Protein AF-A0A7S4E334-F1 (afdb_monomer_lite)

Sequence (384 aa):
NEVLPLKTGSKIAVVGDACAAVHDAETLMKRWDLGDYYVVGGSGRVVAARIPSVLDALWDADIVGVAGDDLDAALAAAAGADVVVACGGAATTEAADRATLRLDNHDFLTALVAGVDAPVVLVALAPGAIVLPQADAAAAALVCFLCGEATGLALADVLLGRKEPGGRLPVTLPRSEAATVQPCEDDACPYTEGVRGGYRGIDRADVHFPFGHGLGYAAFELEVLEVTAGAVTAVLRHVSGPGGSAVVQVYGSEPSRLLAFEKRFLDEGDEDVVSLRFRGAASEVAVGFSSGEATTYAVQGGAGDGFRRDANWWILVVGPPILVFSIIGWLLFRDRKRRRAEERTRSSERRRSLELTATFRPGDSAADGAFFSIPLDEEKPQFV

Radius of gyration: 27.85 Å; chains: 1; bounding box: 69×89×63 Å

Foldseek 3Di:
DPPPLPDAAFEEEEDAQQQVPFLPLVVCVVAQFWDDLQWARHDPTDRDPAAQGLVNQLVVGNYDYDHHLDLVSSQVRLVPGQEYEYEFEAYHYPPDDDPALATPSRVSLQCNLVRHPHAYEYEYRYAAEHACVSLQSHQEYDYHYNPHRHVSNVSSCRSNVVAKPADFHQFFHWNGPVQADDDDPDPDDDPPCVPCHTLLPRDPVGTPAHGQADAIQWDKDWAFDAAAQWKTKIKIWTDDGAWHKKKKWKWAVDRTDTFWIDMDTDGHGDMDIDMTTGDDGGQKMWIDMHHPDTDIDGHPPGPDPDDDDDDDDDDDDDDDDDDDDPDDDDDDPPDPPPPPPPPPDDDDDDDDDDDDDDDDDDDDDDDDDDDDDDDDPPRGHDYD

pLDDT: mean 76.36, std 27.08, range [19.98, 98.5]

Organism: NCBI:txid35677

InterPro domains:
  IPR002772 Glycoside hydrolase family 3 C-terminal domain [PF01915] (1-217)
  IPR036881 Glycoside hydrolase family 3 C-terminal domain superfamily [G3DSA:3.40.50.1700] (1-218)
  IPR036881 Glycoside hydrolase family 3 C-terminal domain superfamily [SSF52279] (2-220)
  IPR050288 Cellulose-degrading glycosyl hydrolase 3 [PTHR42715] (1-279)

Secondary structure (DSSP, 8-state):
--SSSPPTT-EEEEESGGGS----HHHHHH-TT---SSS-BSTT----S----HHHHTTTSEEEEE-SS-HHHHHHHHTT-SEEEEEEE---BTTB--S-SS-TTHHHHHHHHHH-SSPEEEEEE-SS----GGGGTSSEEEEE---GGGHHHHHHHHHTTSS------SS-EESSGGGSPPPPSSS----TTGGG-GGGTS-GGGEEE-TT----SSEEEEEEEEEETTEEEEEEEEEESSSEEEEEEEEETTTTEEEEEEEEEE-TT-EEEEEEE--S--SEEEEEESSS-EEEEEPBT-S-SS----SS-----------------------SSSTTSSTTS--------------------------PPPPP--------

Structure (mmCIF, N/CA/C/O backbone):
data_AF-A0A7S4E334-F1
#
_entry.id   AF-A0A7S4E334-F1
#
loop_
_atom_site.group_PDB
_atom_site.id
_atom_site.type_symbol
_atom_site.label_atom_id
_atom_site.label_alt_id
_atom_site.label_comp_id
_atom_site.label_asym_id
_atom_site.label_entity_id
_atom_site.label_seq_id
_atom_site.pdbx_PDB_ins_code
_atom_site.Cartn_x
_atom_site.Cartn_y
_atom_site.Cartn_z
_atom_site.occupancy
_atom_site.B_iso_or_equiv
_atom_site.auth_seq_id
_atom_site.auth_comp_id
_atom_site.auth_asym_id
_atom_site.auth_atom_id
_atom_site.pdbx_PDB_model_num
ATOM 1 N N . ASN A 1 1 ? -3.561 -16.116 5.879 1.00 51.50 1 ASN A N 1
ATOM 2 C CA . ASN A 1 1 ? -3.869 -14.980 6.766 1.00 51.50 1 ASN A CA 1
ATOM 3 C C . ASN A 1 1 ? -5.376 -14.919 6.975 1.00 51.50 1 ASN A C 1
ATOM 5 O O . ASN A 1 1 ? -6.082 -15.154 6.004 1.00 51.50 1 ASN A O 1
ATOM 9 N N . GLU A 1 2 ? -5.868 -14.640 8.185 1.00 67.81 2 GLU A N 1
ATOM 10 C CA . GLU A 1 2 ? -7.317 -14.563 8.488 1.00 67.81 2 GLU A CA 1
ATOM 11 C C . GLU A 1 2 ? -7.776 -13.209 9.068 1.00 67.81 2 GLU A C 1
ATOM 13 O O . GLU A 1 2 ? -8.969 -13.033 9.323 1.00 67.81 2 GLU A O 1
ATOM 18 N N . VAL A 1 3 ? -6.854 -12.261 9.293 1.00 90.38 3 VAL A N 1
ATOM 19 C CA . VAL A 1 3 ? -7.177 -10.958 9.907 1.00 90.38 3 VAL A CA 1
ATOM 20 C C . VAL A 1 3 ? -7.807 -9.967 8.921 1.00 90.38 3 VAL A C 1
ATOM 22 O O . VAL A 1 3 ? -8.655 -9.173 9.316 1.00 90.38 3 VAL A O 1
ATOM 25 N N . LEU A 1 4 ? -7.421 -10.026 7.640 1.00 92.38 4 LEU A N 1
ATOM 26 C CA . LEU A 1 4 ? -8.004 -9.223 6.565 1.00 92.38 4 LEU A CA 1
ATOM 27 C C . LEU A 1 4 ? -8.736 -10.114 5.543 1.00 92.38 4 LEU A C 1
ATOM 29 O O . LEU A 1 4 ? -8.215 -11.181 5.207 1.00 92.38 4 LEU A O 1
ATOM 33 N N . PRO A 1 5 ? -9.883 -9.665 4.995 1.00 94.94 5 PRO A N 1
ATOM 34 C CA . PRO A 1 5 ? -10.608 -8.446 5.373 1.00 94.94 5 PRO A CA 1
ATOM 35 C C . PRO A 1 5 ? -11.209 -8.532 6.788 1.00 94.94 5 PRO A C 1
ATOM 37 O O . PRO A 1 5 ? -11.528 -9.618 7.276 1.00 94.94 5 PRO A O 1
ATOM 40 N N . LEU A 1 6 ? -11.357 -7.377 7.441 1.00 94.94 6 LEU A N 1
ATOM 41 C CA . LEU A 1 6 ? -11.905 -7.258 8.792 1.00 94.94 6 LEU A CA 1
ATOM 42 C C . LEU A 1 6 ? -13.337 -7.816 8.827 1.00 94.94 6 LEU A C 1
ATOM 44 O O . LEU A 1 6 ? -14.190 -7.450 8.014 1.00 94.94 6 LEU A O 1
ATOM 48 N N . LYS A 1 7 ? -13.604 -8.716 9.777 1.00 91.69 7 LYS A N 1
ATOM 49 C CA . LYS A 1 7 ? -14.878 -9.4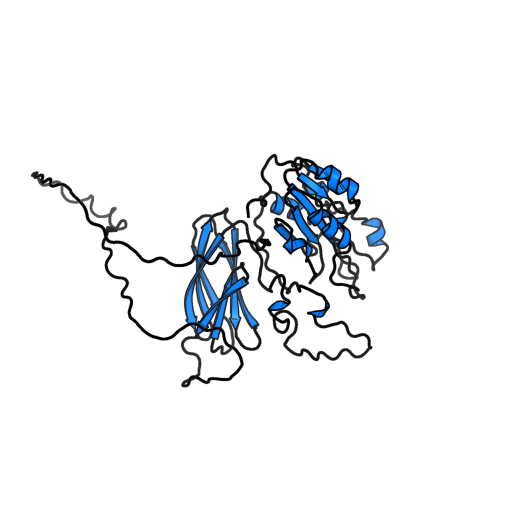42 9.870 1.00 91.69 7 LYS A CA 1
ATOM 50 C C . LYS A 1 7 ? -15.984 -8.507 10.387 1.00 91.69 7 LYS A C 1
ATOM 52 O O . LYS A 1 7 ? -15.779 -7.707 11.299 1.00 91.69 7 LYS A O 1
ATOM 57 N N . THR A 1 8 ? -17.183 -8.595 9.807 1.00 89.50 8 THR A N 1
ATOM 58 C CA . THR A 1 8 ? -18.330 -7.772 10.229 1.00 89.50 8 THR A CA 1
ATOM 59 C C . THR A 1 8 ? -18.679 -8.038 11.693 1.00 89.50 8 THR A C 1
ATOM 61 O O . THR A 1 8 ? -18.935 -9.180 12.067 1.00 89.50 8 THR A O 1
ATOM 64 N N . GLY A 1 9 ? -18.732 -6.979 12.503 1.00 90.12 9 GLY A N 1
ATOM 65 C CA . GLY A 1 9 ? -19.005 -7.073 13.939 1.00 90.12 9 GLY A CA 1
ATOM 66 C C . GLY A 1 9 ? -17.777 -7.343 14.814 1.00 90.12 9 GLY A C 1
ATOM 67 O O . GLY A 1 9 ? -17.953 -7.499 16.018 1.00 90.12 9 GLY A O 1
ATOM 68 N N . SER A 1 10 ? -16.564 -7.381 14.249 1.00 94.62 10 SER A N 1
ATOM 69 C CA . SER A 1 10 ? -15.337 -7.297 15.046 1.00 94.62 10 SER A CA 1
ATOM 70 C C . SER A 1 10 ? -15.199 -5.920 15.693 1.00 94.62 10 SER A C 1
ATOM 72 O O . SER A 1 10 ? -15.419 -4.903 15.030 1.00 94.62 10 SER A O 1
ATOM 74 N N . LYS A 1 11 ? -14.767 -5.894 16.956 1.00 96.56 11 LYS A N 1
ATOM 75 C CA . LYS A 1 11 ? -14.371 -4.672 17.658 1.00 96.56 11 LYS A CA 1
ATOM 76 C C . LYS A 1 11 ? -12.941 -4.309 17.263 1.00 96.56 11 LYS A C 1
ATOM 78 O O . LYS A 1 11 ? -12.009 -5.073 17.517 1.00 96.56 11 LYS A O 1
ATOM 83 N N . ILE A 1 12 ? -12.762 -3.136 16.669 1.00 97.75 12 ILE A N 1
ATOM 84 C CA . ILE A 1 12 ? -11.498 -2.684 16.080 1.00 97.75 12 ILE A CA 1
ATOM 85 C C . ILE A 1 12 ? -10.930 -1.537 16.922 1.00 97.75 12 ILE A C 1
ATOM 87 O O . ILE A 1 12 ? -11.592 -0.520 17.123 1.00 97.75 12 ILE A O 1
ATOM 91 N N . ALA A 1 13 ? -9.685 -1.653 17.379 1.00 98.06 13 ALA A N 1
ATOM 92 C CA . ALA A 1 13 ? -8.949 -0.490 17.875 1.00 98.06 13 ALA A CA 1
ATOM 93 C C . ALA A 1 13 ? -8.286 0.223 16.689 1.00 98.06 13 ALA A C 1
ATOM 95 O O . ALA A 1 13 ? -7.606 -0.425 15.899 1.00 98.06 13 ALA A O 1
ATOM 96 N N . VAL A 1 14 ? -8.480 1.534 16.549 1.00 98.06 14 VAL A N 1
ATOM 97 C CA . VAL A 1 14 ? -7.892 2.342 15.466 1.00 98.06 14 VAL A CA 1
ATOM 98 C C . VAL A 1 14 ? -6.976 3.387 16.097 1.00 98.06 14 VAL A C 1
ATOM 100 O O . VAL A 1 14 ? -7.455 4.258 16.824 1.00 98.06 14 VAL A O 1
ATOM 103 N N . VAL A 1 15 ? -5.664 3.271 15.878 1.00 97.94 15 VAL A N 1
ATOM 104 C CA . VAL A 1 15 ? -4.645 3.965 16.688 1.00 97.94 15 VAL A CA 1
ATOM 105 C C . VAL A 1 15 ? -3.489 4.540 15.858 1.00 97.94 15 VAL A C 1
ATOM 107 O O . VAL A 1 15 ? -3.202 4.073 14.753 1.00 97.94 15 VAL A O 1
ATOM 110 N N . GLY A 1 16 ? -2.797 5.528 16.430 1.00 96.00 16 GLY A N 1
ATOM 111 C CA . GLY A 1 16 ? -1.685 6.246 15.804 1.00 96.00 16 GLY A CA 1
ATOM 112 C C . GLY A 1 16 ? -2.149 7.504 15.075 1.00 96.00 16 GLY A C 1
ATOM 113 O O . GLY A 1 16 ? -3.222 7.535 14.463 1.00 96.00 16 GLY A O 1
ATOM 114 N N . ASP A 1 17 ? -1.331 8.554 15.119 1.00 93.75 17 ASP A N 1
ATOM 115 C CA . ASP A 1 17 ? -1.687 9.884 14.611 1.00 93.75 17 ASP A CA 1
ATOM 116 C C . ASP A 1 17 ? -2.105 9.857 13.131 1.00 93.75 17 ASP A C 1
ATOM 118 O O . ASP A 1 17 ? -3.095 10.472 12.739 1.00 93.75 17 ASP A O 1
ATOM 122 N N . ALA A 1 18 ? -1.441 9.033 12.314 1.00 94.69 18 ALA A N 1
ATOM 123 C CA . ALA A 1 18 ? -1.749 8.897 10.892 1.00 94.69 18 ALA A CA 1
ATOM 124 C C . ALA A 1 18 ? -3.142 8.291 10.589 1.00 94.69 18 ALA A C 1
ATOM 126 O O . ALA A 1 18 ? -3.685 8.510 9.501 1.00 94.69 18 ALA A O 1
ATOM 127 N N . CYS A 1 19 ? -3.759 7.568 11.535 1.00 95.00 19 CYS A N 1
ATOM 128 C CA . CYS A 1 19 ? -5.120 7.038 11.379 1.00 95.00 19 CYS A CA 1
ATOM 129 C C . CYS A 1 19 ? -6.172 8.132 11.594 1.00 95.00 19 CYS A C 1
ATOM 131 O O . CYS A 1 19 ? -7.241 8.071 10.987 1.00 95.00 19 CYS A O 1
ATOM 133 N N . ALA A 1 20 ? -5.867 9.122 12.437 1.00 93.38 20 ALA A N 1
ATOM 134 C CA . ALA A 1 20 ? -6.750 10.221 12.828 1.00 93.38 20 ALA A CA 1
ATOM 135 C C . ALA A 1 20 ? -6.294 11.583 12.264 1.00 93.38 20 ALA A C 1
ATOM 137 O O . ALA A 1 20 ? -6.724 12.630 12.751 1.00 93.38 20 ALA A O 1
ATOM 138 N N . ALA A 1 21 ? -5.409 11.575 11.261 1.00 90.12 21 ALA A N 1
ATOM 139 C CA . ALA A 1 21 ? -4.683 12.758 10.822 1.00 90.12 21 ALA A CA 1
ATOM 140 C C . ALA A 1 21 ? -5.621 13.878 10.349 1.00 90.12 21 ALA A C 1
ATOM 142 O O . ALA A 1 21 ? -6.494 13.687 9.498 1.00 90.12 21 ALA A O 1
ATOM 143 N N . VAL A 1 22 ? -5.415 15.072 10.904 1.00 87.19 22 VAL A N 1
ATOM 144 C CA . VAL A 1 22 ? -6.261 16.240 10.646 1.00 87.19 22 VAL A CA 1
ATOM 145 C C . VAL A 1 22 ? -5.762 16.981 9.409 1.00 87.19 22 VAL A C 1
ATOM 147 O O . VAL A 1 22 ? -4.712 17.620 9.438 1.00 87.19 22 VAL A O 1
ATOM 150 N N . HIS A 1 23 ? -6.551 16.956 8.335 1.00 90.31 23 HIS A N 1
ATOM 151 C CA . HIS A 1 23 ? -6.259 17.723 7.124 1.00 90.31 23 HIS A CA 1
ATOM 152 C C . HIS A 1 23 ? -6.578 19.220 7.312 1.00 90.31 23 HIS A C 1
ATOM 154 O O . HIS A 1 23 ? -7.676 19.683 6.987 1.00 90.31 23 HIS A O 1
ATOM 160 N N . ASP A 1 24 ? -5.622 19.989 7.844 1.00 91.50 24 ASP A N 1
ATOM 161 C CA . ASP A 1 24 ? -5.725 21.451 7.973 1.00 91.50 24 ASP A CA 1
ATOM 162 C C . ASP A 1 24 ? -5.493 22.152 6.622 1.00 91.50 24 ASP A C 1
ATOM 164 O O . ASP A 1 24 ? -4.431 22.712 6.325 1.00 91.50 24 ASP A O 1
ATOM 168 N N . ALA A 1 25 ? -6.538 22.137 5.795 1.00 92.00 25 ALA A N 1
ATOM 169 C CA . ALA A 1 25 ? -6.551 22.794 4.495 1.00 92.00 25 ALA A CA 1
ATOM 170 C C . ALA A 1 25 ? -6.258 24.308 4.576 1.00 92.00 25 ALA A C 1
ATOM 172 O O . ALA A 1 25 ? -5.669 24.860 3.645 1.00 92.00 25 ALA A O 1
ATOM 173 N N . GLU A 1 26 ? -6.623 24.998 5.666 1.00 92.75 26 GLU A N 1
ATOM 174 C CA . GLU A 1 26 ? -6.390 26.442 5.800 1.00 92.75 26 GLU A CA 1
ATOM 175 C C . GLU A 1 26 ? -4.899 26.752 6.002 1.00 92.75 26 GLU A C 1
ATOM 177 O O . GLU A 1 26 ? -4.359 27.656 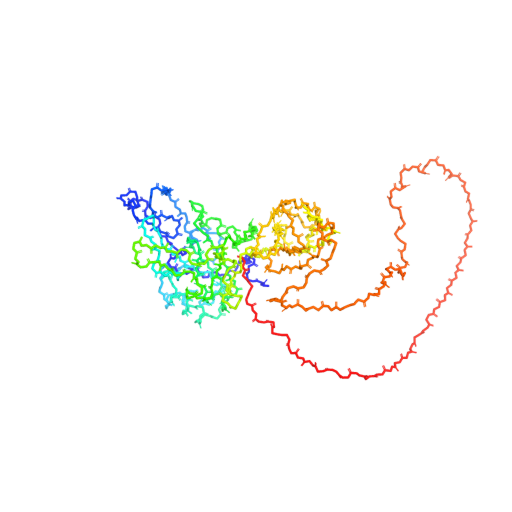5.352 1.00 92.75 26 GLU A O 1
ATOM 182 N N . THR A 1 27 ? -4.214 25.998 6.864 1.00 92.62 27 THR A N 1
ATOM 183 C CA . THR A 1 27 ? -2.761 26.120 7.049 1.00 92.62 27 THR A CA 1
ATOM 184 C C . THR A 1 27 ? -2.008 25.670 5.802 1.00 92.62 27 THR A C 1
ATOM 186 O O . THR A 1 27 ? -1.119 26.394 5.342 1.00 92.62 27 THR A O 1
ATOM 189 N N . LEU A 1 28 ? -2.399 24.542 5.195 1.00 91.88 28 LEU A N 1
ATOM 190 C CA . LEU A 1 28 ? -1.788 24.050 3.959 1.00 91.88 28 LEU A CA 1
ATOM 191 C C . LEU A 1 28 ? -1.890 25.092 2.837 1.00 91.88 28 LEU A C 1
ATOM 193 O O . LEU A 1 28 ? -0.872 25.420 2.230 1.00 91.88 28 LEU A O 1
ATOM 197 N N . MET A 1 29 ? -3.053 25.711 2.601 1.00 90.62 29 MET A N 1
ATOM 198 C CA . MET A 1 29 ? -3.198 26.762 1.576 1.00 90.62 29 MET A CA 1
ATOM 199 C C . MET A 1 29 ? -2.278 27.979 1.794 1.00 90.62 29 MET A C 1
ATOM 201 O O . MET A 1 29 ? -1.893 28.625 0.820 1.00 90.62 29 MET A O 1
ATOM 205 N N . LYS A 1 30 ? -1.888 28.285 3.039 1.00 93.69 30 LYS A N 1
ATOM 206 C CA . LYS A 1 30 ? -0.995 29.413 3.377 1.00 93.69 30 LYS A CA 1
ATOM 207 C C . LYS A 1 30 ? 0.497 29.068 3.318 1.00 93.69 30 LYS A C 1
ATOM 209 O O . LYS A 1 30 ? 1.324 29.979 3.302 1.00 93.69 30 LYS A O 1
ATOM 214 N N . ARG A 1 31 ? 0.856 27.782 3.316 1.00 92.06 31 ARG A N 1
ATOM 215 C CA . ARG A 1 31 ? 2.240 27.290 3.411 1.00 92.06 31 ARG A CA 1
ATOM 216 C C . ARG A 1 31 ? 2.519 26.264 2.327 1.00 92.06 31 ARG A C 1
ATOM 218 O O . ARG A 1 31 ? 2.120 25.110 2.450 1.00 92.06 31 ARG A O 1
ATOM 225 N N . TRP A 1 32 ? 3.175 26.699 1.251 1.00 89.94 32 TRP A N 1
ATOM 226 C CA . TRP A 1 32 ? 3.435 25.872 0.065 1.00 89.94 32 TRP A CA 1
ATOM 227 C C . TRP A 1 32 ? 4.337 24.662 0.349 1.00 89.94 32 TRP A C 1
ATOM 229 O O . TRP A 1 32 ? 4.194 23.636 -0.300 1.00 89.94 32 TRP A O 1
ATOM 239 N N . ASP A 1 33 ? 5.196 24.786 1.355 1.00 90.75 33 ASP A N 1
ATOM 240 C CA . ASP A 1 33 ? 6.217 23.843 1.813 1.00 90.75 33 ASP A CA 1
ATOM 241 C C . ASP A 1 33 ? 5.717 22.803 2.833 1.00 90.75 33 ASP A C 1
ATOM 243 O O . ASP A 1 33 ? 6.477 21.941 3.261 1.00 90.75 33 ASP A O 1
ATOM 247 N N . LEU A 1 34 ? 4.449 22.880 3.254 1.00 90.75 34 LEU A N 1
ATOM 248 C CA . LEU A 1 34 ? 3.856 21.904 4.170 1.00 90.75 34 LEU A CA 1
ATOM 249 C C . LEU A 1 34 ? 3.073 20.824 3.418 1.00 90.75 34 LEU A C 1
ATOM 251 O O . LEU A 1 34 ? 2.321 21.118 2.484 1.00 90.75 34 LEU A O 1
ATOM 255 N N . GLY A 1 35 ? 3.230 19.590 3.889 1.00 89.31 35 GLY A N 1
ATOM 256 C CA . GLY A 1 35 ? 2.380 18.443 3.591 1.00 89.31 35 GLY A CA 1
ATOM 257 C C . GLY A 1 35 ? 1.923 17.764 4.884 1.00 89.31 35 GLY A C 1
ATOM 258 O O . GLY A 1 35 ? 2.356 18.139 5.974 1.00 89.31 35 GLY A O 1
ATOM 259 N N . ASP A 1 36 ? 1.062 16.765 4.745 1.00 90.56 36 ASP A N 1
ATOM 260 C CA . ASP A 1 36 ? 0.616 15.851 5.798 1.00 90.56 36 ASP A CA 1
ATOM 261 C C . ASP A 1 36 ? 0.757 14.390 5.311 1.00 90.56 36 ASP A C 1
ATOM 263 O O . ASP A 1 36 ? 1.378 14.127 4.277 1.00 90.56 36 ASP A O 1
ATOM 267 N N . TYR A 1 37 ? 0.209 13.415 6.041 1.00 91.50 37 TYR A N 1
ATOM 268 C CA . TYR A 1 37 ? 0.282 11.997 5.655 1.00 91.50 37 TYR A CA 1
ATOM 269 C C . TYR A 1 37 ? -0.603 11.618 4.445 1.00 91.50 37 TYR A C 1
ATOM 271 O O . TYR A 1 37 ? -0.524 10.492 3.955 1.00 91.50 37 TYR A O 1
ATOM 279 N N . TYR A 1 38 ? -1.446 12.530 3.948 1.00 89.25 38 TYR A N 1
ATOM 280 C CA . TYR A 1 38 ? -2.343 12.321 2.805 1.00 89.25 38 TYR A CA 1
ATOM 281 C C . TYR A 1 38 ? -1.951 13.162 1.575 1.00 89.25 38 TYR A C 1
ATOM 283 O O . TYR A 1 38 ? -2.252 12.769 0.443 1.00 89.25 38 TYR A O 1
ATOM 291 N N . VAL A 1 39 ? -1.272 14.299 1.773 1.00 89.62 39 VAL A N 1
ATOM 292 C CA . VAL A 1 39 ? -0.928 15.293 0.745 1.00 89.62 39 VAL A CA 1
ATOM 293 C C . VAL A 1 39 ? 0.520 15.772 0.893 1.00 89.62 39 VAL A C 1
ATOM 295 O O . VAL A 1 39 ? 0.935 16.263 1.936 1.00 89.62 39 VAL A O 1
ATOM 298 N N . VAL A 1 40 ? 1.279 15.707 -0.201 1.00 91.25 40 VAL A N 1
ATOM 299 C CA . VAL A 1 40 ? 2.662 16.204 -0.298 1.00 91.25 40 VAL A CA 1
ATOM 300 C C . VAL A 1 40 ? 2.735 17.738 -0.246 1.00 91.25 40 VAL A C 1
ATOM 302 O O . VAL A 1 40 ? 1.879 18.422 -0.806 1.00 91.25 40 VAL A O 1
ATOM 305 N N . GLY A 1 41 ? 3.773 18.299 0.379 1.00 92.31 41 GLY A N 1
ATOM 306 C CA . GLY A 1 41 ? 4.134 19.712 0.220 1.00 92.31 41 GLY A CA 1
ATOM 307 C C . GLY A 1 41 ? 4.734 20.001 -1.161 1.00 92.31 41 GLY A C 1
ATOM 308 O O . GLY A 1 41 ? 5.281 19.113 -1.809 1.00 92.31 41 GLY A O 1
ATOM 309 N N . GLY A 1 42 ? 4.646 21.240 -1.638 1.00 92.44 42 GLY A N 1
ATOM 310 C CA . GLY A 1 42 ? 5.197 21.656 -2.929 1.00 92.44 42 GLY A CA 1
ATOM 311 C C . GLY A 1 42 ? 4.197 22.274 -3.906 1.00 92.44 42 GLY A C 1
ATOM 312 O O . GLY A 1 42 ? 3.027 22.513 -3.604 1.00 92.44 42 GLY A O 1
ATOM 313 N N . SER A 1 43 ? 4.681 22.536 -5.118 1.00 87.62 43 SER A N 1
ATOM 314 C CA . SER A 1 43 ? 3.943 23.166 -6.216 1.00 87.62 43 SER A CA 1
ATOM 315 C C . SER A 1 43 ? 2.928 22.235 -6.892 1.00 87.62 43 SER A C 1
ATOM 317 O O . SER A 1 43 ? 1.909 22.706 -7.392 1.00 87.62 43 SER A O 1
ATOM 319 N N . GLY A 1 44 ? 3.175 20.920 -6.883 1.00 82.44 44 GLY A N 1
ATOM 320 C CA . GLY A 1 44 ? 2.332 19.913 -7.544 1.00 82.44 44 GLY A CA 1
ATOM 321 C C . GLY A 1 44 ? 1.142 19.392 -6.727 1.00 82.44 44 GLY A C 1
ATOM 322 O O . GLY A 1 44 ? 0.443 18.488 -7.183 1.00 82.44 44 GLY A O 1
ATOM 323 N N . ARG A 1 45 ? 0.924 19.901 -5.510 1.00 86.94 45 ARG A N 1
ATOM 324 C CA . ARG A 1 45 ? -0.051 19.345 -4.559 1.00 86.94 45 ARG A CA 1
ATOM 325 C C . ARG A 1 45 ? -1.490 19.804 -4.807 1.00 86.94 45 ARG A C 1
ATOM 327 O O . ARG A 1 45 ? -1.738 20.920 -5.261 1.00 86.94 45 ARG A O 1
ATOM 334 N N . VAL A 1 46 ? -2.443 18.971 -4.395 1.00 86.81 46 VAL A N 1
ATOM 335 C CA . VAL A 1 46 ? -3.878 19.290 -4.377 1.00 86.81 46 VAL A CA 1
ATOM 336 C C . VAL A 1 46 ? -4.346 19.319 -2.925 1.00 86.81 46 VAL A C 1
ATOM 338 O O . VAL A 1 46 ? -4.364 18.286 -2.263 1.00 86.81 46 VAL A O 1
ATOM 341 N N . VAL A 1 47 ? -4.714 20.502 -2.427 1.00 90.00 47 VAL A N 1
ATOM 342 C CA . VAL A 1 47 ? -5.285 20.671 -1.080 1.00 90.00 47 VAL A CA 1
ATOM 343 C C . VAL A 1 47 ? -6.804 20.571 -1.193 1.00 90.00 47 VAL A C 1
ATOM 345 O O . VAL A 1 47 ? -7.455 21.487 -1.701 1.00 90.00 47 VAL A O 1
ATOM 348 N N . ALA A 1 48 ? -7.362 19.440 -0.765 1.00 90.88 48 ALA A N 1
ATOM 349 C CA . ALA A 1 48 ? -8.803 19.223 -0.747 1.00 90.88 48 ALA A CA 1
ATOM 350 C C . ALA A 1 48 ? -9.460 20.026 0.389 1.00 90.88 48 ALA A C 1
ATOM 352 O O . ALA A 1 48 ? -8.831 20.358 1.387 1.00 90.88 48 ALA A O 1
ATOM 353 N N . ALA A 1 49 ? -10.756 20.326 0.276 1.00 90.56 49 ALA A N 1
ATOM 354 C CA . ALA A 1 49 ? -11.470 21.022 1.355 1.00 90.56 49 ALA A CA 1
ATOM 355 C C . ALA A 1 49 ? -11.662 20.143 2.609 1.00 90.56 49 ALA A C 1
ATOM 357 O O . ALA A 1 49 ? -11.852 20.660 3.708 1.00 90.56 49 ALA A O 1
ATOM 358 N N . ARG A 1 50 ? -11.651 18.815 2.435 1.00 89.94 50 ARG A N 1
ATOM 359 C CA . ARG A 1 50 ? -11.712 17.805 3.494 1.00 89.94 50 ARG A CA 1
ATOM 360 C C . ARG A 1 50 ? -11.168 16.487 2.950 1.00 89.94 50 ARG A C 1
ATOM 362 O O . ARG A 1 50 ? -11.566 16.081 1.864 1.00 89.94 50 ARG A O 1
ATOM 369 N N . ILE A 1 51 ? -10.349 15.803 3.741 1.00 92.19 51 ILE A N 1
ATOM 370 C CA . ILE A 1 51 ? -9.958 14.407 3.522 1.00 92.19 51 ILE A CA 1
ATOM 371 C C . ILE A 1 51 ? -10.472 13.623 4.733 1.00 92.19 51 ILE A C 1
ATOM 373 O O . ILE A 1 51 ? -10.139 14.002 5.856 1.00 92.19 51 ILE A O 1
ATOM 377 N N . PRO A 1 52 ? -11.334 12.603 4.568 1.00 93.50 52 PRO A N 1
ATOM 378 C CA . PRO A 1 52 ? -11.703 11.720 5.669 1.00 93.50 52 PRO A CA 1
ATOM 379 C C . PRO A 1 52 ? -10.471 10.951 6.148 1.00 93.50 52 PRO A C 1
ATOM 381 O O . PRO A 1 52 ? -9.783 10.333 5.329 1.00 93.50 52 PRO A O 1
ATOM 384 N N . SER A 1 53 ? -10.212 10.978 7.456 1.00 94.31 53 SER A N 1
ATOM 385 C CA . SER A 1 53 ? -9.176 10.143 8.065 1.00 94.31 53 SER A CA 1
ATOM 386 C C . SER A 1 53 ? -9.561 8.656 7.992 1.00 94.31 53 SER A C 1
ATOM 388 O O . SER A 1 53 ? -10.711 8.314 7.700 1.00 94.31 53 SER A O 1
ATOM 390 N N . VAL A 1 54 ? -8.615 7.748 8.250 1.00 94.25 54 VAL A N 1
ATOM 391 C CA . VAL A 1 54 ? -8.910 6.301 8.316 1.00 94.25 54 VAL A CA 1
ATOM 392 C C . VAL A 1 54 ? -9.920 6.020 9.433 1.00 94.25 54 VAL A C 1
ATOM 394 O O . VAL A 1 54 ? -10.861 5.253 9.240 1.00 94.25 54 VAL A O 1
ATOM 397 N N . LEU A 1 55 ? -9.770 6.712 10.566 1.00 95.38 55 LEU A N 1
ATOM 398 C CA . LEU A 1 55 ? -10.681 6.656 11.703 1.00 95.38 55 LEU A CA 1
ATOM 399 C C . LEU A 1 55 ? -12.099 7.129 11.334 1.00 95.38 55 LEU A C 1
ATOM 401 O O . LEU A 1 55 ? -13.064 6.420 11.608 1.00 95.38 55 LEU A O 1
ATOM 405 N N . ASP A 1 56 ? -12.234 8.282 10.666 1.00 95.00 56 ASP A N 1
ATOM 406 C CA . ASP A 1 56 ? -13.538 8.802 10.217 1.00 95.00 56 ASP A CA 1
ATOM 407 C C . ASP A 1 56 ? -14.212 7.897 9.175 1.00 95.00 56 ASP A C 1
ATOM 409 O O . ASP A 1 56 ? -15.437 7.871 9.057 1.00 95.00 56 ASP A O 1
ATOM 413 N N . ALA A 1 57 ? -13.421 7.200 8.357 1.00 95.75 57 ALA A N 1
ATOM 414 C CA . ALA A 1 57 ? -13.923 6.391 7.254 1.00 95.75 57 ALA A CA 1
ATOM 415 C C . ALA A 1 57 ? -14.489 5.030 7.693 1.00 95.75 57 ALA A C 1
ATOM 417 O O . ALA A 1 57 ? -15.310 4.465 6.972 1.00 95.75 57 ALA A O 1
ATOM 418 N N . LEU A 1 58 ? -14.119 4.544 8.883 1.00 95.12 58 LEU A N 1
ATOM 419 C CA . LEU A 1 58 ? -14.634 3.315 9.504 1.00 95.12 58 LEU A CA 1
ATOM 420 C C . LEU A 1 58 ? -15.916 3.553 10.340 1.00 95.12 58 LEU A C 1
ATOM 422 O O . LEU A 1 58 ? -16.220 2.795 11.258 1.00 95.12 58 LEU A O 1
ATOM 426 N N . TRP A 1 59 ? -16.684 4.601 10.018 1.00 91.12 59 TRP A N 1
ATOM 427 C CA . TRP A 1 59 ? -17.875 5.072 10.749 1.00 91.12 59 TRP A CA 1
ATOM 428 C C . TRP A 1 59 ? -19.029 4.062 10.885 1.00 91.12 59 TRP A C 1
ATOM 430 O O . TRP A 1 59 ? -19.938 4.298 11.682 1.00 91.12 59 TRP A O 1
ATOM 440 N N . ASP A 1 60 ? -19.032 2.975 10.109 1.00 90.25 60 ASP A N 1
ATOM 441 C CA . ASP A 1 60 ? -20.023 1.893 10.174 1.00 90.25 60 ASP A CA 1
ATOM 442 C C . ASP A 1 60 ? -19.478 0.569 10.747 1.00 90.25 60 ASP A C 1
ATOM 444 O O . ASP A 1 60 ? -20.151 -0.462 10.674 1.00 90.25 60 ASP A O 1
ATOM 448 N N . ALA A 1 61 ? -18.296 0.606 11.371 1.00 93.25 61 ALA A N 1
ATOM 449 C CA . ALA A 1 61 ? -17.716 -0.492 12.142 1.00 93.25 61 ALA A CA 1
ATOM 450 C C . ALA A 1 61 ? -17.705 -0.196 13.660 1.00 93.25 61 ALA A C 1
ATOM 452 O O . ALA A 1 61 ? -17.841 0.951 14.086 1.00 93.25 61 ALA A O 1
ATOM 453 N N . ASP A 1 62 ? -17.546 -1.233 14.491 1.00 95.25 62 ASP A N 1
ATOM 454 C CA . ASP A 1 62 ? -17.422 -1.083 15.950 1.00 95.25 62 ASP A CA 1
ATOM 455 C C . ASP A 1 62 ? -15.982 -0.686 16.309 1.00 95.25 62 ASP A C 1
ATOM 457 O O . ASP A 1 62 ? -15.101 -1.539 16.436 1.00 95.25 62 ASP A O 1
ATOM 461 N N . ILE A 1 63 ? -15.725 0.624 16.384 1.00 95.81 63 ILE A N 1
ATOM 462 C CA . ILE A 1 63 ? -14.378 1.186 16.550 1.00 95.81 63 ILE A CA 1
ATOM 463 C C . ILE A 1 63 ? -14.150 1.831 17.923 1.00 95.81 63 ILE A C 1
ATOM 465 O O . ILE A 1 63 ? -14.986 2.571 18.443 1.00 95.81 63 ILE A O 1
ATOM 469 N N . VAL A 1 64 ? -12.945 1.639 18.463 1.00 96.00 64 VAL A N 1
ATOM 470 C CA . VAL A 1 64 ? -12.374 2.465 19.537 1.00 96.00 64 VAL A CA 1
ATOM 471 C C . VAL A 1 64 ? -11.184 3.228 18.959 1.00 96.00 64 VAL A C 1
ATOM 473 O O . VAL A 1 64 ? -10.141 2.643 18.674 1.00 96.00 64 VAL A O 1
ATOM 476 N N . GLY A 1 65 ? -11.360 4.533 18.749 1.00 93.62 65 GLY A N 1
ATOM 477 C CA . GLY A 1 65 ? -10.343 5.407 18.164 1.00 93.62 65 GLY A CA 1
ATOM 478 C C . GLY A 1 65 ? -9.452 6.088 19.200 1.00 93.62 65 GLY A C 1
ATOM 479 O O . GLY A 1 65 ? -9.964 6.675 20.153 1.00 93.62 65 GLY A O 1
ATOM 480 N N . VAL A 1 66 ? -8.139 6.086 18.966 1.00 93.38 66 VAL A N 1
ATOM 481 C CA . VAL A 1 66 ? -7.158 6.910 19.691 1.00 93.38 66 VAL A CA 1
ATOM 482 C C . VAL A 1 66 ? -6.392 7.751 18.677 1.00 93.38 66 VAL A C 1
ATOM 484 O O . VAL A 1 66 ? -5.701 7.215 17.815 1.00 93.38 66 VAL A O 1
ATOM 487 N N . ALA A 1 67 ? -6.536 9.072 18.778 1.00 90.12 67 ALA A N 1
ATOM 488 C CA . ALA A 1 67 ? -5.750 10.021 17.998 1.00 90.12 67 ALA A CA 1
ATOM 489 C C . ALA A 1 67 ? -4.402 10.293 18.683 1.00 90.12 67 ALA A C 1
ATOM 491 O O . ALA A 1 67 ? -4.332 10.348 19.913 1.00 90.12 67 ALA A O 1
ATOM 492 N N . GLY A 1 68 ? -3.360 10.518 17.883 1.00 91.88 68 GLY A N 1
ATOM 493 C CA . GLY A 1 68 ? -1.990 10.682 18.362 1.00 91.88 68 GLY A CA 1
ATOM 494 C C . GLY A 1 68 ? -1.280 9.363 18.692 1.00 91.88 68 GLY A C 1
ATOM 495 O O . GLY A 1 68 ? -1.858 8.277 18.637 1.00 91.88 68 GLY A O 1
ATOM 496 N N . ASP A 1 69 ? -0.008 9.491 19.069 1.00 95.50 69 ASP A N 1
ATOM 497 C CA . ASP A 1 69 ? 0.922 8.383 19.329 1.00 95.50 69 ASP A CA 1
ATOM 498 C C . ASP A 1 69 ? 1.101 8.103 20.840 1.00 95.50 69 ASP A C 1
ATOM 500 O O . ASP A 1 69 ? 2.200 7.819 21.324 1.00 95.50 69 ASP A O 1
ATOM 504 N N . ASP A 1 70 ? 0.022 8.217 21.621 1.00 96.69 70 ASP A N 1
ATOM 505 C CA . ASP A 1 70 ? 0.019 7.844 23.041 1.00 96.69 70 ASP A CA 1
ATOM 506 C C . ASP A 1 70 ? -0.078 6.315 23.172 1.00 96.69 70 ASP A C 1
ATOM 508 O O . ASP A 1 70 ? -1.123 5.710 22.914 1.00 96.69 70 ASP A O 1
ATOM 512 N N . LEU A 1 71 ? 1.038 5.683 23.550 1.00 97.94 71 LEU A N 1
ATOM 513 C CA . LEU A 1 71 ? 1.141 4.230 23.680 1.00 97.94 71 LEU A CA 1
ATOM 514 C C . LEU A 1 71 ? 0.217 3.667 24.770 1.00 97.94 71 LEU A C 1
ATOM 516 O O . LEU A 1 71 ? -0.419 2.642 24.537 1.00 97.94 71 LEU A O 1
ATOM 520 N N . ASP A 1 72 ? 0.105 4.323 25.927 1.00 97.88 72 ASP A N 1
ATOM 521 C CA . ASP A 1 72 ? -0.729 3.832 27.030 1.00 97.88 72 ASP A CA 1
ATOM 522 C C . ASP A 1 72 ? -2.215 3.893 26.641 1.00 97.88 72 ASP A C 1
ATOM 524 O O . ASP A 1 72 ? -2.971 2.947 26.885 1.00 97.88 72 ASP A O 1
ATOM 528 N N . ALA A 1 73 ? -2.632 4.969 25.966 1.00 97.31 73 ALA A N 1
ATOM 529 C CA . ALA A 1 73 ? -3.981 5.094 25.422 1.00 97.31 73 ALA A CA 1
ATOM 530 C C . ALA A 1 73 ? -4.255 4.072 24.302 1.00 97.31 73 ALA A C 1
ATOM 532 O O . ALA A 1 73 ? -5.323 3.456 24.286 1.00 97.31 73 ALA A O 1
ATOM 533 N N . ALA A 1 74 ? -3.299 3.848 23.393 1.00 97.69 74 ALA A N 1
ATOM 534 C CA . ALA A 1 74 ? -3.430 2.876 22.308 1.00 97.69 74 ALA A CA 1
ATOM 535 C C . ALA A 1 74 ? -3.535 1.430 22.827 1.00 97.69 74 ALA A C 1
ATOM 537 O O . ALA A 1 74 ? -4.413 0.684 22.388 1.00 97.69 74 ALA A O 1
ATOM 538 N N . LEU A 1 75 ? -2.712 1.050 23.811 1.00 97.88 75 LEU A N 1
ATOM 539 C CA . LEU A 1 75 ? -2.791 -0.253 24.482 1.00 97.88 75 LEU A CA 1
ATOM 540 C C . LEU A 1 75 ? -4.115 -0.415 25.248 1.00 97.88 75 LEU A C 1
ATOM 542 O O . LEU A 1 75 ? -4.738 -1.476 25.188 1.00 97.88 75 LEU A O 1
ATOM 546 N N . ALA A 1 76 ? -4.602 0.640 25.910 1.00 97.06 76 ALA A N 1
ATOM 547 C CA . ALA A 1 76 ? -5.901 0.624 26.582 1.00 97.06 76 ALA A CA 1
ATOM 548 C C . ALA A 1 76 ? -7.088 0.488 25.606 1.00 97.06 76 ALA A C 1
ATOM 550 O O . ALA A 1 76 ? -8.070 -0.177 25.933 1.00 97.06 76 ALA A O 1
ATOM 551 N N . ALA A 1 77 ? -7.009 1.072 24.405 1.00 95.94 77 ALA A N 1
ATOM 552 C CA . ALA A 1 77 ? -8.024 0.910 23.362 1.00 95.94 77 ALA A CA 1
ATOM 553 C C . ALA A 1 77 ? -7.998 -0.486 22.720 1.00 95.94 77 ALA A C 1
ATOM 555 O O . ALA A 1 77 ? -9.054 -1.063 22.446 1.00 95.94 77 ALA A O 1
ATOM 556 N N . ALA A 1 78 ? -6.802 -1.047 22.530 1.00 97.12 78 ALA A N 1
ATOM 557 C CA . ALA A 1 78 ? -6.611 -2.408 22.044 1.00 97.12 78 ALA A CA 1
ATOM 558 C C . ALA A 1 78 ? -7.021 -3.490 23.060 1.00 97.12 78 ALA A C 1
ATOM 560 O O . ALA A 1 78 ? -7.258 -4.636 22.672 1.00 97.12 78 ALA A O 1
ATOM 561 N N . ALA A 1 79 ? -7.161 -3.147 24.346 1.00 95.38 79 ALA A N 1
ATOM 562 C CA . ALA A 1 79 ? -7.614 -4.072 25.379 1.00 95.38 79 ALA A CA 1
ATOM 563 C C . ALA A 1 79 ? -9.011 -4.642 25.051 1.00 95.38 79 ALA A C 1
ATOM 565 O O . ALA A 1 79 ? -10.047 -3.965 25.106 1.00 95.38 79 ALA A O 1
ATOM 566 N N . GLY A 1 80 ? -9.033 -5.928 24.690 1.00 90.25 80 GLY A N 1
ATOM 567 C CA . GLY A 1 80 ? -10.238 -6.622 24.242 1.00 90.25 80 GLY A CA 1
ATOM 568 C C . GLY A 1 80 ? -10.810 -6.077 22.931 1.00 90.25 80 GLY A C 1
ATOM 569 O O . GLY A 1 80 ? -12.032 -6.026 22.798 1.00 90.25 80 GLY A O 1
ATOM 570 N N . ALA A 1 81 ? -9.975 -5.580 22.018 1.00 97.19 81 ALA A N 1
ATOM 571 C CA . ALA A 1 81 ? -10.303 -5.501 20.596 1.00 97.19 81 ALA A CA 1
ATOM 572 C C . ALA A 1 81 ? -9.986 -6.851 19.924 1.00 97.19 81 ALA A C 1
ATOM 574 O O . ALA A 1 81 ? -9.073 -7.554 20.353 1.00 97.19 81 ALA A O 1
ATOM 575 N N . ASP A 1 82 ? -10.715 -7.205 18.866 1.00 97.31 82 ASP A N 1
ATOM 576 C CA . ASP A 1 82 ? -10.431 -8.405 18.064 1.00 97.31 82 ASP A CA 1
ATOM 577 C C . ASP A 1 82 ? -9.227 -8.197 17.129 1.00 97.31 82 ASP A C 1
ATOM 579 O O . ASP A 1 82 ? -8.621 -9.156 16.653 1.00 97.31 82 ASP A O 1
ATOM 583 N N . VAL A 1 83 ? -8.916 -6.933 16.825 1.00 98.06 83 VAL A N 1
ATOM 584 C CA . VAL A 1 83 ? -7.908 -6.499 15.853 1.00 98.06 83 VAL A CA 1
ATOM 585 C C . VAL A 1 83 ? -7.536 -5.036 16.104 1.00 98.06 83 VAL A C 1
ATOM 587 O O . VAL A 1 83 ? -8.383 -4.222 16.484 1.00 98.06 83 VAL A O 1
ATOM 590 N N . VAL A 1 84 ? -6.270 -4.691 15.870 1.00 98.44 84 VAL A N 1
ATOM 591 C CA . VAL A 1 84 ? -5.764 -3.313 15.947 1.00 98.44 84 VAL A CA 1
ATOM 592 C C . VAL A 1 84 ? -5.389 -2.840 14.548 1.00 98.44 84 VAL A C 1
ATOM 594 O O . VAL A 1 84 ? -4.544 -3.452 13.905 1.00 98.44 84 VAL A O 1
ATOM 597 N N . VAL A 1 85 ? -5.976 -1.744 14.075 1.00 98.50 85 VAL A N 1
ATOM 598 C CA . VAL A 1 85 ? -5.520 -1.015 12.885 1.00 98.50 85 VAL A CA 1
ATOM 599 C C . VAL A 1 85 ? -4.623 0.122 13.361 1.00 98.50 85 VAL A C 1
ATOM 601 O O . VAL A 1 85 ? -5.090 1.053 14.016 1.00 98.50 85 VAL A O 1
ATOM 604 N N . ALA A 1 86 ? -3.331 0.032 13.055 1.00 98.31 86 ALA A N 1
ATOM 605 C CA . ALA A 1 86 ? -2.324 0.988 13.500 1.00 98.31 86 ALA A CA 1
ATOM 606 C C . ALA A 1 86 ? -1.689 1.686 12.296 1.00 98.31 86 ALA A C 1
ATOM 608 O O . ALA A 1 86 ? -1.027 1.042 11.477 1.00 98.31 86 ALA A O 1
ATOM 609 N N . CYS A 1 87 ? -1.889 2.997 12.176 1.00 97.62 87 CYS A N 1
ATOM 610 C CA . CYS A 1 87 ? -1.352 3.762 11.057 1.00 97.62 87 CYS A CA 1
ATOM 611 C C . CYS A 1 87 ? -0.056 4.483 11.430 1.00 97.62 87 CYS A C 1
ATOM 613 O O . CYS A 1 87 ? 0.048 5.063 12.509 1.00 97.62 87 CYS A O 1
ATOM 615 N N . GLY A 1 88 ? 0.878 4.563 10.484 1.00 96.81 88 GLY A N 1
ATOM 616 C CA . GLY A 1 88 ? 1.960 5.543 10.518 1.00 96.81 88 GLY A CA 1
ATOM 617 C C . GLY A 1 88 ? 2.196 6.150 9.144 1.00 96.81 88 GLY A C 1
ATOM 618 O O . GLY A 1 88 ? 1.977 5.492 8.127 1.00 96.81 88 GLY A O 1
ATOM 619 N N . GLY A 1 89 ? 2.637 7.401 9.099 1.00 95.38 89 GLY A N 1
ATOM 620 C CA . GLY A 1 89 ? 2.910 8.105 7.850 1.00 95.38 89 GLY A CA 1
ATOM 621 C C . GLY A 1 89 ? 4.340 8.619 7.751 1.00 95.38 89 GLY A C 1
ATOM 622 O O . GLY A 1 89 ? 5.138 8.445 8.667 1.00 95.38 89 GLY A O 1
ATOM 623 N N . ALA A 1 90 ? 4.675 9.226 6.617 1.00 95.06 90 ALA A N 1
ATOM 624 C CA . ALA A 1 90 ? 5.908 9.993 6.455 1.00 95.06 90 ALA A CA 1
ATOM 625 C C . ALA A 1 90 ? 5.609 11.274 5.670 1.00 95.06 90 ALA A C 1
ATOM 627 O O . ALA A 1 90 ? 5.305 11.212 4.474 1.00 95.06 90 ALA A O 1
ATOM 628 N N . ALA A 1 91 ? 5.684 12.431 6.324 1.00 91.38 91 ALA A N 1
ATOM 629 C CA . ALA A 1 91 ? 5.490 13.716 5.663 1.00 91.38 91 ALA A CA 1
ATOM 630 C C . ALA A 1 91 ? 6.625 14.003 4.658 1.00 91.38 91 ALA A C 1
ATOM 632 O O . ALA A 1 91 ? 7.777 13.595 4.829 1.00 91.38 91 ALA A O 1
ATOM 633 N N . THR A 1 92 ? 6.319 14.719 3.573 1.00 91.31 92 THR A N 1
ATOM 634 C CA . THR A 1 92 ? 7.333 15.157 2.602 1.00 91.31 92 THR A CA 1
ATOM 635 C C . THR A 1 92 ? 6.920 16.444 1.896 1.00 91.31 92 THR A C 1
ATOM 637 O O . THR A 1 92 ? 5.738 16.795 1.867 1.00 91.31 92 THR A O 1
ATOM 640 N N . THR A 1 93 ? 7.887 17.131 1.291 1.00 93.19 93 THR A N 1
ATOM 641 C CA . THR A 1 93 ? 7.665 18.323 0.470 1.00 93.19 93 THR A CA 1
ATOM 642 C C . THR A 1 93 ? 8.603 18.336 -0.731 1.00 93.19 93 THR A C 1
ATOM 644 O O . THR A 1 93 ? 9.708 17.808 -0.684 1.00 93.19 93 THR A O 1
ATOM 647 N N . GLU A 1 94 ? 8.186 18.993 -1.809 1.00 93.12 94 GLU A N 1
ATOM 648 C CA . GLU A 1 94 ? 9.097 19.450 -2.856 1.00 93.12 94 GLU A CA 1
ATOM 649 C C . GLU A 1 94 ? 10.267 20.261 -2.267 1.00 93.12 94 GLU A C 1
ATOM 651 O O . GLU A 1 94 ? 10.104 20.982 -1.279 1.00 93.12 94 GLU A O 1
ATOM 656 N N . ALA A 1 95 ? 11.427 20.163 -2.925 1.00 89.56 95 ALA A N 1
ATOM 657 C CA . ALA A 1 95 ? 12.686 20.839 -2.600 1.00 89.56 95 ALA A CA 1
ATOM 658 C C . ALA A 1 95 ? 13.391 20.404 -1.296 1.00 89.56 95 ALA A C 1
ATOM 660 O O . ALA A 1 95 ? 14.407 21.005 -0.947 1.00 89.56 95 ALA A O 1
ATOM 661 N N . ALA A 1 96 ? 12.926 19.346 -0.621 1.00 90.56 96 ALA A N 1
ATOM 662 C CA . ALA A 1 96 ? 13.662 18.698 0.464 1.00 90.56 96 ALA A CA 1
ATOM 663 C C . ALA A 1 96 ? 13.480 17.172 0.441 1.00 90.56 96 ALA A C 1
ATOM 665 O O . ALA A 1 96 ? 12.355 16.673 0.417 1.00 90.56 96 ALA A O 1
ATOM 666 N N . ASP A 1 97 ? 14.584 16.430 0.501 1.00 91.56 97 ASP A N 1
ATOM 667 C CA . ASP A 1 97 ? 14.546 14.984 0.719 1.00 91.56 97 ASP A CA 1
ATOM 668 C C . ASP A 1 97 ? 14.156 14.656 2.171 1.00 91.56 97 ASP A C 1
ATOM 670 O O . ASP A 1 97 ? 14.384 15.442 3.097 1.00 91.56 97 ASP A O 1
ATOM 674 N N . ARG A 1 98 ? 13.577 13.469 2.397 1.00 93.12 98 ARG A N 1
ATOM 675 C CA . ARG A 1 98 ? 13.341 12.974 3.761 1.00 93.12 98 ARG A CA 1
ATOM 676 C C . ARG A 1 98 ? 14.675 12.612 4.415 1.00 93.12 98 ARG A C 1
ATOM 678 O O . ARG A 1 98 ? 15.479 11.901 3.824 1.00 93.12 98 ARG A O 1
ATOM 685 N N . ALA A 1 99 ? 14.863 13.025 5.668 1.00 92.56 99 ALA A N 1
ATOM 686 C CA . ALA A 1 99 ? 16.071 12.730 6.448 1.00 92.56 99 ALA A CA 1
ATOM 687 C C . ALA A 1 99 ? 16.221 11.245 6.853 1.00 92.56 99 ALA A C 1
ATOM 689 O O . ALA A 1 99 ? 17.239 10.867 7.423 1.00 92.56 99 ALA A O 1
ATOM 690 N N . THR A 1 100 ? 15.193 10.424 6.621 1.00 95.56 100 THR A N 1
ATOM 691 C CA . THR A 1 100 ? 15.112 9.002 6.984 1.00 95.56 100 THR A CA 1
ATOM 692 C C . THR A 1 100 ? 14.023 8.321 6.140 1.00 95.56 100 THR A C 1
ATOM 694 O O . THR A 1 100 ? 13.069 8.964 5.686 1.00 95.56 100 THR A O 1
ATOM 697 N N . LEU A 1 101 ? 14.146 7.008 5.925 1.00 96.81 101 LEU A N 1
ATOM 698 C CA . LEU A 1 101 ? 13.103 6.166 5.330 1.00 96.81 101 LEU A CA 1
ATOM 699 C C . LEU A 1 101 ? 12.130 5.603 6.377 1.00 96.81 101 LEU A C 1
ATOM 701 O O . LEU A 1 101 ? 11.197 4.888 6.008 1.00 96.81 101 LEU A O 1
ATOM 705 N N . ARG A 1 102 ? 12.326 5.888 7.668 1.00 97.44 102 ARG A N 1
ATOM 706 C CA . ARG A 1 102 ? 11.363 5.552 8.724 1.00 97.44 102 ARG A CA 1
ATOM 707 C C . ARG A 1 102 ? 10.047 6.314 8.510 1.00 97.44 102 ARG A C 1
ATOM 709 O O . ARG A 1 102 ? 10.014 7.365 7.872 1.00 97.44 102 ARG A O 1
ATOM 716 N N . LEU A 1 103 ? 8.967 5.761 9.057 1.00 97.44 103 LEU A N 1
ATOM 717 C CA . LEU A 1 103 ? 7.732 6.505 9.307 1.00 97.44 103 LEU A CA 1
ATOM 718 C C . LEU A 1 103 ? 7.956 7.478 10.475 1.00 97.44 103 LEU A C 1
ATOM 720 O O . LEU A 1 103 ? 8.742 7.187 11.379 1.00 97.44 103 LEU A O 1
ATOM 724 N N . ASP A 1 104 ? 7.230 8.587 10.499 1.00 96.62 104 ASP A N 1
ATOM 725 C CA . ASP A 1 104 ? 7.318 9.585 11.569 1.00 96.62 104 ASP A CA 1
ATOM 726 C C . ASP A 1 104 ? 6.866 8.973 12.916 1.00 96.62 104 ASP A C 1
ATOM 728 O O . ASP A 1 104 ? 7.477 9.211 13.957 1.00 96.62 104 ASP A O 1
ATOM 732 N N . ASN A 1 105 ? 5.898 8.048 12.876 1.00 97.19 105 ASN A N 1
ATOM 733 C CA . ASN A 1 105 ? 5.361 7.300 14.026 1.00 97.19 105 ASN A CA 1
ATOM 734 C C . ASN A 1 105 ? 6.160 6.012 14.372 1.00 97.19 105 ASN A C 1
ATOM 736 O O . ASN A 1 105 ? 5.656 5.136 15.079 1.00 97.19 105 ASN A O 1
ATOM 740 N N . HIS A 1 106 ? 7.375 5.818 13.835 1.00 97.38 106 HIS A N 1
ATOM 741 C CA . HIS A 1 106 ? 8.067 4.512 13.835 1.00 97.38 106 HIS A CA 1
ATOM 742 C C . HIS A 1 106 ? 8.275 3.891 15.228 1.00 97.38 106 HIS A C 1
ATOM 744 O O . HIS A 1 106 ? 8.026 2.697 15.394 1.00 97.38 106 HIS A O 1
ATOM 750 N N . ASP A 1 107 ? 8.715 4.657 16.232 1.00 98.00 107 ASP A N 1
ATOM 751 C CA . ASP A 1 107 ? 8.982 4.093 17.568 1.00 98.00 107 ASP A CA 1
ATOM 752 C C . ASP A 1 107 ? 7.684 3.739 18.315 1.00 98.00 107 ASP A C 1
ATOM 754 O O . ASP A 1 107 ? 7.634 2.715 18.998 1.00 98.00 107 ASP A O 1
ATOM 758 N N . PHE A 1 108 ? 6.613 4.521 18.115 1.00 98.38 108 PHE A N 1
ATOM 759 C CA . PHE A 1 108 ? 5.270 4.207 18.613 1.00 98.38 108 PHE A CA 1
ATOM 760 C C . PHE A 1 108 ? 4.760 2.888 18.023 1.00 98.38 108 PHE A C 1
ATOM 762 O O . PHE A 1 108 ? 4.381 1.994 18.775 1.00 98.38 108 PHE A O 1
ATOM 769 N N . LEU A 1 109 ? 4.830 2.718 16.696 1.00 98.50 109 LEU A N 1
ATOM 770 C CA . LEU A 1 109 ? 4.405 1.478 16.038 1.00 98.50 109 LEU A CA 1
ATOM 771 C C . LEU A 1 109 ? 5.227 0.265 16.495 1.00 98.50 109 LEU A C 1
ATOM 773 O O . LEU A 1 109 ? 4.665 -0.810 16.693 1.00 98.50 109 LEU A O 1
ATOM 777 N N . THR A 1 110 ? 6.538 0.426 16.701 1.00 98.31 110 THR A N 1
ATOM 778 C CA . THR A 1 110 ? 7.403 -0.643 17.229 1.00 98.31 110 THR A CA 1
ATOM 779 C C . THR A 1 110 ? 6.976 -1.070 18.633 1.00 98.31 110 THR A C 1
ATOM 781 O O . THR A 1 110 ? 6.847 -2.264 18.897 1.00 98.31 110 THR A O 1
ATOM 784 N N . ALA A 1 111 ? 6.736 -0.111 19.532 1.00 98.38 111 ALA A N 1
ATOM 785 C CA . ALA A 1 111 ? 6.321 -0.402 20.901 1.00 98.38 111 ALA A CA 1
ATOM 786 C C . ALA A 1 111 ? 4.895 -0.979 20.972 1.00 98.38 111 ALA A C 1
ATOM 788 O O . ALA A 1 111 ? 4.647 -1.896 21.750 1.00 98.38 111 ALA A O 1
ATOM 789 N N . LEU A 1 112 ? 3.982 -0.487 20.129 1.00 98.44 112 LEU A N 1
ATOM 790 C CA . LEU A 1 112 ? 2.605 -0.964 20.032 1.00 98.44 112 LEU A CA 1
ATOM 791 C C . LEU A 1 112 ? 2.540 -2.424 19.568 1.00 98.44 112 LEU A C 1
ATOM 793 O O . LEU A 1 112 ? 1.924 -3.244 20.242 1.00 98.44 112 LEU A O 1
ATOM 797 N N . VAL A 1 113 ? 3.194 -2.763 18.451 1.00 97.62 113 VAL A N 1
ATOM 798 C CA . VAL A 1 113 ? 3.185 -4.132 17.898 1.00 97.62 113 VAL A CA 1
ATOM 799 C C . VAL A 1 113 ? 3.822 -5.133 18.867 1.00 97.62 113 VAL A C 1
ATOM 801 O O . VAL A 1 113 ? 3.374 -6.270 18.951 1.00 97.62 113 VAL A O 1
ATOM 804 N N . ALA A 1 114 ? 4.826 -4.713 19.643 1.00 97.06 114 ALA A N 1
ATOM 805 C CA . ALA A 1 114 ? 5.448 -5.549 20.669 1.00 97.06 114 ALA A CA 1
ATOM 806 C C . ALA A 1 114 ? 4.641 -5.652 21.983 1.00 97.06 114 ALA A C 1
ATOM 808 O O . ALA A 1 114 ? 4.937 -6.520 22.804 1.00 97.06 114 ALA A O 1
ATOM 809 N N . GLY A 1 115 ? 3.681 -4.752 22.217 1.00 95.69 115 GLY A N 1
ATOM 810 C CA . GLY A 1 115 ? 2.968 -4.611 23.491 1.00 95.69 115 GLY A CA 1
ATOM 811 C C . GLY A 1 115 ? 1.517 -5.092 23.494 1.00 95.69 115 GLY A C 1
ATOM 812 O O . GLY A 1 115 ? 0.877 -5.024 24.543 1.00 95.69 115 GLY A O 1
ATOM 813 N N . VAL A 1 116 ? 0.981 -5.541 22.355 1.00 96.19 116 VAL A N 1
ATOM 814 C CA . VAL A 1 116 ? -0.446 -5.846 22.186 1.00 96.19 116 VAL A CA 1
ATOM 815 C C . VAL A 1 116 ? -0.680 -7.324 21.855 1.00 96.19 116 VAL A C 1
ATOM 817 O O . VAL A 1 116 ? -0.012 -7.891 20.998 1.00 96.19 116 VAL A O 1
ATOM 820 N N . ASP A 1 117 ? -1.655 -7.945 22.529 1.00 93.19 117 ASP A N 1
ATOM 821 C CA . ASP A 1 117 ? -2.006 -9.364 22.326 1.00 93.19 117 ASP A CA 1
ATOM 822 C C . ASP A 1 117 ? -2.884 -9.599 21.078 1.00 93.19 117 ASP A C 1
ATOM 824 O O . ASP A 1 117 ? -2.974 -10.714 20.563 1.00 93.19 117 ASP A O 1
ATOM 828 N N . ALA A 1 118 ? -3.587 -8.560 20.616 1.00 96.25 118 ALA A N 1
ATOM 829 C CA . ALA A 1 118 ? -4.489 -8.624 19.468 1.00 96.25 118 ALA A CA 1
ATOM 830 C C . ALA A 1 118 ? -3.716 -8.524 18.133 1.00 96.25 118 ALA A C 1
ATOM 832 O O . ALA A 1 118 ? -2.710 -7.819 18.055 1.00 96.25 118 ALA A O 1
ATOM 833 N N . PRO A 1 119 ? -4.180 -9.168 17.046 1.00 97.69 119 PRO A N 1
ATOM 834 C CA . PRO A 1 119 ? -3.505 -9.090 15.756 1.00 97.69 119 PRO A CA 1
ATOM 835 C C . PRO A 1 119 ? -3.478 -7.647 15.229 1.00 97.69 119 PRO A C 1
ATOM 837 O O . PRO A 1 119 ? -4.517 -6.992 15.119 1.00 97.69 119 PRO A O 1
ATOM 840 N N . VAL A 1 120 ? -2.285 -7.162 14.871 1.00 98.38 120 VAL A N 1
ATOM 841 C CA . VAL A 1 120 ? -2.090 -5.809 14.328 1.00 98.38 120 VAL A CA 1
ATOM 842 C C . VAL A 1 120 ? -2.114 -5.816 12.802 1.00 98.38 120 VAL A C 1
ATOM 844 O O . VAL A 1 120 ? -1.372 -6.557 12.158 1.00 98.38 120 VAL A O 1
ATOM 847 N N . VAL A 1 121 ? -2.931 -4.940 12.226 1.00 98.50 121 VAL A N 1
ATOM 848 C CA . VAL A 1 121 ? -2.899 -4.527 10.824 1.00 98.50 121 VAL A CA 1
ATOM 849 C C . VAL A 1 121 ? -2.197 -3.172 10.753 1.00 98.50 121 VAL A C 1
ATOM 851 O O . VAL A 1 121 ? -2.748 -2.154 11.174 1.00 98.50 121 VAL A O 1
ATOM 854 N N . LEU A 1 122 ? -0.976 -3.151 10.223 1.00 98.31 122 LEU A N 1
ATOM 855 C CA . LEU A 1 122 ? -0.242 -1.911 9.978 1.00 98.31 122 LEU A CA 1
ATOM 856 C C . LEU A 1 122 ? -0.745 -1.223 8.708 1.00 98.31 122 LEU A C 1
ATOM 858 O O . LEU A 1 122 ? -0.933 -1.871 7.680 1.00 98.31 122 LEU A O 1
ATOM 862 N N . VAL A 1 123 ? -0.889 0.098 8.754 1.00 97.88 123 VAL A N 1
ATOM 863 C CA . VAL A 1 123 ? -1.183 0.936 7.585 1.00 97.88 123 VAL A CA 1
ATOM 864 C C . VAL A 1 123 ? -0.079 1.978 7.446 1.00 97.88 123 VAL A C 1
ATOM 866 O O . VAL A 1 123 ? 0.020 2.901 8.251 1.00 97.88 123 VAL A O 1
ATOM 869 N N . ALA A 1 124 ? 0.767 1.837 6.429 1.00 97.25 124 ALA A N 1
ATOM 870 C CA . ALA A 1 124 ? 1.801 2.821 6.128 1.00 97.25 124 ALA A CA 1
ATOM 871 C C . ALA A 1 124 ? 1.289 3.827 5.088 1.00 97.25 124 ALA A C 1
ATOM 873 O O . ALA A 1 124 ? 0.774 3.418 4.050 1.00 97.25 124 ALA A O 1
ATOM 874 N N . LEU A 1 125 ? 1.450 5.124 5.356 1.00 95.62 125 LEU A N 1
ATOM 875 C CA . LEU A 1 125 ? 1.026 6.248 4.511 1.00 95.62 125 LEU A CA 1
ATOM 876 C C . LEU A 1 125 ? 2.251 7.072 4.095 1.00 95.62 125 LEU A C 1
ATOM 878 O O . LEU A 1 125 ? 2.596 8.063 4.741 1.00 95.62 125 LEU A O 1
ATOM 882 N N . ALA A 1 126 ? 2.966 6.627 3.058 1.00 93.50 126 ALA A N 1
ATOM 883 C CA . ALA A 1 126 ? 4.304 7.145 2.773 1.00 93.50 126 ALA A CA 1
ATOM 884 C C . ALA A 1 126 ? 4.588 7.429 1.284 1.00 93.50 126 ALA A C 1
ATOM 886 O O . ALA A 1 126 ? 4.252 6.631 0.407 1.00 93.50 126 ALA A O 1
ATOM 887 N N . PRO A 1 127 ? 5.282 8.536 0.965 1.00 87.12 127 PRO A N 1
ATOM 888 C CA . PRO A 1 127 ? 5.754 8.833 -0.378 1.00 87.12 127 PRO A CA 1
ATOM 889 C C . PRO A 1 127 ? 7.037 8.042 -0.683 1.00 87.12 127 PRO A C 1
ATOM 891 O O . PRO A 1 127 ? 8.137 8.380 -0.234 1.00 87.12 127 PRO A O 1
ATOM 894 N N . GLY A 1 128 ? 6.895 6.986 -1.486 1.00 92.19 128 GLY A N 1
ATOM 895 C CA . GLY A 1 128 ? 8.009 6.166 -1.970 1.00 92.19 128 GLY A CA 1
ATOM 896 C C . GLY A 1 128 ? 8.411 5.043 -1.011 1.00 92.19 128 GLY A C 1
ATOM 897 O O . GLY A 1 128 ? 7.566 4.438 -0.359 1.00 92.19 128 GLY A O 1
ATOM 898 N N . ALA A 1 129 ? 9.704 4.710 -0.982 1.00 94.62 129 ALA A N 1
ATOM 899 C CA . ALA A 1 129 ? 10.220 3.613 -0.166 1.00 94.62 129 ALA A CA 1
ATOM 900 C C . ALA A 1 129 ? 10.278 3.975 1.329 1.00 94.62 129 ALA A C 1
ATOM 902 O O . ALA A 1 129 ? 10.531 5.125 1.695 1.00 94.62 129 ALA A O 1
ATOM 903 N N . ILE A 1 130 ? 10.081 2.971 2.182 1.00 97.00 130 ILE A N 1
ATOM 904 C CA . ILE A 1 130 ? 10.173 3.060 3.643 1.00 97.00 130 ILE A CA 1
ATOM 905 C C . ILE A 1 130 ? 10.856 1.819 4.216 1.00 97.00 130 ILE A C 1
ATOM 907 O O . ILE A 1 130 ? 10.816 0.756 3.593 1.00 97.00 130 ILE A O 1
ATOM 911 N N . VAL A 1 131 ? 11.428 1.946 5.414 1.00 97.75 131 VAL A N 1
ATOM 912 C CA . VAL A 1 131 ? 11.781 0.796 6.263 1.00 97.75 131 VAL A CA 1
ATOM 913 C C . VAL A 1 131 ? 10.607 0.485 7.195 1.00 97.75 131 VAL A C 1
ATOM 915 O O . VAL A 1 131 ? 10.111 1.378 7.884 1.00 97.75 131 VAL A O 1
ATOM 918 N N . LEU A 1 132 ? 10.153 -0.771 7.213 1.00 96.88 132 LEU A N 1
ATOM 919 C CA . LEU A 1 132 ? 8.963 -1.197 7.965 1.00 96.88 132 LEU A CA 1
ATOM 920 C C . LEU A 1 132 ? 9.216 -2.486 8.782 1.00 96.88 132 LEU A C 1
ATOM 922 O O . LEU A 1 132 ? 8.484 -3.462 8.618 1.00 96.88 132 LEU A O 1
ATOM 926 N N . PRO A 1 133 ? 10.239 -2.533 9.665 1.00 97.00 133 PRO A N 1
ATOM 927 C CA . PRO A 1 133 ? 10.549 -3.718 10.477 1.00 97.00 133 PRO A CA 1
ATOM 928 C C . PRO A 1 133 ? 9.373 -4.180 11.352 1.00 97.00 133 PRO A C 1
ATOM 930 O O . PRO A 1 133 ? 9.264 -5.362 11.654 1.00 97.00 133 PRO A O 1
ATOM 933 N N . GLN A 1 134 ? 8.448 -3.283 11.706 1.00 97.38 134 GLN A N 1
ATOM 934 C CA . GLN A 1 134 ? 7.225 -3.609 12.443 1.00 97.38 134 GLN A CA 1
ATOM 935 C C . GLN A 1 134 ? 6.346 -4.635 11.705 1.00 97.38 134 GLN A C 1
ATOM 937 O O . GLN A 1 134 ? 5.626 -5.397 12.347 1.00 97.38 134 GLN A O 1
ATOM 942 N N . ALA A 1 135 ? 6.427 -4.701 10.370 1.00 95.31 135 ALA A N 1
ATOM 943 C CA . ALA A 1 135 ? 5.708 -5.696 9.580 1.00 95.31 135 ALA A CA 1
ATOM 944 C C . ALA A 1 135 ? 6.189 -7.135 9.833 1.00 95.31 135 ALA A C 1
ATOM 946 O O . ALA A 1 135 ? 5.423 -8.054 9.565 1.00 95.31 135 ALA A O 1
ATOM 947 N N . ASP A 1 136 ? 7.394 -7.343 10.386 1.00 93.94 136 ASP A N 1
ATOM 948 C CA . ASP A 1 136 ? 7.891 -8.681 10.747 1.00 93.94 136 ASP A CA 1
ATOM 949 C C . ASP A 1 136 ? 7.160 -9.279 11.975 1.00 93.94 136 ASP A C 1
ATOM 951 O O . ASP A 1 136 ? 7.219 -10.489 12.184 1.00 93.94 136 ASP A O 1
ATOM 955 N N . ALA A 1 137 ? 6.436 -8.460 12.754 1.00 95.00 137 ALA A N 1
ATOM 956 C CA . ALA A 1 137 ? 5.633 -8.885 13.911 1.00 95.00 137 ALA A CA 1
ATOM 957 C C . ALA A 1 137 ? 4.128 -8.552 13.788 1.00 95.00 137 ALA A C 1
ATOM 959 O O . ALA A 1 137 ? 3.338 -8.912 14.659 1.00 95.00 137 ALA A O 1
ATOM 960 N N . ALA A 1 138 ? 3.710 -7.875 12.715 1.00 96.00 138 ALA A N 1
ATOM 961 C CA . ALA A 1 138 ? 2.306 -7.567 12.459 1.00 96.00 138 ALA A CA 1
ATOM 962 C C . ALA A 1 138 ? 1.571 -8.750 11.807 1.00 96.00 138 ALA A C 1
ATOM 964 O O . ALA A 1 138 ? 2.142 -9.513 11.028 1.00 96.00 138 ALA A O 1
ATOM 965 N N . ALA A 1 139 ? 0.266 -8.863 12.064 1.00 96.06 139 ALA A N 1
ATOM 966 C CA . ALA A 1 139 ? -0.576 -9.868 11.423 1.00 96.06 139 ALA A CA 1
ATOM 967 C C . ALA A 1 139 ? -0.805 -9.551 9.935 1.00 96.06 139 ALA A C 1
ATOM 969 O O . ALA A 1 139 ? -0.881 -10.466 9.120 1.00 96.06 139 ALA A O 1
ATOM 970 N N . ALA A 1 140 ? -0.887 -8.270 9.565 1.00 95.12 140 ALA A N 1
ATOM 971 C CA . ALA A 1 140 ? -0.859 -7.810 8.179 1.00 95.12 140 ALA A CA 1
ATOM 972 C C . ALA A 1 140 ? -0.238 -6.408 8.084 1.00 95.12 140 ALA A C 1
ATOM 974 O O . ALA A 1 140 ? -0.191 -5.668 9.066 1.00 95.12 140 ALA A O 1
ATOM 975 N N . ALA A 1 141 ? 0.184 -6.020 6.883 1.00 95.62 141 ALA A N 1
ATOM 976 C CA . ALA A 1 141 ? 0.578 -4.652 6.570 1.00 95.62 141 ALA A CA 1
ATOM 977 C C . ALA A 1 141 ? -0.014 -4.243 5.217 1.00 95.62 141 ALA A C 1
ATOM 979 O O . ALA A 1 141 ? -0.001 -5.046 4.288 1.00 95.62 141 ALA A O 1
ATOM 980 N N . LEU A 1 142 ? -0.513 -3.009 5.139 1.00 96.06 142 LEU A N 1
ATOM 981 C CA . LEU A 1 142 ? -0.982 -2.328 3.935 1.00 96.06 142 LEU A CA 1
ATOM 982 C C . LEU A 1 142 ? -0.070 -1.122 3.694 1.00 96.06 142 LEU A C 1
ATOM 984 O O . LEU A 1 142 ? 0.000 -0.221 4.533 1.00 96.06 142 LEU A O 1
ATOM 988 N N . VAL A 1 143 ? 0.625 -1.080 2.555 1.00 94.62 143 VAL A N 1
ATOM 989 C CA . VAL A 1 143 ? 1.440 0.086 2.176 1.00 94.62 143 VAL A CA 1
ATOM 990 C C . VAL A 1 143 ? 0.677 0.940 1.175 1.00 94.62 143 VAL A C 1
ATOM 992 O O . VAL A 1 143 ? 0.578 0.628 -0.012 1.00 94.62 143 VAL A O 1
ATOM 995 N N . CYS A 1 144 ? 0.156 2.054 1.674 1.00 91.00 144 CYS A N 1
ATOM 996 C CA . CYS A 1 144 ? -0.460 3.093 0.880 1.00 91.00 144 CYS A CA 1
ATOM 997 C C . CYS A 1 144 ? 0.545 4.212 0.597 1.00 91.00 144 CYS A C 1
ATOM 999 O O . CYS A 1 144 ? 1.235 4.731 1.475 1.00 91.00 144 CYS A O 1
ATOM 1001 N N . PHE A 1 145 ? 0.589 4.620 -0.666 1.00 91.19 145 PHE A N 1
ATOM 1002 C CA . PHE A 1 145 ? 1.180 5.898 -1.042 1.00 91.19 145 PHE A CA 1
ATOM 1003 C C . PHE A 1 145 ? 0.190 7.027 -0.705 1.00 91.19 145 PHE A C 1
ATOM 1005 O O . PHE A 1 145 ? -0.824 6.815 -0.036 1.00 91.19 145 PHE A O 1
ATOM 1012 N N . LEU A 1 146 ? 0.440 8.234 -1.203 1.00 87.94 146 LEU A N 1
ATOM 1013 C CA . LEU A 1 146 ? -0.492 9.349 -1.051 1.00 87.94 146 LEU A CA 1
ATOM 1014 C C . LEU A 1 146 ? -1.724 9.118 -1.945 1.00 87.94 146 LEU A C 1
ATOM 1016 O O . LEU A 1 146 ? -1.667 9.306 -3.160 1.00 87.94 146 LEU A O 1
ATOM 1020 N N . CYS A 1 147 ? -2.829 8.667 -1.346 1.00 86.88 147 CYS A N 1
ATOM 1021 C CA . CYS A 1 147 ? -4.045 8.252 -2.062 1.00 86.88 147 CYS A CA 1
ATOM 1022 C C . CYS A 1 147 ? -5.029 9.409 -2.344 1.00 86.88 147 CYS A C 1
ATOM 1024 O O . CYS A 1 147 ? -6.111 9.187 -2.890 1.00 86.88 147 CYS A O 1
ATOM 1026 N N . GLY A 1 148 ? -4.653 10.651 -2.014 1.00 88.19 148 GLY A N 1
ATOM 1027 C CA . GLY A 1 148 ? -5.433 11.857 -2.297 1.00 88.19 148 GLY A CA 1
ATOM 1028 C C . GLY A 1 148 ? -6.677 12.016 -1.417 1.00 88.19 148 GLY A C 1
ATOM 1029 O O . GLY A 1 148 ? -6.763 11.476 -0.314 1.00 88.19 148 GLY A O 1
ATOM 1030 N N . GLU A 1 149 ? -7.664 12.773 -1.902 1.00 91.81 149 GLU A N 1
ATOM 1031 C CA . GLU A 1 149 ? -8.807 13.225 -1.089 1.00 91.81 149 GLU A CA 1
ATOM 1032 C C . GLU A 1 149 ? -9.724 12.109 -0.559 1.00 91.81 149 GLU A C 1
ATOM 1034 O O . GLU A 1 149 ? -10.462 12.313 0.403 1.00 91.81 149 GLU A O 1
ATOM 1039 N N . ALA A 1 150 ? -9.649 10.915 -1.150 1.00 93.00 150 ALA A N 1
ATOM 1040 C CA . ALA A 1 150 ? -10.429 9.746 -0.760 1.00 93.00 150 ALA A CA 1
ATOM 1041 C C . ALA A 1 150 ? -9.644 8.739 0.107 1.00 93.00 150 ALA A C 1
ATOM 1043 O O . ALA A 1 150 ? -10.128 7.625 0.292 1.00 93.00 150 ALA A O 1
ATOM 1044 N N . THR A 1 151 ? -8.459 9.096 0.631 1.00 91.88 151 THR A N 1
ATOM 1045 C CA . THR A 1 151 ? -7.537 8.154 1.306 1.00 91.88 151 THR A CA 1
ATOM 1046 C C . THR A 1 151 ? -8.216 7.296 2.379 1.00 91.88 151 THR A C 1
ATOM 1048 O O . THR A 1 151 ? -8.192 6.072 2.261 1.00 91.88 151 THR A O 1
ATOM 1051 N N . GLY A 1 152 ? -8.873 7.901 3.378 1.00 94.38 152 GLY A N 1
ATOM 1052 C CA . GLY A 1 152 ? -9.557 7.138 4.428 1.00 94.38 152 GLY A CA 1
ATOM 1053 C C . GLY A 1 152 ? -10.662 6.229 3.883 1.00 94.38 152 GLY A C 1
ATOM 1054 O O . GLY A 1 152 ? -10.746 5.069 4.273 1.00 94.38 152 GLY A O 1
ATOM 1055 N N . LEU A 1 153 ? -11.469 6.716 2.932 1.00 95.62 153 LEU A N 1
ATOM 1056 C CA . LEU A 1 153 ? -12.565 5.943 2.328 1.00 95.62 153 LEU A CA 1
ATOM 1057 C C . LEU A 1 153 ? -12.052 4.733 1.537 1.00 95.62 153 LEU A C 1
ATOM 1059 O O . LEU A 1 153 ? -12.605 3.646 1.664 1.00 95.62 153 LEU A O 1
ATOM 1063 N N . ALA A 1 154 ? -10.985 4.906 0.754 1.00 95.56 154 ALA A N 1
ATOM 1064 C CA . ALA A 1 154 ? -10.360 3.821 0.002 1.00 95.56 154 ALA A CA 1
ATOM 1065 C C . ALA A 1 154 ? -9.736 2.768 0.935 1.00 95.56 154 ALA A C 1
ATOM 1067 O O . ALA A 1 154 ? -9.871 1.570 0.686 1.00 95.56 154 ALA A O 1
ATOM 1068 N N . LEU A 1 155 ? -9.104 3.209 2.028 1.00 95.81 155 LEU A N 1
ATOM 1069 C CA . LEU A 1 155 ? -8.573 2.323 3.063 1.00 95.81 155 LEU A CA 1
ATOM 1070 C C . LEU A 1 155 ? -9.679 1.554 3.788 1.00 95.81 155 LEU A C 1
ATOM 1072 O O . LEU A 1 155 ? -9.554 0.343 3.936 1.00 95.81 155 LEU A O 1
ATOM 1076 N N . ALA A 1 156 ? -10.774 2.209 4.180 1.00 96.19 156 ALA A N 1
ATOM 1077 C CA . ALA A 1 156 ? -11.926 1.546 4.788 1.00 96.19 156 ALA A CA 1
ATOM 1078 C C . ALA A 1 156 ? -12.556 0.505 3.845 1.00 96.19 156 ALA A C 1
ATOM 1080 O O . ALA A 1 156 ? -12.868 -0.605 4.274 1.00 96.19 156 ALA A O 1
ATOM 1081 N N . ASP A 1 157 ? -12.684 0.818 2.551 1.00 96.25 157 ASP A N 1
ATOM 1082 C CA . ASP A 1 157 ? -13.192 -0.116 1.541 1.00 96.25 157 ASP A CA 1
ATOM 1083 C C . ASP A 1 157 ? -12.303 -1.364 1.378 1.00 96.25 157 ASP A C 1
ATOM 1085 O O . ASP A 1 157 ? -12.830 -2.465 1.211 1.00 96.25 157 ASP A O 1
ATOM 1089 N N . VAL A 1 158 ? -10.974 -1.223 1.455 1.00 96.25 158 VAL A N 1
ATOM 1090 C CA . VAL A 1 158 ? -10.043 -2.366 1.447 1.00 96.25 158 VAL A CA 1
ATOM 1091 C C . VAL A 1 158 ? -10.111 -3.130 2.769 1.00 96.25 158 VAL A C 1
ATOM 1093 O O . VAL A 1 158 ? -10.414 -4.319 2.759 1.00 96.25 158 VAL A O 1
ATOM 1096 N N . LEU A 1 159 ? -9.910 -2.453 3.906 1.00 96.62 159 LEU A N 1
ATOM 1097 C CA . LEU A 1 159 ? -9.921 -3.050 5.247 1.00 96.62 159 LEU A CA 1
ATOM 1098 C C . LEU A 1 159 ? -11.188 -3.883 5.494 1.00 96.62 159 LEU A C 1
ATOM 1100 O O . LEU A 1 159 ? -11.094 -4.997 5.997 1.00 96.62 159 LEU A O 1
ATOM 1104 N N . LEU A 1 160 ? -12.359 -3.382 5.092 1.00 95.69 160 LEU A N 1
ATOM 1105 C CA . LEU A 1 160 ? -13.658 -4.048 5.263 1.00 95.69 160 LEU A CA 1
ATOM 1106 C C . LEU A 1 160 ? -14.018 -5.020 4.117 1.00 95.69 160 LEU A C 1
ATOM 1108 O O . LEU A 1 160 ? -15.152 -5.492 4.049 1.00 95.69 160 LEU A O 1
ATOM 1112 N N . GLY A 1 161 ? -13.099 -5.306 3.188 1.00 94.19 161 GLY A N 1
ATOM 1113 C CA . GLY A 1 161 ? -13.297 -6.278 2.102 1.00 94.19 161 GLY A CA 1
ATOM 1114 C C . GLY A 1 161 ? -14.272 -5.857 0.997 1.00 94.19 161 GLY A C 1
ATOM 1115 O O . GLY A 1 161 ? -14.652 -6.679 0.167 1.00 94.19 161 GLY A O 1
ATOM 1116 N N . ARG A 1 162 ? -14.680 -4.583 0.955 1.00 94.69 162 ARG A N 1
ATOM 1117 C CA . ARG A 1 162 ? -15.564 -4.011 -0.083 1.00 94.69 162 ARG A CA 1
ATOM 1118 C C . ARG A 1 162 ? -14.839 -3.828 -1.417 1.00 94.69 162 ARG A C 1
ATOM 1120 O O . ARG A 1 162 ? -15.482 -3.758 -2.472 1.00 94.69 162 ARG A O 1
ATOM 1127 N N . LYS A 1 163 ? -13.506 -3.731 -1.369 1.00 93.75 163 LYS A N 1
ATOM 1128 C CA . LYS A 1 163 ? -12.592 -3.696 -2.514 1.00 93.75 163 LYS A CA 1
ATOM 1129 C C . LYS A 1 163 ? -11.414 -4.633 -2.291 1.00 93.75 163 LYS A C 1
ATOM 1131 O O . LYS A 1 163 ? -10.910 -4.773 -1.183 1.00 93.75 163 LYS A O 1
ATOM 1136 N N . GLU A 1 164 ? -10.966 -5.249 -3.378 1.00 90.81 164 GLU A N 1
ATOM 1137 C CA . GLU A 1 164 ? -9.762 -6.073 -3.390 1.00 90.81 164 GLU A CA 1
ATOM 1138 C C . GLU A 1 164 ? -8.500 -5.188 -3.448 1.00 90.81 164 GLU A C 1
ATOM 1140 O O . GLU A 1 164 ? -8.430 -4.279 -4.286 1.00 90.81 164 GLU A O 1
ATOM 1145 N N . PRO A 1 165 ? -7.487 -5.434 -2.596 1.00 91.69 165 PRO A N 1
ATOM 1146 C CA . PRO A 1 165 ? -6.181 -4.806 -2.728 1.00 91.69 165 PRO A CA 1
ATOM 1147 C C . PRO A 1 165 ? -5.439 -5.397 -3.933 1.00 91.69 165 PRO A C 1
ATOM 1149 O O . PRO A 1 165 ? -4.777 -6.422 -3.854 1.00 91.69 165 PRO A O 1
ATOM 1152 N N . GLY A 1 166 ? -5.561 -4.728 -5.078 1.00 88.81 166 GLY A N 1
ATOM 1153 C CA . GLY A 1 166 ? -4.930 -5.131 -6.340 1.00 88.81 166 GLY A CA 1
ATOM 1154 C C . GLY A 1 166 ? -3.647 -4.364 -6.692 1.00 88.81 166 GLY A C 1
ATOM 1155 O O . GLY A 1 166 ? -3.306 -4.257 -7.877 1.00 88.81 166 GLY A O 1
ATOM 1156 N N . GLY A 1 167 ? -3.004 -3.720 -5.716 1.00 90.94 167 GLY A N 1
ATOM 1157 C CA . GLY A 1 167 ? -1.788 -2.919 -5.903 1.00 90.94 167 GLY A CA 1
ATOM 1158 C C . GLY A 1 167 ? -0.523 -3.778 -5.905 1.00 90.94 167 GLY A C 1
ATOM 1159 O O . GLY A 1 167 ? -0.482 -4.818 -5.261 1.00 90.94 167 GLY A O 1
ATOM 1160 N N . ARG A 1 168 ? 0.524 -3.363 -6.624 1.00 92.19 168 ARG A N 1
ATOM 1161 C CA . ARG A 1 168 ? 1.848 -4.008 -6.576 1.00 92.19 168 ARG A CA 1
ATOM 1162 C C . ARG A 1 168 ? 2.920 -2.937 -6.421 1.00 92.19 168 ARG A C 1
ATOM 1164 O O . ARG A 1 168 ? 2.818 -1.885 -7.052 1.00 92.19 168 ARG A O 1
ATOM 1171 N N . LEU A 1 169 ? 3.925 -3.198 -5.592 1.00 93.44 169 LEU A N 1
ATOM 1172 C CA . LEU A 1 169 ? 4.943 -2.230 -5.196 1.00 93.44 169 LEU A CA 1
ATOM 1173 C C . LEU A 1 169 ? 5.755 -1.724 -6.411 1.00 93.44 169 LEU A C 1
ATOM 1175 O O . LEU A 1 169 ? 6.481 -2.508 -7.029 1.00 93.44 169 LEU A O 1
ATOM 1179 N N . PRO A 1 170 ? 5.701 -0.417 -6.748 1.00 93.38 170 PRO A N 1
ATOM 1180 C CA . PRO A 1 170 ? 6.507 0.182 -7.817 1.00 93.38 170 PRO A CA 1
ATOM 1181 C C . PRO A 1 170 ? 7.959 0.463 -7.387 1.00 93.38 170 PRO A C 1
ATOM 1183 O O . PRO A 1 170 ? 8.778 0.892 -8.198 1.00 93.38 170 PRO A O 1
ATOM 1186 N N . VAL A 1 171 ? 8.280 0.229 -6.113 1.00 94.06 171 VAL A N 1
ATOM 1187 C CA . VAL A 1 171 ? 9.591 0.414 -5.479 1.00 94.06 171 VAL A CA 1
ATOM 1188 C C . VAL A 1 171 ? 9.919 -0.815 -4.632 1.00 94.06 171 VAL A C 1
ATOM 1190 O O . VAL A 1 171 ? 9.030 -1.581 -4.283 1.00 94.06 171 VAL A O 1
ATOM 1193 N N . THR A 1 172 ? 11.186 -1.027 -4.292 1.00 93.56 172 THR A N 1
ATOM 1194 C CA . THR A 1 172 ? 11.564 -2.031 -3.286 1.00 93.56 172 THR A CA 1
ATOM 1195 C C . THR A 1 172 ? 11.545 -1.390 -1.907 1.00 93.56 172 THR A C 1
ATOM 1197 O O . THR A 1 172 ? 12.064 -0.285 -1.754 1.00 93.56 172 THR A O 1
ATOM 1200 N N . LEU A 1 173 ? 10.970 -2.075 -0.918 1.00 96.12 173 LEU A N 1
ATOM 1201 C CA . LEU A 1 173 ? 11.079 -1.680 0.485 1.00 96.12 173 LEU A CA 1
ATOM 1202 C C . LEU A 1 173 ? 12.304 -2.392 1.087 1.00 96.12 173 LEU A C 1
ATOM 1204 O O . LEU A 1 173 ? 12.332 -3.630 1.098 1.00 96.12 173 LEU A O 1
ATOM 1208 N N . PRO A 1 174 ? 13.345 -1.655 1.509 1.00 96.75 174 PRO A N 1
ATOM 1209 C CA . PRO A 1 174 ? 14.555 -2.236 2.078 1.00 96.75 174 PRO A CA 1
ATOM 1210 C C . PRO A 1 174 ? 14.357 -2.603 3.556 1.00 96.75 174 PRO A C 1
ATOM 1212 O O . PRO A 1 174 ? 13.526 -2.021 4.250 1.00 96.75 174 PRO A O 1
ATOM 1215 N N . ARG A 1 175 ? 15.177 -3.526 4.070 1.00 96.00 175 ARG A N 1
ATOM 1216 C CA . ARG A 1 175 ? 15.251 -3.837 5.511 1.00 96.00 175 ARG A CA 1
ATOM 1217 C C . ARG A 1 175 ? 15.902 -2.725 6.326 1.00 96.00 175 ARG A C 1
ATOM 1219 O O . ARG A 1 175 ? 15.616 -2.587 7.510 1.00 96.00 175 ARG A O 1
ATOM 1226 N N . SER A 1 176 ? 16.795 -1.953 5.712 1.00 96.06 176 SER A N 1
ATOM 1227 C CA . SER A 1 176 ? 17.487 -0.835 6.352 1.00 96.06 176 SER A CA 1
ATOM 1228 C C . SER A 1 176 ? 17.830 0.259 5.342 1.00 96.06 176 SER A C 1
ATOM 1230 O O . SER A 1 176 ? 17.952 0.001 4.147 1.00 96.06 176 SER A O 1
ATOM 1232 N N . GLU A 1 177 ? 18.029 1.482 5.826 1.00 95.12 177 GLU A N 1
ATOM 1233 C CA . GLU A 1 177 ? 18.439 2.621 4.993 1.00 95.12 177 GLU A CA 1
ATOM 1234 C C . GLU A 1 177 ? 19.832 2.422 4.390 1.00 95.12 177 GLU A C 1
ATOM 1236 O O . GLU A 1 177 ? 20.071 2.787 3.247 1.00 95.12 177 GLU A O 1
ATOM 1241 N N . ALA A 1 178 ? 20.734 1.754 5.11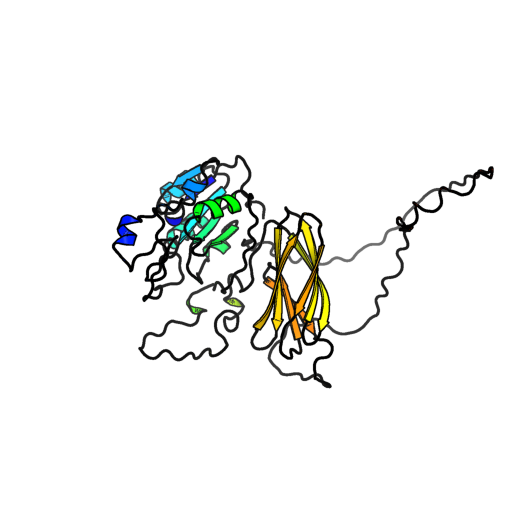2 1.00 94.69 178 ALA A N 1
ATOM 1242 C CA . ALA A 1 178 ? 22.085 1.453 4.640 1.00 94.69 178 ALA A CA 1
ATOM 1243 C C . ALA A 1 178 ? 22.116 0.539 3.396 1.00 94.69 178 ALA A C 1
ATOM 1245 O O . ALA A 1 178 ? 23.129 0.489 2.703 1.00 94.69 178 ALA A O 1
ATOM 1246 N N . ALA A 1 179 ? 21.018 -0.165 3.096 1.00 93.38 179 ALA A N 1
ATOM 1247 C CA . ALA A 1 179 ? 20.881 -1.004 1.906 1.00 93.38 179 ALA A CA 1
ATOM 1248 C C . ALA A 1 179 ? 20.454 -0.239 0.637 1.00 93.38 179 ALA A C 1
ATOM 1250 O O . ALA A 1 179 ? 20.347 -0.836 -0.438 1.00 93.38 179 ALA A O 1
ATOM 1251 N N . THR A 1 180 ? 20.172 1.064 0.734 1.00 92.56 180 THR A N 1
ATOM 1252 C CA . THR A 1 180 ? 19.826 1.903 -0.421 1.00 92.56 180 THR A CA 1
ATOM 1253 C C . THR A 1 180 ? 21.026 2.699 -0.927 1.00 92.56 180 THR A C 1
ATOM 1255 O O . THR A 1 180 ? 22.052 2.824 -0.259 1.00 92.56 180 THR A O 1
ATOM 1258 N N . VAL A 1 181 ? 20.888 3.292 -2.116 1.00 91.75 181 VAL A N 1
ATOM 1259 C CA . VAL A 1 181 ? 21.799 4.360 -2.551 1.00 91.75 181 VAL A CA 1
ATOM 1260 C C . VAL A 1 181 ? 21.658 5.509 -1.553 1.00 91.75 181 VAL A C 1
ATOM 1262 O O . VAL A 1 181 ? 20.540 5.952 -1.291 1.00 91.75 181 VAL A O 1
ATOM 1265 N N . GLN A 1 182 ? 22.768 5.924 -0.945 1.00 90.56 182 GLN A N 1
ATOM 1266 C CA . GLN A 1 182 ? 22.772 6.998 0.048 1.00 90.56 182 GLN A CA 1
ATOM 1267 C C . GLN A 1 182 ? 22.646 8.364 -0.646 1.00 90.56 182 GLN A C 1
ATOM 1269 O O . GLN A 1 182 ? 23.141 8.509 -1.769 1.00 90.56 182 GLN A O 1
ATOM 1274 N N . PRO A 1 183 ? 22.001 9.362 -0.013 1.00 89.50 183 PRO A N 1
ATOM 1275 C CA . PRO A 1 183 ? 21.958 10.718 -0.546 1.00 89.50 183 PRO A CA 1
ATOM 1276 C C . PRO A 1 183 ? 23.369 11.312 -0.641 1.00 89.50 183 PRO A C 1
ATOM 1278 O O . PRO A 1 183 ? 24.268 10.968 0.126 1.00 89.50 183 PRO A O 1
ATOM 1281 N N . CYS A 1 184 ? 23.557 12.218 -1.594 1.00 90.31 184 CYS A N 1
ATOM 1282 C CA . CYS A 1 184 ? 24.814 12.931 -1.779 1.00 90.31 184 CYS A CA 1
ATOM 1283 C C . CYS A 1 184 ? 24.881 14.142 -0.838 1.00 90.31 184 CYS A C 1
ATOM 1285 O O . CYS A 1 184 ? 23.954 14.947 -0.814 1.00 90.31 184 CYS A O 1
ATOM 1287 N N . GLU A 1 185 ? 25.976 14.279 -0.086 1.00 86.88 185 GLU A N 1
ATOM 1288 C CA . GLU A 1 185 ? 26.185 15.401 0.850 1.00 86.88 185 GLU A CA 1
ATOM 1289 C C . GLU A 1 185 ? 26.772 16.658 0.170 1.00 86.88 185 GLU A C 1
ATOM 1291 O O . GLU A 1 185 ? 26.643 17.762 0.695 1.00 86.88 185 GLU A O 1
ATOM 1296 N N . ASP A 1 186 ? 27.389 16.495 -1.007 1.00 88.44 186 ASP A N 1
ATOM 1297 C CA . ASP A 1 186 ? 28.002 17.558 -1.815 1.00 88.44 186 ASP A CA 1
ATOM 1298 C C . ASP A 1 186 ? 27.109 17.984 -3.001 1.00 88.44 186 ASP A C 1
ATOM 1300 O O . ASP A 1 186 ? 26.321 17.192 -3.523 1.00 88.44 186 ASP A O 1
ATOM 1304 N N . ASP A 1 187 ? 27.341 19.193 -3.539 1.00 88.00 187 ASP A N 1
ATOM 1305 C CA . ASP A 1 187 ? 26.719 19.712 -4.781 1.00 88.00 187 ASP A CA 1
ATOM 1306 C C . ASP A 1 187 ? 26.865 18.766 -5.997 1.00 88.00 187 ASP A C 1
ATOM 1308 O O . ASP A 1 187 ? 26.118 18.855 -6.976 1.00 88.00 187 ASP A O 1
ATOM 1312 N N . ALA A 1 188 ? 27.865 17.880 -5.974 1.00 93.00 188 ALA A N 1
ATOM 1313 C CA . ALA A 1 188 ? 28.114 16.887 -7.008 1.00 93.00 188 ALA A CA 1
ATOM 1314 C C . ALA A 1 188 ? 27.615 15.508 -6.559 1.00 93.00 188 ALA A C 1
ATOM 1316 O O . ALA A 1 188 ? 28.215 14.879 -5.692 1.00 93.00 188 ALA A O 1
ATOM 1317 N N . CYS A 1 189 ? 26.578 14.997 -7.227 1.00 92.38 189 CYS A N 1
ATOM 1318 C CA . CYS A 1 189 ? 26.020 13.674 -6.951 1.00 92.38 189 CYS A CA 1
ATOM 1319 C C . CYS A 1 189 ? 26.337 12.672 -8.082 1.00 92.38 189 CYS A C 1
ATOM 1321 O O . CYS A 1 189 ? 25.619 12.630 -9.086 1.00 92.38 189 CYS A O 1
ATOM 1323 N N . PRO A 1 190 ? 27.438 11.895 -7.993 1.00 92.31 190 PRO A N 1
ATOM 1324 C CA . PRO A 1 190 ? 27.799 10.900 -8.999 1.00 92.31 190 PRO A CA 1
ATOM 1325 C C . PRO A 1 190 ? 27.003 9.598 -8.816 1.00 92.31 190 PRO A C 1
ATOM 1327 O O . PRO A 1 190 ? 27.107 8.933 -7.790 1.00 92.31 190 PRO A O 1
ATOM 1330 N N . TYR A 1 191 ? 26.268 9.187 -9.852 1.00 93.00 191 TYR A N 1
ATOM 1331 C CA . TYR A 1 191 ? 25.428 7.979 -9.844 1.00 93.00 191 TYR A CA 1
ATOM 1332 C C . TYR A 1 191 ? 26.300 6.726 -10.053 1.00 93.00 191 TYR A C 1
ATOM 1334 O O . TYR A 1 191 ? 26.373 6.152 -11.146 1.00 93.00 191 TYR A O 1
ATOM 1342 N N . THR A 1 192 ? 27.056 6.352 -9.017 1.00 91.50 192 THR A N 1
ATOM 1343 C CA . THR A 1 192 ? 28.042 5.253 -9.047 1.00 91.50 192 THR A CA 1
ATOM 1344 C C . THR A 1 192 ? 27.412 3.864 -9.205 1.00 91.50 192 THR A C 1
ATOM 1346 O O . THR A 1 192 ? 28.056 2.949 -9.717 1.00 91.50 192 THR A O 1
ATOM 1349 N N . GLU A 1 193 ? 26.137 3.713 -8.850 1.00 90.50 193 GLU A N 1
ATOM 1350 C CA . GLU A 1 193 ? 25.313 2.526 -9.080 1.00 90.50 193 GLU A CA 1
ATOM 1351 C C . GLU A 1 193 ? 24.946 2.323 -10.563 1.00 90.50 193 GLU A C 1
ATOM 1353 O O . GLU A 1 193 ? 24.604 1.212 -10.986 1.00 90.50 193 GLU A O 1
ATOM 1358 N N . GLY A 1 194 ? 25.016 3.386 -11.372 1.00 92.06 194 GLY A N 1
ATOM 1359 C CA . GLY A 1 194 ? 24.690 3.372 -12.795 1.00 92.06 194 GLY A CA 1
ATOM 1360 C C . GLY A 1 194 ? 23.287 2.823 -13.074 1.00 92.06 194 GLY A C 1
ATOM 1361 O O . GLY A 1 194 ? 22.277 3.371 -12.648 1.00 92.06 194 GLY A O 1
ATOM 1362 N N . VAL A 1 195 ? 23.199 1.707 -13.805 1.00 88.44 195 VAL A N 1
ATOM 1363 C CA . VAL A 1 195 ? 21.908 1.068 -14.144 1.00 88.44 195 VAL A CA 1
ATOM 1364 C C . VAL A 1 195 ? 21.325 0.197 -13.020 1.00 88.44 195 VAL A C 1
ATOM 1366 O O . VAL A 1 195 ? 20.281 -0.430 -13.214 1.00 88.44 195 VAL A O 1
ATOM 1369 N N . ARG A 1 196 ? 21.991 0.115 -11.860 1.00 88.75 196 ARG A N 1
ATOM 1370 C CA . ARG A 1 196 ? 21.629 -0.782 -10.750 1.00 88.75 196 ARG A CA 1
ATOM 1371 C C . ARG A 1 196 ? 20.759 -0.118 -9.669 1.00 88.75 196 ARG A C 1
ATOM 1373 O O . ARG A 1 196 ? 20.621 -0.668 -8.588 1.00 88.75 196 ARG A O 1
ATOM 1380 N N . GLY A 1 197 ? 20.112 1.012 -9.954 1.00 87.94 197 GLY A N 1
ATOM 1381 C CA . GLY A 1 197 ? 19.154 1.626 -9.025 1.00 87.94 197 GLY A CA 1
ATOM 1382 C C . GLY A 1 197 ? 17.962 0.716 -8.662 1.00 87.94 197 GLY A C 1
ATOM 1383 O O . GLY A 1 197 ? 17.427 -0.013 -9.509 1.00 87.94 197 GLY A O 1
ATOM 1384 N N . GLY A 1 198 ? 17.524 0.780 -7.399 1.00 88.69 198 GLY A N 1
ATOM 1385 C CA . GLY A 1 198 ? 16.375 0.033 -6.867 1.00 88.69 198 GLY A CA 1
ATOM 1386 C C . GLY A 1 198 ? 16.562 -1.490 -6.907 1.00 88.69 198 GLY A C 1
ATOM 1387 O O . GLY A 1 198 ? 17.644 -2.002 -6.619 1.00 88.69 198 GLY A O 1
ATOM 1388 N N . TYR A 1 199 ? 15.522 -2.224 -7.329 1.00 89.50 199 TYR A N 1
ATOM 1389 C CA . TYR A 1 199 ? 15.507 -3.700 -7.401 1.00 89.50 199 TYR A CA 1
ATOM 1390 C C . TYR A 1 199 ? 16.615 -4.333 -8.268 1.00 89.50 199 TYR A C 1
ATOM 1392 O O . TYR A 1 199 ? 16.759 -5.554 -8.300 1.00 89.50 199 TYR A O 1
ATOM 1400 N N . ARG A 1 200 ? 17.378 -3.524 -9.015 1.00 88.06 200 ARG A N 1
ATOM 1401 C CA . ARG A 1 200 ? 18.470 -3.968 -9.895 1.00 88.06 200 ARG A CA 1
ATOM 1402 C C . ARG A 1 200 ? 19.830 -4.060 -9.199 1.00 88.06 200 ARG A C 1
ATOM 1404 O O . ARG A 1 200 ? 20.766 -4.612 -9.787 1.00 88.06 200 ARG A O 1
ATOM 1411 N N . GLY A 1 201 ? 19.960 -3.501 -7.998 1.00 87.00 201 GLY A N 1
ATOM 1412 C CA . GLY A 1 201 ? 21.235 -3.405 -7.285 1.00 87.00 201 GLY A CA 1
ATOM 1413 C C . GLY A 1 201 ? 21.170 -3.575 -5.779 1.00 87.00 201 GLY A C 1
ATOM 1414 O O . GLY A 1 201 ? 22.216 -3.873 -5.218 1.00 87.00 201 GLY A O 1
ATOM 1415 N N . ILE A 1 202 ? 19.997 -3.454 -5.147 1.00 88.94 202 ILE A N 1
ATOM 1416 C CA . ILE A 1 202 ? 19.835 -3.884 -3.753 1.00 88.94 202 ILE A CA 1
ATOM 1417 C C . ILE A 1 202 ? 20.120 -5.388 -3.633 1.00 88.94 202 ILE A C 1
ATOM 1419 O O . ILE A 1 202 ? 19.654 -6.189 -4.453 1.00 88.94 202 ILE A O 1
ATOM 1423 N N . ASP A 1 203 ? 20.896 -5.772 -2.622 1.00 89.25 203 ASP A N 1
ATOM 1424 C CA . ASP A 1 203 ? 21.200 -7.174 -2.364 1.00 89.25 203 ASP A CA 1
ATOM 1425 C C . ASP A 1 203 ? 19.968 -7.907 -1.821 1.00 89.25 203 ASP A C 1
ATOM 1427 O O . ASP A 1 203 ? 19.182 -7.381 -1.034 1.00 89.25 203 ASP A O 1
ATOM 1431 N N . ARG A 1 204 ? 19.777 -9.162 -2.254 1.00 85.06 204 ARG A N 1
ATOM 1432 C CA . ARG A 1 204 ? 18.558 -9.939 -1.949 1.00 85.06 204 ARG A CA 1
ATOM 1433 C C . ARG A 1 204 ? 18.313 -10.138 -0.451 1.00 85.06 204 ARG A C 1
ATOM 1435 O O . ARG A 1 204 ? 17.164 -10.307 -0.062 1.00 85.06 204 ARG A O 1
ATOM 1442 N N . ALA A 1 205 ? 19.370 -10.151 0.361 1.00 89.00 205 ALA A N 1
ATOM 1443 C CA . ALA A 1 205 ? 19.265 -10.285 1.813 1.00 89.00 205 ALA A CA 1
ATOM 1444 C C . ALA A 1 205 ? 18.624 -9.046 2.463 1.00 89.00 205 ALA A C 1
ATOM 1446 O O . ALA A 1 205 ? 17.890 -9.179 3.440 1.00 89.00 205 ALA A O 1
ATOM 1447 N N . ASP A 1 206 ? 18.841 -7.867 1.877 1.00 94.69 206 ASP A N 1
ATOM 1448 C CA . ASP A 1 206 ? 18.384 -6.578 2.395 1.00 94.69 206 ASP A CA 1
ATOM 1449 C C . ASP A 1 206 ? 17.033 -6.130 1.823 1.00 94.69 206 ASP A C 1
ATOM 1451 O O . ASP A 1 206 ? 16.524 -5.062 2.168 1.00 94.69 206 ASP A O 1
ATOM 1455 N N . VAL A 1 207 ? 16.409 -6.947 0.974 1.00 92.88 207 VAL A N 1
ATOM 1456 C CA . VAL A 1 207 ? 15.025 -6.743 0.543 1.00 92.88 207 VAL A CA 1
ATOM 1457 C C . VAL A 1 207 ? 14.079 -7.147 1.675 1.00 92.88 207 VAL A C 1
ATOM 1459 O O . VAL A 1 207 ? 14.120 -8.280 2.165 1.00 92.88 207 VAL A O 1
ATOM 1462 N N . HIS A 1 208 ? 13.197 -6.226 2.071 1.00 93.44 208 HIS A N 1
ATOM 1463 C CA . HIS A 1 208 ? 12.060 -6.545 2.935 1.00 93.44 208 HIS A CA 1
ATOM 1464 C C . HIS A 1 208 ? 10.869 -6.968 2.078 1.00 93.44 208 HIS A C 1
ATOM 1466 O O . HIS A 1 208 ? 10.448 -8.119 2.154 1.00 93.44 208 HIS A O 1
ATOM 1472 N N . PHE A 1 209 ? 10.424 -6.084 1.177 1.00 91.31 209 PHE A N 1
ATOM 1473 C CA . PHE A 1 209 ? 9.351 -6.358 0.215 1.00 91.31 209 PHE A CA 1
ATOM 1474 C C . PHE A 1 209 ? 9.819 -6.015 -1.211 1.00 91.31 209 PHE A C 1
ATOM 1476 O O . PHE A 1 209 ? 10.203 -4.866 -1.469 1.00 91.31 209 PHE A O 1
ATOM 1483 N N . PRO A 1 210 ? 9.857 -6.990 -2.144 1.00 91.62 210 PRO A N 1
ATOM 1484 C CA . PRO A 1 210 ? 10.448 -6.780 -3.460 1.00 91.62 210 PRO A CA 1
ATOM 1485 C C . PRO A 1 210 ? 9.590 -5.889 -4.367 1.00 91.62 210 PRO A C 1
ATOM 1487 O O . PRO A 1 210 ? 8.381 -5.747 -4.197 1.00 91.62 210 PRO A O 1
ATOM 1490 N N . PHE A 1 211 ? 10.226 -5.320 -5.393 1.00 91.12 211 PHE A N 1
ATOM 1491 C CA . PHE A 1 211 ? 9.503 -4.671 -6.489 1.00 91.12 211 PHE A CA 1
ATOM 1492 C C . PHE A 1 211 ? 8.523 -5.662 -7.142 1.00 91.12 211 PHE A C 1
ATOM 1494 O O . PHE A 1 211 ? 8.874 -6.820 -7.367 1.00 91.12 211 PHE A O 1
ATOM 1501 N N . GLY A 1 212 ? 7.308 -5.208 -7.453 1.00 88.56 212 GLY A N 1
ATOM 1502 C CA . GLY A 1 212 ? 6.258 -6.028 -8.062 1.00 88.56 212 GLY A CA 1
ATOM 1503 C C . GLY A 1 212 ? 5.474 -6.925 -7.093 1.00 88.56 212 GLY A C 1
ATOM 1504 O O . GLY A 1 212 ? 4.517 -7.569 -7.532 1.00 88.56 212 GLY A O 1
ATOM 1505 N N . HIS A 1 213 ? 5.833 -6.946 -5.804 1.00 87.50 213 HIS A N 1
ATOM 1506 C CA . HIS A 1 213 ? 5.113 -7.663 -4.746 1.00 87.50 213 HIS A CA 1
ATOM 1507 C C . HIS A 1 213 ? 3.826 -6.943 -4.322 1.00 87.50 213 HIS A C 1
ATOM 1509 O O . HIS A 1 213 ? 3.728 -5.720 -4.413 1.00 87.50 213 HIS A O 1
ATOM 1515 N N . GLY A 1 214 ? 2.854 -7.710 -3.848 1.00 88.06 214 GLY A N 1
ATOM 1516 C CA . GLY A 1 214 ? 1.617 -7.258 -3.215 1.00 88.06 214 GLY A CA 1
ATOM 1517 C C . GLY A 1 214 ? 0.605 -8.391 -3.292 1.00 88.06 214 GLY A C 1
ATOM 1518 O O . GLY A 1 214 ? 0.460 -9.007 -4.357 1.00 88.06 214 GLY A O 1
ATOM 1519 N N . LEU A 1 215 ? -0.054 -8.711 -2.182 1.00 88.69 215 LEU A N 1
ATOM 1520 C CA . LEU A 1 215 ? -1.034 -9.795 -2.163 1.00 88.69 215 LEU A CA 1
ATOM 1521 C C . LEU A 1 215 ? -2.415 -9.259 -2.572 1.00 88.69 215 LEU A C 1
ATOM 1523 O O . LEU A 1 215 ? -2.543 -8.227 -3.230 1.00 88.69 215 LEU A O 1
ATOM 1527 N N . GLY A 1 216 ? -3.446 -10.041 -2.291 1.00 89.75 216 GLY A N 1
ATOM 1528 C CA . GLY A 1 216 ? -4.840 -9.766 -2.602 1.00 89.75 216 GLY A CA 1
ATOM 1529 C C . GLY A 1 216 ? -5.717 -10.672 -1.744 1.00 89.75 216 GLY A C 1
ATOM 1530 O O . GLY A 1 216 ? -5.217 -11.601 -1.108 1.00 89.75 216 GLY A O 1
ATOM 1531 N N . TYR A 1 217 ? -7.027 -10.430 -1.729 1.00 90.88 217 TYR A N 1
ATOM 1532 C CA . TYR A 1 217 ? -7.970 -11.365 -1.097 1.00 90.88 217 TYR A CA 1
ATOM 1533 C C . TYR A 1 217 ? -8.286 -12.570 -1.996 1.00 90.88 217 TYR A C 1
ATOM 1535 O O . TYR A 1 217 ? -8.720 -13.605 -1.500 1.00 90.88 217 TYR A O 1
ATOM 1543 N N . ALA A 1 218 ? -8.029 -12.444 -3.300 1.00 89.31 218 ALA A N 1
ATOM 1544 C CA . ALA A 1 218 ? -8.128 -13.515 -4.281 1.00 89.31 218 ALA A CA 1
ATOM 1545 C C . ALA A 1 218 ? -6.790 -14.261 -4.430 1.00 89.31 218 ALA A C 1
ATOM 1547 O O . ALA A 1 218 ? -5.730 -13.637 -4.541 1.00 89.31 218 ALA A O 1
ATOM 1548 N N . ALA A 1 219 ? -6.845 -15.590 -4.488 1.00 88.81 219 ALA A N 1
ATOM 1549 C CA . ALA A 1 219 ? -5.716 -16.446 -4.831 1.00 88.81 219 ALA A CA 1
ATOM 1550 C C . ALA A 1 219 ? -5.736 -16.796 -6.325 1.00 88.81 219 ALA A C 1
ATOM 1552 O O . ALA A 1 219 ? -6.799 -17.035 -6.905 1.00 88.81 219 ALA A O 1
ATOM 1553 N N . PHE A 1 220 ? -4.551 -16.870 -6.932 1.00 86.50 220 PHE A N 1
ATOM 1554 C CA . PHE A 1 220 ? -4.381 -17.147 -8.356 1.00 86.50 220 PHE A CA 1
ATOM 1555 C C . PHE A 1 220 ? -3.310 -18.205 -8.606 1.00 86.50 220 PHE A C 1
ATOM 1557 O O . PHE A 1 220 ? -2.360 -18.327 -7.836 1.00 86.50 220 PHE A O 1
ATOM 1564 N N . GLU A 1 221 ? -3.429 -18.897 -9.734 1.00 89.44 221 GLU A N 1
ATOM 1565 C CA . GLU A 1 221 ? -2.404 -19.767 -10.311 1.00 89.44 221 GLU A CA 1
ATOM 1566 C C . GLU A 1 221 ? -2.030 -19.270 -11.713 1.00 89.44 221 GLU A C 1
ATOM 1568 O O . GLU A 1 221 ? -2.876 -18.755 -12.447 1.00 89.44 221 GLU A O 1
ATOM 1573 N N . LEU A 1 222 ? -0.760 -19.434 -12.096 1.00 86.69 222 LEU A N 1
ATOM 1574 C CA . LEU A 1 222 ? -0.242 -19.040 -13.406 1.00 86.69 222 LEU A CA 1
ATOM 1575 C C . LEU A 1 222 ? 0.451 -20.227 -14.087 1.00 86.69 222 LEU A C 1
ATOM 1577 O O . LEU A 1 222 ? 1.505 -20.677 -13.645 1.00 86.69 222 LEU A O 1
ATOM 1581 N N . GLU A 1 223 ? -0.112 -20.696 -15.197 1.00 88.62 223 GLU A N 1
ATOM 1582 C CA . GLU A 1 223 ? 0.460 -21.750 -16.039 1.00 88.62 223 GLU A CA 1
ATOM 1583 C C . GLU A 1 223 ? 1.083 -21.128 -17.295 1.00 88.62 223 GLU A C 1
ATOM 1585 O O . GLU A 1 223 ? 0.373 -20.673 -18.193 1.00 88.62 223 GLU A O 1
ATOM 1590 N N . VAL A 1 224 ? 2.415 -21.094 -17.385 1.00 87.94 224 VAL A N 1
ATOM 1591 C CA . VAL A 1 224 ? 3.109 -20.599 -18.584 1.00 87.94 224 VAL A CA 1
ATOM 1592 C C . VAL A 1 224 ? 3.025 -21.644 -19.698 1.00 87.94 224 VAL A C 1
ATOM 1594 O O . VAL A 1 224 ? 3.557 -22.744 -19.566 1.00 87.94 224 VAL A O 1
ATOM 1597 N N . LEU A 1 225 ? 2.378 -21.281 -20.808 1.00 88.00 225 LEU A N 1
ATOM 1598 C CA . LEU A 1 225 ? 2.175 -22.154 -21.967 1.00 88.00 225 LEU A CA 1
ATOM 1599 C C . LEU A 1 225 ? 3.328 -22.068 -22.972 1.00 88.00 225 LEU A C 1
ATOM 1601 O O . LEU A 1 225 ? 3.731 -23.076 -23.549 1.00 88.00 225 LEU A O 1
ATOM 1605 N N . GLU A 1 226 ? 3.833 -20.858 -23.224 1.00 86.12 226 GLU A N 1
ATOM 1606 C CA . GLU A 1 226 ? 4.821 -20.602 -24.274 1.00 86.12 226 GLU A CA 1
ATOM 1607 C C . GLU A 1 226 ? 5.721 -19.410 -23.923 1.00 86.12 226 GLU A C 1
ATOM 1609 O O . GLU A 1 226 ? 5.254 -18.381 -23.428 1.00 86.12 226 GLU A O 1
ATOM 1614 N N . VAL A 1 227 ? 7.017 -19.532 -24.229 1.00 84.56 227 VAL A N 1
ATOM 1615 C CA . VAL A 1 227 ? 8.021 -18.473 -24.061 1.00 84.56 227 VAL A CA 1
ATOM 1616 C C . VAL A 1 227 ? 8.849 -18.348 -25.339 1.00 84.56 227 VAL A C 1
ATOM 1618 O O . VAL A 1 227 ? 9.635 -19.231 -25.681 1.00 84.56 227 VAL A O 1
ATOM 1621 N N . THR A 1 228 ? 8.689 -17.223 -26.032 1.00 84.56 228 THR A N 1
ATOM 1622 C CA . THR A 1 228 ? 9.344 -16.909 -27.312 1.00 84.56 228 THR A CA 1
ATOM 1623 C C . THR A 1 228 ? 10.236 -15.673 -27.191 1.00 84.56 228 THR A C 1
ATOM 1625 O O . THR A 1 228 ? 10.144 -14.918 -26.223 1.00 84.56 228 THR A O 1
ATOM 1628 N N . ALA A 1 229 ? 11.055 -15.406 -28.213 1.00 77.06 229 ALA A N 1
ATOM 1629 C CA . ALA A 1 229 ? 11.975 -14.261 -28.271 1.00 77.06 229 ALA A CA 1
ATOM 1630 C C . ALA A 1 229 ? 11.349 -12.853 -28.117 1.00 77.06 229 ALA A C 1
ATOM 1632 O O . ALA A 1 229 ? 12.092 -11.878 -28.030 1.00 77.06 229 ALA A O 1
ATOM 1633 N N . GLY A 1 230 ? 10.018 -12.718 -28.091 1.00 82.81 230 GLY A N 1
ATOM 1634 C CA . GLY A 1 230 ? 9.338 -11.435 -27.868 1.00 82.81 230 GLY A CA 1
ATOM 1635 C C . GLY A 1 230 ? 7.958 -11.529 -27.212 1.00 82.81 230 GLY A C 1
ATOM 1636 O O . GLY A 1 230 ? 7.228 -10.535 -27.213 1.00 82.81 230 GLY A O 1
ATOM 1637 N N . ALA A 1 231 ? 7.565 -12.700 -26.700 1.00 88.00 231 ALA A N 1
ATOM 1638 C CA . ALA A 1 231 ? 6.282 -12.888 -26.028 1.00 88.00 231 ALA A CA 1
ATOM 1639 C C . ALA A 1 231 ? 6.298 -14.062 -25.039 1.00 88.00 231 ALA A C 1
ATOM 1641 O O . ALA A 1 231 ? 6.883 -15.108 -25.326 1.00 88.00 231 ALA A O 1
ATOM 1642 N N . VAL A 1 232 ? 5.587 -13.892 -23.924 1.00 88.31 232 VAL A N 1
ATOM 1643 C CA . VAL A 1 232 ? 5.172 -14.961 -23.003 1.00 88.31 232 VAL A CA 1
ATOM 1644 C C . VAL A 1 232 ? 3.658 -15.122 -23.111 1.00 88.31 232 VAL A C 1
ATOM 1646 O O . VAL A 1 232 ? 2.937 -14.127 -23.032 1.00 88.31 232 VAL A O 1
ATOM 1649 N N . THR A 1 233 ? 3.184 -16.358 -23.247 1.00 91.19 233 THR A N 1
ATOM 1650 C CA . THR A 1 233 ? 1.759 -16.707 -23.183 1.00 91.19 233 THR A CA 1
ATOM 1651 C C . THR A 1 233 ? 1.521 -17.607 -21.975 1.00 91.19 233 THR A C 1
ATOM 1653 O O . THR A 1 233 ? 2.235 -18.595 -21.795 1.00 91.19 233 THR A O 1
ATOM 1656 N N . ALA A 1 234 ? 0.527 -17.283 -21.150 1.00 90.25 234 ALA A N 1
ATOM 1657 C CA . ALA A 1 234 ? 0.194 -18.033 -19.940 1.00 90.25 234 ALA A CA 1
ATOM 1658 C C . ALA A 1 234 ? -1.322 -18.056 -19.689 1.00 90.25 234 ALA A C 1
ATOM 1660 O O . ALA A 1 234 ? -2.034 -17.159 -20.137 1.00 90.25 234 ALA A O 1
ATOM 1661 N N . VAL A 1 235 ? -1.803 -19.058 -18.954 1.00 94.06 235 VAL A N 1
ATOM 1662 C CA . VAL A 1 235 ? -3.154 -19.073 -18.376 1.00 94.06 235 VAL A CA 1
ATOM 1663 C C . VAL A 1 235 ? -3.063 -18.572 -16.944 1.00 94.06 235 VAL A C 1
ATOM 1665 O O . VAL A 1 235 ? -2.317 -19.133 -16.143 1.00 94.06 235 VAL A O 1
ATOM 1668 N N . LEU A 1 236 ? -3.820 -17.531 -16.623 1.00 93.38 236 LEU A N 1
ATOM 1669 C CA . LEU A 1 236 ? -4.063 -17.089 -15.256 1.00 93.38 236 LEU A CA 1
ATOM 1670 C C . LEU A 1 236 ? -5.410 -17.660 -14.804 1.00 93.38 236 LEU A C 1
ATOM 1672 O O . LEU A 1 236 ? -6.408 -17.467 -15.496 1.00 93.38 236 LEU A O 1
ATOM 1676 N N . ARG A 1 237 ? -5.448 -18.326 -13.649 1.00 94.31 237 ARG A N 1
ATOM 1677 C CA . ARG A 1 237 ? -6.670 -18.897 -13.060 1.00 94.31 237 ARG A CA 1
ATOM 1678 C C . ARG A 1 237 ? -6.954 -18.287 -11.701 1.00 94.31 237 ARG A C 1
ATOM 1680 O O . ARG A 1 237 ? -6.028 -18.128 -10.908 1.00 94.31 237 ARG A O 1
ATOM 1687 N N . HIS A 1 238 ? -8.218 -17.991 -11.417 1.00 94.25 238 HIS A N 1
ATOM 1688 C CA . HIS A 1 238 ? -8.696 -17.787 -10.050 1.00 94.25 238 HIS A CA 1
ATOM 1689 C C . HIS A 1 238 ? -8.771 -19.141 -9.328 1.00 94.25 238 HIS A C 1
ATOM 1691 O O . HIS A 1 238 ? -9.181 -20.140 -9.919 1.00 94.25 238 HIS A O 1
ATOM 1697 N N . VAL A 1 239 ? -8.337 -19.182 -8.066 1.00 92.38 239 VAL A N 1
ATOM 1698 C CA . VAL A 1 239 ? -8.246 -20.417 -7.264 1.00 92.38 239 VAL A CA 1
ATOM 1699 C C . VAL A 1 239 ? -9.178 -20.377 -6.056 1.00 92.38 239 VAL A C 1
ATOM 1701 O O . VAL A 1 239 ? -9.859 -21.362 -5.766 1.00 92.38 239 VAL A O 1
ATOM 1704 N N . SER A 1 240 ? -9.191 -19.268 -5.313 1.00 90.75 240 SER A N 1
ATOM 1705 C CA . SER A 1 240 ? -10.002 -19.105 -4.102 1.00 90.75 240 SER A CA 1
ATOM 1706 C C . SER A 1 240 ? -10.091 -17.638 -3.664 1.00 90.75 240 SER A C 1
ATOM 1708 O O . SER A 1 240 ? -9.412 -16.771 -4.213 1.00 90.75 240 SER A O 1
ATOM 1710 N N . GLY A 1 241 ? -10.938 -17.360 -2.669 1.00 89.38 241 GLY A N 1
ATOM 1711 C CA . GLY A 1 241 ? -11.270 -15.996 -2.247 1.00 89.38 241 GLY A CA 1
ATOM 1712 C C . GLY A 1 241 ? -12.301 -15.331 -3.171 1.00 89.38 241 GLY A C 1
ATOM 1713 O O . GLY A 1 241 ? -12.787 -15.982 -4.096 1.00 89.38 241 GLY A O 1
ATOM 1714 N N . PRO A 1 242 ? -12.660 -14.058 -2.929 1.00 91.19 242 PRO A N 1
ATOM 1715 C CA . PRO A 1 242 ? -13.541 -13.296 -3.816 1.00 91.19 242 PRO A CA 1
ATOM 1716 C C . PRO A 1 242 ? -12.924 -13.101 -5.209 1.00 91.19 242 PRO A C 1
ATOM 1718 O O . PRO A 1 242 ? -11.732 -13.337 -5.412 1.00 91.19 242 PRO A O 1
ATOM 1721 N N . GLY A 1 243 ? -13.714 -12.602 -6.164 1.00 92.38 243 GLY A N 1
ATOM 1722 C CA . GLY A 1 243 ? -13.179 -12.037 -7.408 1.00 92.38 243 GLY A CA 1
ATOM 1723 C C . GLY A 1 243 ? -12.181 -10.903 -7.121 1.00 92.38 243 GLY A C 1
ATOM 1724 O O . GLY A 1 243 ? -12.347 -10.134 -6.170 1.00 92.38 243 GLY A O 1
ATOM 1725 N N . GLY A 1 244 ? -11.120 -10.804 -7.919 1.00 92.69 244 GLY A N 1
ATOM 1726 C CA . GLY A 1 244 ? -9.977 -9.939 -7.610 1.00 92.69 244 GLY A CA 1
ATOM 1727 C C . GLY A 1 244 ? -9.048 -9.727 -8.795 1.00 92.69 244 GLY A C 1
ATOM 1728 O O . GLY A 1 244 ? -9.454 -9.904 -9.946 1.00 92.69 244 GLY A O 1
ATOM 1729 N N . SER A 1 245 ? -7.795 -9.340 -8.541 1.00 92.25 245 SER A N 1
ATOM 1730 C CA . SER A 1 245 ? -6.868 -8.989 -9.609 1.00 92.25 245 SER A CA 1
ATOM 1731 C C . SER A 1 245 ? -5.423 -9.447 -9.410 1.00 92.25 245 SER A C 1
ATOM 1733 O O . SER A 1 245 ? -4.816 -9.323 -8.348 1.00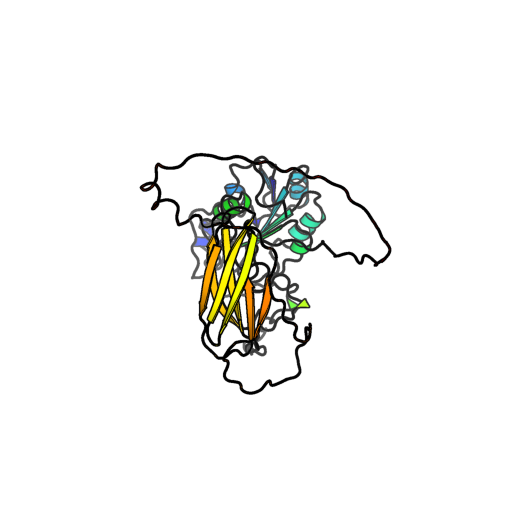 92.25 245 SER A O 1
ATOM 1735 N N . ALA A 1 246 ? -4.825 -9.923 -10.501 1.00 89.69 246 ALA A N 1
ATOM 1736 C CA . ALA A 1 246 ? -3.416 -10.288 -10.561 1.00 89.69 246 ALA A CA 1
ATOM 1737 C C . ALA A 1 246 ? -2.675 -9.421 -11.579 1.00 89.69 246 ALA A C 1
ATOM 1739 O O . ALA A 1 246 ? -3.231 -8.998 -12.596 1.00 89.69 246 ALA A O 1
ATOM 1740 N N . VAL A 1 247 ? -1.389 -9.188 -11.316 1.00 92.81 247 VAL A N 1
ATOM 1741 C CA . VAL A 1 247 ? -0.468 -8.571 -12.274 1.00 92.81 247 VAL A CA 1
ATOM 1742 C C . VAL A 1 247 ? 0.583 -9.605 -12.643 1.00 92.81 247 VAL A C 1
ATOM 1744 O O . VAL A 1 247 ? 1.447 -9.924 -11.823 1.00 92.81 247 VAL A O 1
ATOM 1747 N N . VAL A 1 248 ? 0.496 -10.118 -13.869 1.00 92.00 248 VAL A N 1
ATOM 1748 C CA . VAL A 1 248 ? 1.491 -11.024 -14.452 1.00 92.00 248 VAL A CA 1
ATOM 1749 C C . VAL A 1 248 ? 2.665 -10.187 -14.939 1.00 92.00 248 VAL A C 1
ATOM 1751 O O . VAL A 1 248 ? 2.468 -9.148 -15.571 1.00 92.00 248 VAL A O 1
ATOM 1754 N N . GLN A 1 249 ? 3.885 -10.602 -14.607 1.00 89.50 249 GLN A N 1
ATOM 1755 C CA . GLN A 1 249 ? 5.101 -9.812 -14.791 1.00 89.50 249 GLN A CA 1
ATOM 1756 C C . GLN A 1 249 ? 6.179 -10.664 -15.467 1.00 89.50 249 GLN A C 1
ATOM 1758 O O . GLN A 1 249 ? 6.428 -11.801 -15.064 1.00 89.50 249 GLN A O 1
ATOM 1763 N N . VAL A 1 250 ? 6.825 -10.108 -16.494 1.00 88.81 250 VAL A N 1
ATOM 1764 C CA . VAL A 1 250 ? 7.903 -10.758 -17.252 1.00 88.81 250 VAL A CA 1
ATOM 1765 C C . VAL A 1 250 ? 9.181 -9.951 -17.090 1.00 88.81 250 VAL A C 1
ATOM 1767 O O . VAL A 1 250 ? 9.225 -8.768 -17.434 1.00 88.81 250 VAL A O 1
ATOM 1770 N N . TYR A 1 251 ? 10.233 -10.602 -16.607 1.00 86.50 251 TYR A N 1
ATOM 1771 C CA . TYR A 1 251 ? 11.540 -10.018 -16.336 1.00 86.50 251 TYR A CA 1
ATOM 1772 C C . TYR A 1 251 ? 12.613 -10.638 -17.231 1.00 86.50 251 TYR A C 1
ATOM 1774 O O . TYR A 1 251 ? 12.690 -11.855 -17.358 1.00 86.50 251 TYR A O 1
ATOM 1782 N N . GLY A 1 252 ? 13.473 -9.812 -17.819 1.00 82.19 252 GLY A N 1
ATOM 1783 C CA . GLY A 1 252 ? 14.684 -10.244 -18.516 1.00 82.19 252 GLY A CA 1
ATOM 1784 C C . GLY A 1 252 ? 15.890 -10.244 -17.583 1.00 82.19 252 GLY A C 1
ATOM 1785 O O . GLY A 1 252 ? 15.952 -9.440 -16.647 1.00 82.19 252 GLY A O 1
ATOM 1786 N N . SER A 1 253 ? 16.857 -11.117 -17.856 1.00 74.06 253 SER A N 1
ATOM 1787 C CA . SER A 1 253 ? 18.111 -11.194 -17.108 1.00 74.06 253 SER A CA 1
ATOM 1788 C C . SER A 1 253 ? 19.092 -10.041 -17.412 1.00 74.06 253 SER A C 1
ATOM 1790 O O . SER A 1 253 ? 18.979 -9.313 -18.405 1.00 74.06 253 SER A O 1
ATOM 1792 N N . GLU A 1 254 ? 20.021 -9.870 -16.466 1.00 67.25 254 GLU A N 1
ATOM 1793 C CA . GLU A 1 254 ? 21.253 -9.058 -16.478 1.00 67.25 254 GLU A CA 1
ATOM 1794 C C . GLU A 1 254 ? 21.249 -7.694 -17.219 1.00 67.25 254 GLU A C 1
ATOM 1796 O O . GLU A 1 254 ? 21.421 -7.625 -18.438 1.00 67.25 254 GLU A O 1
ATOM 1801 N N . PRO A 1 255 ? 21.136 -6.567 -16.479 1.00 67.88 255 PRO A N 1
ATOM 1802 C CA . PRO A 1 255 ? 20.530 -6.472 -15.148 1.00 67.88 255 PRO A CA 1
ATOM 1803 C C . PRO A 1 255 ? 19.045 -6.856 -15.217 1.00 67.88 255 PRO A C 1
ATOM 1805 O O . PRO A 1 255 ? 18.425 -6.752 -16.281 1.00 67.88 255 PRO A O 1
ATOM 1808 N N . SER A 1 256 ? 18.465 -7.248 -14.075 1.00 78.44 256 SER A N 1
ATOM 1809 C CA . SER A 1 256 ? 17.031 -7.554 -13.993 1.00 78.44 256 SER A CA 1
ATOM 1810 C C . SER A 1 256 ? 16.199 -6.383 -14.522 1.00 78.44 256 SER A C 1
ATOM 1812 O O . SER A 1 256 ? 16.386 -5.227 -14.126 1.00 78.44 256 SER A O 1
ATOM 1814 N N . ARG A 1 257 ? 15.298 -6.659 -15.462 1.00 84.88 257 ARG A N 1
ATOM 1815 C CA . ARG A 1 257 ? 14.465 -5.642 -16.113 1.00 84.88 257 ARG A CA 1
ATOM 1816 C C . ARG A 1 257 ? 13.065 -6.180 -16.324 1.00 84.88 257 ARG A C 1
ATOM 1818 O O . ARG A 1 257 ? 12.904 -7.137 -17.068 1.00 84.88 257 ARG A O 1
ATOM 1825 N N . LEU A 1 258 ? 12.064 -5.519 -15.748 1.00 88.56 258 LEU A N 1
ATOM 1826 C CA . LEU A 1 258 ? 10.671 -5.693 -16.153 1.00 88.56 258 LEU A CA 1
ATOM 1827 C C . LEU A 1 258 ? 10.545 -5.368 -17.653 1.00 88.56 258 LEU A C 1
ATOM 1829 O O . LEU A 1 258 ? 10.798 -4.236 -18.067 1.00 88.56 258 LEU A O 1
ATOM 1833 N N . LEU A 1 259 ? 10.211 -6.377 -18.456 1.00 88.88 259 LEU A N 1
ATOM 1834 C CA . LEU A 1 259 ? 10.063 -6.299 -19.912 1.00 88.88 259 LEU A CA 1
ATOM 1835 C C . LEU A 1 259 ? 8.613 -6.036 -20.323 1.00 88.88 259 LEU A C 1
ATOM 1837 O O . LEU A 1 259 ? 8.367 -5.316 -21.290 1.00 88.88 259 LEU A O 1
ATOM 1841 N N . ALA A 1 260 ? 7.670 -6.635 -19.597 1.00 90.12 260 ALA A N 1
ATOM 1842 C CA . ALA A 1 260 ? 6.235 -6.472 -19.780 1.00 90.12 260 ALA A CA 1
ATOM 1843 C C . ALA A 1 260 ? 5.497 -6.805 -18.477 1.00 90.12 260 ALA A C 1
ATOM 1845 O O . ALA A 1 260 ? 5.968 -7.613 -17.674 1.00 90.12 260 ALA A O 1
ATOM 1846 N N . PHE A 1 261 ? 4.322 -6.213 -18.293 1.00 93.19 261 PHE A N 1
ATOM 1847 C CA . PHE A 1 261 ? 3.364 -6.618 -17.272 1.00 93.19 261 PHE A CA 1
ATOM 1848 C C . PHE A 1 261 ? 1.942 -6.461 -17.809 1.00 93.19 261 PHE A C 1
ATOM 1850 O O . PHE A 1 261 ? 1.687 -5.619 -18.670 1.00 93.19 261 PHE A O 1
ATOM 1857 N N . GLU A 1 262 ? 1.022 -7.270 -17.301 1.00 93.12 262 GLU A N 1
ATOM 1858 C CA . GLU A 1 262 ? -0.389 -7.217 -17.662 1.00 93.12 262 GLU A CA 1
ATOM 1859 C C . GLU A 1 262 ? -1.238 -7.441 -16.410 1.00 93.12 262 GLU A C 1
ATOM 1861 O O . GLU A 1 262 ? -1.014 -8.394 -15.662 1.00 93.12 262 GLU A O 1
ATOM 1866 N N . LYS A 1 263 ? -2.200 -6.544 -16.166 1.00 94.25 263 LYS A N 1
ATOM 1867 C CA . LYS A 1 263 ? -3.180 -6.700 -15.091 1.00 94.25 263 LYS A CA 1
ATOM 1868 C C . LYS A 1 263 ? -4.438 -7.371 -15.638 1.00 94.25 263 LYS A C 1
ATOM 1870 O O . LYS A 1 263 ? -4.954 -6.970 -16.686 1.00 94.25 263 LYS A O 1
ATOM 1875 N N . ARG A 1 264 ? -4.941 -8.364 -14.907 1.00 93.94 264 ARG A N 1
ATOM 1876 C CA . ARG A 1 264 ? -6.230 -9.014 -15.157 1.00 93.94 264 ARG A CA 1
ATOM 1877 C C . ARG A 1 264 ? -7.082 -9.016 -13.903 1.00 93.94 264 ARG A C 1
ATOM 1879 O O . ARG A 1 264 ? -6.562 -9.098 -12.793 1.00 93.94 264 ARG A O 1
ATOM 1886 N N . PHE A 1 265 ? -8.382 -8.892 -14.126 1.00 95.31 265 PHE A N 1
ATOM 1887 C CA . PHE A 1 265 ? -9.428 -9.078 -13.134 1.00 95.31 265 PHE A CA 1
ATOM 1888 C C . PHE A 1 265 ? -10.156 -10.363 -13.514 1.00 95.31 265 PHE A C 1
ATOM 1890 O O . PHE A 1 265 ? -10.481 -10.520 -14.691 1.00 95.31 265 PHE A O 1
ATOM 1897 N N . LEU A 1 266 ? -10.366 -11.258 -12.554 1.00 94.31 266 LEU A N 1
ATOM 1898 C CA . LEU A 1 266 ? -11.114 -12.501 -12.740 1.00 94.31 266 LEU A CA 1
ATOM 1899 C C . LEU A 1 266 ? -12.180 -12.590 -11.648 1.00 94.31 266 LEU A C 1
ATOM 1901 O O . LEU A 1 266 ? -11.896 -12.285 -10.483 1.00 94.31 266 LEU A O 1
ATOM 1905 N N . ASP A 1 267 ? -13.380 -13.013 -12.036 1.00 96.81 267 ASP A N 1
ATOM 1906 C CA . ASP A 1 267 ? -14.421 -13.422 -11.097 1.00 96.81 267 ASP A CA 1
ATOM 1907 C C . ASP A 1 267 ? -14.097 -14.823 -10.526 1.00 96.81 267 ASP A C 1
ATOM 1909 O O . ASP A 1 267 ? -13.115 -15.470 -10.904 1.00 96.81 267 ASP A O 1
ATOM 1913 N N . GLU A 1 268 ? -14.891 -15.289 -9.560 1.00 95.25 268 GLU A N 1
ATOM 1914 C CA . GLU A 1 268 ? -14.624 -16.546 -8.850 1.00 95.25 268 GLU A CA 1
ATOM 1915 C C . GLU A 1 268 ? -14.649 -17.768 -9.787 1.00 95.25 268 GLU A C 1
ATOM 1917 O O . GLU A 1 268 ? -15.678 -18.101 -10.379 1.00 95.25 268 GLU A O 1
ATOM 1922 N N . GLY A 1 269 ? -13.517 -18.473 -9.875 1.00 93.31 269 GLY A N 1
ATOM 1923 C CA . GLY A 1 269 ? -13.342 -19.664 -10.712 1.00 93.31 269 GLY A CA 1
ATOM 1924 C C . GLY A 1 269 ? -13.107 -19.407 -12.208 1.00 93.31 269 GLY A C 1
ATOM 1925 O O . GLY A 1 269 ? -13.060 -20.376 -12.968 1.00 93.31 269 GLY A O 1
ATOM 1926 N N . ASP A 1 270 ? -12.951 -18.150 -12.638 1.00 97.19 270 ASP A N 1
ATOM 1927 C CA . ASP A 1 270 ? -12.611 -17.814 -14.026 1.00 97.19 270 ASP A CA 1
ATOM 1928 C C . ASP A 1 270 ? -11.124 -18.065 -14.358 1.00 97.19 270 ASP A C 1
ATOM 1930 O O . ASP A 1 270 ? -10.239 -18.049 -13.497 1.00 97.19 270 ASP A O 1
ATOM 1934 N N . GLU A 1 271 ? -10.838 -18.242 -15.652 1.00 96.25 271 GLU A N 1
ATOM 1935 C CA . GLU A 1 271 ? -9.484 -18.265 -16.217 1.00 96.25 271 GLU A CA 1
ATOM 1936 C C . GLU A 1 271 ? -9.380 -17.362 -17.458 1.00 96.25 271 GLU A C 1
ATOM 1938 O O . GLU A 1 271 ? -10.334 -17.239 -18.229 1.00 96.25 271 GLU A O 1
ATOM 1943 N N . ASP A 1 272 ? -8.213 -16.748 -17.676 1.00 95.25 272 ASP A N 1
ATOM 1944 C CA . ASP A 1 272 ? -7.906 -15.954 -18.875 1.00 95.25 272 ASP A CA 1
ATOM 1945 C C . ASP A 1 272 ? -6.514 -16.285 -19.436 1.00 95.25 272 ASP A C 1
ATOM 1947 O O . ASP A 1 272 ? -5.594 -16.668 -18.708 1.00 95.25 272 ASP A O 1
ATOM 1951 N N . VAL A 1 273 ? -6.345 -16.108 -20.748 1.00 95.31 273 VAL A N 1
ATOM 1952 C CA . VAL A 1 273 ? -5.072 -16.306 -21.449 1.00 95.31 273 VAL A CA 1
ATOM 1953 C C . VAL A 1 273 ? -4.394 -14.955 -21.663 1.00 95.31 273 VAL A C 1
ATOM 1955 O O . VAL A 1 273 ? -4.776 -14.170 -22.533 1.00 95.31 273 VAL A O 1
ATOM 1958 N N . VAL A 1 274 ? -3.332 -14.704 -20.900 1.00 92.50 274 VAL A N 1
ATOM 1959 C CA . VAL A 1 274 ? -2.505 -13.496 -21.013 1.00 92.50 274 VAL A CA 1
ATOM 1960 C C . VAL A 1 274 ? -1.395 -13.690 -22.047 1.00 92.50 274 VAL A C 1
ATOM 1962 O O . VAL A 1 274 ? -0.791 -14.761 -22.141 1.00 92.50 274 VAL A O 1
ATOM 1965 N N . SER A 1 275 ? -1.098 -12.648 -22.830 1.00 93.12 275 SER A N 1
ATOM 1966 C CA . SER A 1 275 ? -0.036 -12.677 -23.849 1.00 93.12 275 SER A CA 1
ATOM 1967 C C . SER A 1 275 ? 0.807 -11.405 -23.785 1.00 93.12 275 SER A C 1
ATOM 1969 O O . SER A 1 275 ? 0.504 -10.377 -24.396 1.00 93.12 275 SER A O 1
ATOM 1971 N N . LEU A 1 276 ? 1.889 -11.483 -23.015 1.00 91.44 276 LEU A N 1
ATOM 1972 C CA . LEU A 1 276 ? 2.754 -10.358 -22.687 1.00 91.44 276 LEU A CA 1
ATOM 1973 C C . LEU A 1 276 ? 3.854 -10.223 -23.738 1.00 91.44 276 LEU A C 1
ATOM 1975 O O . LEU A 1 276 ? 4.804 -11.006 -23.765 1.00 91.44 276 LEU A O 1
ATOM 1979 N N . ARG A 1 277 ? 3.734 -9.214 -24.606 1.00 90.56 277 ARG A N 1
ATOM 1980 C CA . ARG A 1 277 ? 4.729 -8.907 -25.646 1.00 90.56 277 ARG A CA 1
ATOM 1981 C C . ARG A 1 277 ? 5.785 -7.932 -25.140 1.00 90.56 277 ARG A C 1
ATOM 1983 O O . ARG A 1 277 ? 5.453 -6.921 -24.529 1.00 90.56 277 ARG A O 1
ATOM 1990 N N . PHE A 1 278 ? 7.041 -8.183 -25.488 1.00 84.31 278 PHE A N 1
ATOM 1991 C CA . PHE A 1 278 ? 8.181 -7.332 -25.146 1.00 84.31 278 PHE A CA 1
ATOM 1992 C C . PHE A 1 278 ? 9.130 -7.146 -26.337 1.00 84.31 278 PHE A C 1
ATOM 1994 O O . PHE A 1 278 ? 8.987 -7.770 -27.388 1.00 84.31 278 PHE A O 1
ATOM 2001 N N . ARG A 1 279 ? 10.093 -6.227 -26.195 1.00 77.81 279 ARG A N 1
ATOM 2002 C CA . ARG A 1 279 ? 11.122 -5.940 -27.205 1.00 77.81 279 ARG A CA 1
ATOM 2003 C C . ARG A 1 279 ? 12.514 -6.200 -26.643 1.00 77.81 279 ARG A C 1
ATOM 2005 O O . ARG A 1 279 ? 12.797 -5.836 -25.506 1.00 77.81 279 ARG A O 1
ATOM 2012 N N . GLY A 1 280 ? 13.391 -6.719 -27.497 1.00 65.38 280 GLY A N 1
ATOM 2013 C CA . GLY A 1 280 ? 14.779 -7.048 -27.172 1.00 65.38 280 GLY A CA 1
ATOM 2014 C C . GLY A 1 280 ? 15.006 -8.556 -27.128 1.00 65.38 280 GLY A C 1
ATOM 2015 O O . GLY A 1 280 ? 14.084 -9.315 -26.852 1.00 65.38 280 GLY A O 1
ATOM 2016 N N . ALA A 1 281 ? 16.233 -8.983 -27.418 1.00 59.44 281 ALA A N 1
ATOM 2017 C CA . ALA A 1 281 ? 16.623 -10.375 -27.254 1.00 59.44 281 ALA A CA 1
ATOM 2018 C C . ALA A 1 281 ? 16.915 -10.647 -25.772 1.00 59.44 281 ALA A C 1
ATOM 2020 O O . ALA A 1 281 ? 17.807 -10.028 -25.193 1.00 59.44 281 ALA A O 1
ATOM 2021 N N . ALA A 1 282 ? 16.175 -11.583 -25.187 1.00 60.81 282 ALA A N 1
ATOM 2022 C CA . ALA A 1 282 ? 16.505 -12.225 -23.924 1.00 60.81 282 ALA A CA 1
ATOM 2023 C C . ALA A 1 282 ? 16.793 -13.706 -24.213 1.00 60.81 282 ALA A C 1
ATOM 2025 O O . ALA A 1 282 ? 16.085 -14.320 -25.009 1.00 60.81 282 ALA A O 1
ATOM 2026 N N . SER A 1 283 ? 17.834 -14.274 -23.604 1.00 59.25 283 SER A N 1
ATOM 2027 C CA . SER A 1 283 ? 18.084 -15.724 -23.628 1.00 59.25 283 SER A CA 1
ATOM 2028 C C . SER A 1 283 ? 17.222 -16.466 -22.603 1.00 59.25 283 SER A C 1
ATOM 2030 O O . SER A 1 283 ? 16.864 -17.625 -22.804 1.00 59.25 283 SER A O 1
ATOM 2032 N N . GLU A 1 284 ? 16.866 -15.778 -21.519 1.00 63.28 284 GLU A N 1
ATOM 2033 C CA . GLU A 1 284 ? 16.061 -16.274 -20.408 1.00 63.28 284 GLU A CA 1
ATOM 2034 C C . GLU A 1 284 ? 15.121 -15.166 -19.928 1.00 63.28 284 GLU A C 1
ATOM 2036 O O . GLU A 1 284 ? 15.481 -13.983 -19.945 1.00 63.28 284 GLU A O 1
ATOM 2041 N N . VAL A 1 285 ? 13.931 -15.551 -19.471 1.00 67.50 285 VAL A N 1
ATOM 2042 C CA . VAL A 1 285 ? 12.993 -14.653 -18.790 1.00 67.50 285 VAL A CA 1
ATOM 2043 C C . VAL A 1 285 ? 12.478 -15.295 -17.508 1.00 67.50 285 VAL A C 1
ATOM 2045 O O . VAL A 1 285 ? 12.181 -16.486 -17.480 1.00 67.50 285 VAL A O 1
ATOM 2048 N N . ALA A 1 286 ? 12.342 -14.506 -16.446 1.00 69.69 286 ALA A N 1
ATOM 2049 C CA . ALA A 1 286 ? 11.606 -14.901 -15.253 1.00 69.69 286 ALA A CA 1
ATOM 2050 C C . ALA A 1 286 ? 10.161 -14.406 -15.365 1.00 69.69 286 ALA A C 1
ATOM 2052 O O . ALA A 1 286 ? 9.920 -13.239 -15.679 1.00 69.69 286 ALA A O 1
ATOM 2053 N N . VAL A 1 287 ? 9.202 -15.296 -15.126 1.00 59.78 287 VAL A N 1
ATOM 2054 C CA . VAL A 1 287 ? 7.765 -15.012 -15.185 1.00 59.78 287 VAL A CA 1
ATOM 2055 C C . VAL A 1 287 ? 7.165 -15.313 -13.820 1.00 59.78 287 VAL A C 1
ATOM 2057 O O . VAL A 1 287 ? 7.391 -16.387 -13.265 1.00 59.78 287 VAL A O 1
ATOM 2060 N N . GLY A 1 288 ? 6.413 -14.362 -13.277 1.00 65.00 288 GLY A N 1
ATOM 2061 C CA . GLY A 1 288 ? 5.785 -14.481 -11.965 1.00 65.00 288 GLY A CA 1
ATOM 2062 C C . GLY A 1 288 ? 4.580 -13.560 -11.819 1.00 65.00 288 GLY A C 1
ATOM 2063 O O . GLY A 1 288 ? 4.251 -12.784 -12.723 1.00 65.00 288 GLY A O 1
ATOM 2064 N N . PHE A 1 289 ? 3.918 -13.643 -10.671 1.00 59.53 289 PHE A N 1
ATOM 2065 C CA . PHE A 1 289 ? 2.780 -12.798 -10.321 1.00 59.53 289 PHE A CA 1
ATOM 2066 C C . PHE A 1 289 ? 2.751 -12.556 -8.809 1.00 59.53 289 PHE A C 1
ATOM 2068 O O . PHE A 1 289 ? 3.048 -13.459 -8.042 1.00 59.53 289 PHE A O 1
ATOM 2075 N N . SER A 1 290 ? 2.345 -11.351 -8.403 1.00 54.75 290 SER A N 1
ATOM 2076 C CA . SER A 1 290 ? 1.831 -10.950 -7.073 1.00 54.75 290 SER A CA 1
ATOM 2077 C C . SER A 1 290 ? 2.616 -11.330 -5.793 1.00 54.75 290 SER A C 1
ATOM 2079 O O . SER A 1 290 ? 3.013 -10.430 -5.058 1.00 54.75 290 SER A O 1
ATOM 2081 N N . SER A 1 291 ? 2.883 -12.609 -5.507 1.00 50.94 291 SER A N 1
ATOM 2082 C CA . SER A 1 291 ? 3.619 -13.065 -4.311 1.00 50.94 291 SER A CA 1
ATOM 2083 C C . SER A 1 291 ? 5.086 -12.618 -4.282 1.00 50.94 291 SER A C 1
ATOM 2085 O O . SER A 1 291 ? 5.699 -12.571 -3.219 1.00 50.94 291 SER A O 1
ATOM 2087 N N . GLY A 1 292 ? 5.659 -12.249 -5.431 1.00 47.31 292 GLY A N 1
ATOM 2088 C CA . GLY A 1 292 ? 7.098 -12.012 -5.588 1.00 47.31 292 GLY A CA 1
ATOM 2089 C C . GLY A 1 292 ? 7.883 -13.280 -5.940 1.00 47.31 292 GLY A C 1
ATOM 2090 O O . GLY A 1 292 ? 9.084 -13.201 -6.196 1.00 47.31 292 GLY A O 1
ATOM 2091 N N . GLU A 1 293 ? 7.214 -14.432 -6.018 1.00 54.41 293 GLU A N 1
ATOM 2092 C CA . GLU A 1 293 ? 7.774 -15.644 -6.609 1.00 54.41 293 GLU A CA 1
ATOM 2093 C C . GLU A 1 293 ? 7.727 -15.557 -8.141 1.00 54.41 293 GLU A C 1
ATOM 2095 O O . GLU A 1 293 ? 6.765 -15.068 -8.743 1.00 54.41 293 GLU A O 1
ATOM 2100 N N . ALA A 1 294 ? 8.790 -16.034 -8.786 1.00 53.19 294 ALA A N 1
ATOM 2101 C CA . ALA A 1 294 ? 8.896 -16.099 -10.236 1.00 53.19 294 ALA A CA 1
ATOM 2102 C C . ALA A 1 294 ? 9.668 -17.353 -10.652 1.00 53.19 294 ALA A C 1
ATOM 2104 O O . ALA A 1 294 ? 10.663 -17.725 -10.028 1.00 53.19 294 ALA A O 1
ATOM 2105 N N . THR A 1 295 ? 9.231 -17.982 -11.738 1.00 58.91 295 THR A N 1
ATOM 2106 C CA . THR A 1 295 ? 9.900 -19.131 -12.352 1.00 58.91 295 THR A CA 1
ATOM 2107 C C . THR A 1 295 ? 10.688 -18.665 -13.574 1.00 58.91 295 THR A C 1
ATOM 2109 O O . THR A 1 295 ? 10.190 -17.870 -14.372 1.00 58.91 295 THR A O 1
ATOM 2112 N N . THR A 1 296 ? 11.922 -19.145 -13.732 1.00 61.94 296 THR A N 1
ATOM 2113 C CA . THR A 1 296 ? 12.782 -18.806 -14.877 1.00 61.94 296 THR A CA 1
ATOM 2114 C C . THR A 1 296 ? 12.591 -19.797 -16.021 1.00 61.94 296 THR A C 1
ATOM 2116 O O . THR A 1 296 ? 12.621 -21.008 -15.813 1.00 61.94 296 THR A O 1
ATOM 2119 N N . TYR A 1 297 ? 12.449 -19.275 -17.238 1.00 56.09 297 TYR A N 1
ATOM 2120 C CA . TYR A 1 297 ? 12.240 -20.027 -18.470 1.00 56.09 297 TYR A CA 1
ATOM 2121 C C . TYR A 1 297 ? 13.297 -19.655 -19.517 1.00 56.09 297 TYR A C 1
ATOM 2123 O O . TYR A 1 297 ? 13.598 -18.477 -19.729 1.00 56.09 297 TYR A O 1
ATOM 2131 N N . ALA A 1 298 ? 13.823 -20.661 -20.216 1.00 62.06 298 ALA A N 1
ATOM 2132 C CA . ALA A 1 298 ? 14.661 -20.456 -21.394 1.00 62.06 298 ALA A CA 1
ATOM 2133 C C . ALA A 1 298 ? 13.805 -20.014 -22.593 1.00 62.06 298 ALA A C 1
ATOM 2135 O O . ALA A 1 298 ? 12.710 -20.533 -22.818 1.00 62.06 298 ALA A O 1
ATOM 2136 N N . VAL A 1 299 ? 14.311 -19.065 -23.379 1.00 56.31 299 VAL A N 1
ATOM 2137 C CA . VAL A 1 299 ? 13.568 -18.447 -24.483 1.00 56.31 299 VAL A CA 1
ATOM 2138 C C . VAL A 1 299 ? 13.694 -19.269 -25.769 1.00 56.31 299 VAL A C 1
ATOM 2140 O O . VAL A 1 299 ? 14.789 -19.433 -26.310 1.00 56.31 299 VAL A O 1
ATOM 2143 N N . GLN A 1 300 ? 12.571 -19.752 -26.313 1.00 51.81 300 GLN A N 1
ATOM 2144 C CA . GLN A 1 300 ? 12.586 -20.487 -27.580 1.00 51.81 300 GLN A CA 1
ATOM 2145 C C . GLN A 1 300 ? 12.863 -19.553 -28.769 1.00 51.81 300 GLN A C 1
ATOM 2147 O O . GLN A 1 300 ? 12.254 -18.489 -28.912 1.00 51.81 300 GLN A O 1
ATOM 2152 N N . GLY A 1 301 ? 13.781 -19.971 -29.647 1.00 45.66 301 GLY A N 1
ATOM 2153 C CA . GLY A 1 301 ? 14.105 -19.258 -30.888 1.00 45.66 301 GLY A CA 1
ATOM 2154 C C . GLY A 1 301 ? 14.954 -17.992 -30.722 1.00 45.66 301 GLY A C 1
ATOM 2155 O O . GLY A 1 301 ? 15.054 -17.209 -31.667 1.00 45.66 301 GLY A O 1
ATOM 2156 N N . GLY A 1 302 ? 15.567 -17.769 -29.554 1.00 41.22 302 GLY A N 1
ATOM 2157 C CA . GLY A 1 302 ? 16.573 -16.718 -29.387 1.00 41.22 302 GLY A CA 1
ATOM 2158 C C . GLY A 1 302 ? 17.763 -16.922 -30.334 1.00 41.22 302 GLY A C 1
ATOM 2159 O O . GLY A 1 302 ? 18.188 -18.052 -30.571 1.00 41.22 302 GLY A O 1
ATOM 2160 N N . ALA A 1 303 ? 18.309 -15.834 -30.887 1.00 37.03 303 ALA A N 1
ATOM 2161 C CA . ALA A 1 303 ? 19.446 -15.886 -31.808 1.00 37.03 303 ALA A CA 1
ATOM 2162 C C . ALA A 1 303 ? 20.737 -16.296 -31.071 1.00 37.03 303 ALA A C 1
ATOM 2164 O O . ALA A 1 303 ? 21.491 -15.450 -30.592 1.00 37.03 303 ALA A O 1
ATOM 2165 N N . GLY A 1 304 ? 20.967 -17.605 -30.970 1.00 36.75 304 GLY A N 1
ATOM 2166 C CA . GLY A 1 304 ? 22.062 -18.188 -30.205 1.00 36.75 304 GLY A CA 1
ATOM 2167 C C . GLY A 1 304 ? 22.215 -19.684 -30.455 1.00 36.75 304 GLY A C 1
ATOM 2168 O O . GLY A 1 304 ? 21.913 -20.491 -29.578 1.00 36.75 304 GLY A O 1
ATOM 2169 N N . ASP A 1 305 ? 22.745 -20.050 -31.626 1.00 33.12 305 ASP A N 1
ATOM 2170 C CA . ASP A 1 305 ? 23.283 -21.393 -31.885 1.00 33.12 305 ASP A CA 1
ATOM 2171 C C . ASP A 1 305 ? 24.550 -21.611 -31.036 1.00 33.12 305 ASP A C 1
ATOM 2173 O O . ASP A 1 305 ? 25.682 -21.516 -31.512 1.00 33.12 305 ASP A O 1
ATOM 2177 N N . GLY A 1 306 ? 24.363 -21.853 -29.738 1.00 30.77 306 GLY A N 1
ATOM 2178 C CA . GLY A 1 306 ? 25.448 -22.102 -28.797 1.00 30.77 306 GLY A CA 1
ATOM 2179 C C . GLY A 1 306 ? 25.142 -21.627 -27.383 1.00 30.77 306 GLY A C 1
ATOM 2180 O O . GLY A 1 306 ? 25.125 -20.430 -27.103 1.00 30.77 306 GLY A O 1
ATOM 2181 N N . PHE A 1 307 ? 25.009 -22.583 -26.463 1.00 30.92 307 PHE A N 1
ATOM 2182 C CA . PHE A 1 307 ? 25.067 -22.317 -25.028 1.00 30.92 307 PHE A CA 1
ATOM 2183 C C . PHE A 1 307 ? 26.396 -21.627 -24.685 1.00 30.92 307 PHE A C 1
ATOM 2185 O O . PHE A 1 307 ? 27.468 -22.205 -24.885 1.00 30.92 307 PHE A O 1
ATOM 2192 N N . ARG A 1 308 ? 26.335 -20.416 -24.124 1.00 29.97 308 ARG A N 1
ATOM 2193 C CA . ARG A 1 308 ? 27.481 -19.771 -23.474 1.00 29.97 308 ARG A CA 1
ATOM 2194 C C . ARG A 1 308 ? 27.283 -19.794 -21.967 1.00 29.97 308 ARG A C 1
ATOM 2196 O O . ARG A 1 308 ? 26.235 -19.415 -21.462 1.00 29.97 308 ARG A O 1
ATOM 2203 N N . ARG A 1 309 ? 28.309 -20.274 -21.270 1.00 25.72 309 ARG A N 1
ATOM 2204 C CA . ARG A 1 309 ? 28.377 -20.363 -19.815 1.00 25.72 309 ARG A CA 1
ATOM 2205 C C . ARG A 1 309 ? 29.306 -19.261 -19.333 1.00 25.72 309 ARG A C 1
ATOM 2207 O O . ARG A 1 309 ? 30.518 -19.429 -19.444 1.00 25.72 309 ARG A O 1
ATOM 2214 N N . ASP A 1 310 ? 28.745 -18.187 -18.795 1.00 27.03 310 ASP A N 1
ATOM 2215 C CA . ASP A 1 310 ? 29.508 -17.207 -18.026 1.00 27.03 310 ASP A CA 1
ATOM 2216 C C . ASP A 1 310 ? 29.337 -17.463 -16.527 1.00 27.03 310 ASP A C 1
ATOM 2218 O O . ASP A 1 310 ? 28.295 -17.917 -16.050 1.00 27.03 310 ASP A O 1
ATOM 2222 N N . ALA A 1 311 ? 30.418 -17.261 -15.783 1.00 25.23 311 ALA A N 1
ATOM 2223 C CA . ALA A 1 311 ? 30.456 -17.532 -14.358 1.00 25.23 311 ALA A CA 1
ATOM 2224 C C . ALA A 1 311 ? 30.075 -16.265 -13.588 1.00 25.23 311 ALA A C 1
ATOM 2226 O O . ALA A 1 311 ? 30.914 -15.372 -13.513 1.00 25.23 311 ALA A O 1
ATOM 2227 N N . ASN A 1 312 ? 28.854 -16.211 -13.023 1.00 23.55 312 ASN A N 1
ATOM 2228 C CA . ASN A 1 312 ? 28.584 -15.593 -11.705 1.00 23.55 312 ASN A CA 1
ATOM 2229 C C . ASN A 1 312 ? 27.141 -15.682 -11.136 1.00 23.55 312 ASN A C 1
ATOM 2231 O O . ASN A 1 312 ? 26.841 -14.958 -10.191 1.00 23.55 312 ASN A O 1
ATOM 2235 N N . TRP A 1 313 ? 26.272 -16.612 -11.565 1.00 25.17 313 TRP A N 1
ATOM 2236 C CA . TRP A 1 313 ? 25.057 -16.943 -10.787 1.00 25.17 313 TRP A CA 1
ATOM 2237 C C . TRP A 1 313 ? 24.778 -18.450 -10.736 1.00 25.17 313 TRP A C 1
ATOM 2239 O O . TRP A 1 313 ? 24.901 -19.147 -11.740 1.00 25.17 313 TRP A O 1
ATOM 2249 N N . TRP A 1 314 ? 24.366 -18.942 -9.561 1.00 24.67 314 TRP A N 1
ATOM 2250 C CA . TRP A 1 314 ? 23.874 -20.307 -9.349 1.00 24.67 314 TRP A CA 1
ATOM 2251 C C . TRP A 1 314 ? 22.701 -20.329 -8.368 1.00 24.67 314 TRP A C 1
ATOM 2253 O O . TRP A 1 314 ? 22.896 -20.015 -7.199 1.00 24.67 314 TRP A O 1
ATOM 2263 N N . ILE A 1 315 ? 21.547 -20.807 -8.840 1.00 25.75 315 ILE A N 1
ATOM 2264 C CA . ILE A 1 315 ? 20.602 -21.706 -8.144 1.00 25.75 315 ILE A CA 1
ATOM 2265 C C . ILE A 1 315 ? 19.988 -22.546 -9.293 1.00 25.75 315 ILE A C 1
ATOM 2267 O O . ILE A 1 315 ? 19.166 -22.031 -10.037 1.00 25.75 315 ILE A O 1
ATOM 2271 N N . LEU A 1 316 ? 20.607 -23.642 -9.763 1.00 20.86 316 LEU A N 1
ATOM 2272 C CA . LEU A 1 316 ? 20.465 -25.041 -9.297 1.00 20.86 316 LEU A CA 1
ATOM 2273 C C . LEU A 1 316 ? 18.984 -25.461 -9.126 1.00 20.86 316 LEU A C 1
ATOM 2275 O O . LEU A 1 316 ? 18.316 -24.934 -8.250 1.00 20.86 316 LEU A O 1
ATOM 2279 N N . VAL A 1 317 ? 18.399 -26.328 -9.968 1.00 22.38 317 VAL A N 1
ATOM 2280 C CA . VAL A 1 317 ? 18.318 -27.820 -9.892 1.00 22.38 317 VAL A CA 1
ATOM 2281 C C . VAL A 1 317 ? 17.474 -28.265 -11.123 1.00 22.38 317 VAL A C 1
ATOM 2283 O O . VAL A 1 317 ? 16.514 -27.566 -11.420 1.00 22.38 317 VAL A O 1
ATOM 2286 N N . VAL A 1 318 ? 17.661 -29.351 -11.901 1.00 21.42 318 VAL A N 1
ATOM 2287 C CA . VAL A 1 318 ? 18.675 -30.432 -12.059 1.00 21.42 318 VAL A CA 1
ATOM 2288 C C . VAL A 1 318 ? 18.624 -30.955 -13.535 1.00 21.42 318 VAL A C 1
ATOM 2290 O O . VAL A 1 318 ? 17.996 -30.329 -14.381 1.00 21.42 318 VAL A O 1
ATOM 2293 N N . GLY A 1 319 ? 19.343 -32.032 -13.891 1.00 19.98 319 GLY A N 1
ATOM 2294 C CA . GLY A 1 319 ? 19.536 -32.556 -15.261 1.00 19.98 319 GLY A CA 1
ATOM 2295 C C . GLY A 1 319 ? 18.448 -33.469 -15.902 1.00 19.98 319 GLY A C 1
ATOM 2296 O O . GLY A 1 319 ? 17.332 -33.559 -15.397 1.00 19.98 319 GLY A O 1
ATOM 2297 N N . PRO A 1 320 ? 18.765 -34.131 -17.046 1.00 25.78 320 PRO A N 1
ATOM 2298 C CA . PRO A 1 320 ? 17.807 -34.449 -18.128 1.00 25.78 320 PRO A CA 1
ATOM 2299 C C . PRO A 1 320 ? 17.514 -35.967 -18.316 1.00 25.78 320 PRO A C 1
ATOM 2301 O O . PRO A 1 320 ? 18.006 -36.789 -17.549 1.00 25.78 320 PRO A O 1
ATOM 2304 N N . PRO A 1 321 ? 16.858 -36.393 -19.417 1.00 38.88 321 PRO A N 1
ATOM 2305 C CA . PRO A 1 321 ? 15.451 -36.189 -19.750 1.00 38.88 321 PRO A CA 1
ATOM 2306 C C . PRO A 1 321 ? 14.687 -37.532 -19.739 1.00 38.88 321 PRO A C 1
ATOM 2308 O O . PRO A 1 321 ? 15.154 -38.518 -20.311 1.00 38.88 321 PRO A O 1
ATOM 2311 N N . ILE A 1 322 ? 13.470 -37.581 -19.188 1.00 24.12 322 ILE A N 1
ATOM 2312 C CA . ILE A 1 322 ? 12.580 -38.740 -19.375 1.00 24.12 322 ILE A CA 1
ATOM 2313 C C . ILE A 1 322 ? 11.190 -38.267 -19.795 1.00 24.12 322 ILE A C 1
ATOM 2315 O O . ILE A 1 322 ? 10.557 -37.452 -19.131 1.00 24.12 322 ILE A O 1
ATOM 2319 N N . LEU A 1 323 ? 10.727 -38.830 -20.913 1.00 29.33 323 LEU A N 1
ATOM 2320 C CA . LEU A 1 323 ? 9.343 -38.791 -21.369 1.00 29.33 323 LEU A CA 1
ATOM 2321 C C . LEU A 1 323 ? 8.403 -39.277 -20.257 1.00 29.33 323 LEU A C 1
ATOM 2323 O O . LEU A 1 323 ? 8.332 -40.479 -20.004 1.00 29.33 323 LEU A O 1
ATOM 2327 N N . VAL A 1 324 ? 7.608 -38.379 -19.677 1.00 23.61 324 VAL A N 1
ATOM 2328 C CA . VAL A 1 324 ? 6.347 -38.780 -19.046 1.00 23.61 324 VAL A CA 1
ATOM 2329 C C . VAL A 1 324 ? 5.232 -38.524 -20.047 1.00 23.61 324 VAL A C 1
ATOM 2331 O O . VAL A 1 324 ? 4.706 -37.423 -20.184 1.00 23.61 324 VAL A O 1
ATOM 2334 N N . PHE A 1 325 ? 4.883 -39.582 -20.775 1.00 23.77 325 PHE A N 1
ATOM 2335 C CA . PHE A 1 325 ? 3.587 -39.674 -21.427 1.00 23.77 325 PHE A CA 1
ATOM 2336 C C . PHE A 1 325 ? 2.495 -39.626 -20.35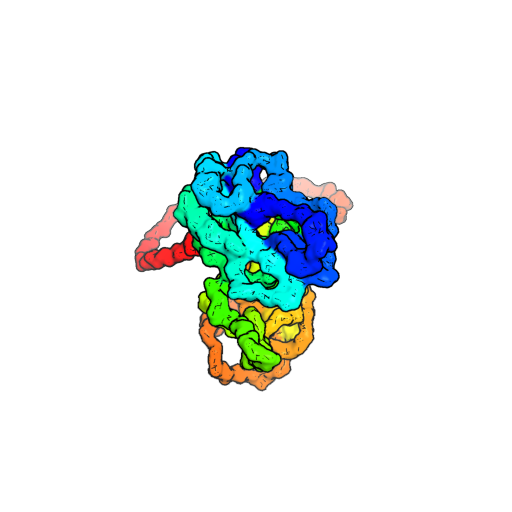0 1.00 23.77 325 PHE A C 1
ATOM 2338 O O . PHE A 1 325 ? 2.336 -40.584 -19.596 1.00 23.77 325 PHE A O 1
ATOM 2345 N N . SER A 1 326 ? 1.694 -38.561 -20.318 1.00 25.05 326 SER A N 1
ATOM 2346 C CA . SER A 1 326 ? 0.452 -38.518 -19.531 1.00 25.05 326 SER A CA 1
ATOM 2347 C C . SER A 1 326 ? -0.654 -39.348 -20.197 1.00 25.05 326 SER A C 1
ATOM 2349 O O . SER A 1 326 ? -1.642 -38.822 -20.704 1.00 25.05 326 SER A O 1
ATOM 2351 N N . ILE A 1 327 ? -0.475 -40.670 -20.219 1.00 24.59 327 ILE A N 1
ATOM 2352 C CA . ILE A 1 327 ? -1.490 -41.680 -20.556 1.00 24.59 327 ILE A CA 1
ATOM 2353 C C . ILE A 1 327 ? -1.152 -42.926 -19.705 1.00 24.59 327 ILE A C 1
ATOM 2355 O O . ILE A 1 327 ? -0.001 -43.339 -19.686 1.00 24.59 327 ILE A O 1
ATOM 2359 N N . ILE A 1 328 ? -2.049 -43.584 -18.961 1.00 25.42 328 ILE A N 1
ATOM 2360 C CA . ILE A 1 328 ? -3.506 -43.716 -19.100 1.00 25.42 328 ILE A CA 1
ATOM 2361 C C . ILE A 1 328 ? -4.204 -43.621 -17.731 1.00 25.42 328 ILE A C 1
ATOM 2363 O O . ILE A 1 328 ? -3.923 -44.405 -16.831 1.00 25.42 328 ILE A O 1
ATOM 2367 N N . GLY A 1 329 ? -5.222 -42.762 -17.649 1.00 22.02 329 GLY A N 1
ATOM 2368 C CA . GLY A 1 329 ? -6.279 -42.791 -16.632 1.00 22.02 329 GLY A CA 1
ATOM 2369 C C . GLY A 1 329 ? -7.646 -42.640 -17.304 1.00 22.02 329 GLY A C 1
ATOM 2370 O O . GLY A 1 329 ? -8.279 -41.595 -17.207 1.00 22.02 329 GLY A O 1
ATOM 2371 N N . TRP A 1 330 ? -8.067 -43.643 -18.083 1.00 25.84 330 TRP A N 1
ATOM 2372 C CA . TRP A 1 330 ? -9.305 -43.580 -18.873 1.00 25.84 330 TRP A CA 1
ATOM 2373 C C . TRP A 1 330 ? -10.557 -43.583 -17.977 1.00 25.84 330 TRP A C 1
ATOM 2375 O O . TRP A 1 330 ? -10.985 -44.632 -17.499 1.00 25.84 330 TRP A O 1
ATOM 2385 N N . LEU A 1 331 ? -11.208 -42.426 -17.842 1.00 25.41 331 LEU A N 1
ATOM 2386 C CA . LEU A 1 331 ? -12.604 -42.308 -17.413 1.00 25.41 331 LEU A CA 1
ATOM 2387 C C . LEU A 1 331 ? -13.351 -41.393 -18.393 1.00 25.41 331 LEU A C 1
ATOM 2389 O O . LEU A 1 331 ? -12.922 -40.282 -18.691 1.00 25.41 331 LEU A O 1
ATOM 2393 N N . LEU A 1 332 ? -14.444 -41.907 -18.967 1.00 25.33 332 LEU A N 1
ATOM 2394 C CA . LEU A 1 332 ? -15.116 -41.308 -20.124 1.00 25.33 332 LEU A CA 1
ATOM 2395 C C . LEU A 1 332 ? -15.728 -39.931 -19.815 1.00 25.33 332 LEU A C 1
ATOM 2397 O O . LEU A 1 332 ? -16.825 -39.861 -19.259 1.00 25.33 332 LEU A O 1
ATOM 2401 N N . PHE A 1 333 ? -15.153 -38.858 -20.365 1.00 26.48 333 PHE A N 1
ATOM 2402 C CA . PHE A 1 333 ? -15.923 -37.648 -20.667 1.00 26.48 333 PHE A CA 1
ATOM 2403 C C . PHE A 1 333 ? -16.556 -37.758 -22.059 1.00 26.48 333 PHE A C 1
ATOM 2405 O O . PHE A 1 333 ? -16.012 -37.344 -23.082 1.00 26.48 333 PHE A O 1
ATOM 2412 N N . ARG A 1 334 ? -17.735 -38.387 -22.103 1.00 27.22 334 ARG A N 1
ATOM 2413 C CA . ARG A 1 334 ? -18.496 -38.594 -23.339 1.00 27.22 334 ARG A CA 1
ATOM 2414 C C . ARG A 1 334 ? -19.247 -37.316 -23.730 1.00 27.22 334 ARG A C 1
ATOM 2416 O O . ARG A 1 334 ? -20.309 -37.037 -23.183 1.00 27.22 334 ARG A O 1
ATOM 2423 N N . ASP A 1 335 ? -18.666 -36.586 -24.683 1.00 30.48 335 ASP A N 1
ATOM 2424 C CA . ASP A 1 335 ? -19.276 -35.604 -25.598 1.00 30.48 335 ASP A CA 1
ATOM 2425 C C . ASP A 1 335 ? -20.663 -35.047 -25.193 1.00 30.48 335 ASP A C 1
ATOM 2427 O O . ASP A 1 335 ? -21.714 -35.634 -25.471 1.00 30.48 335 ASP A O 1
ATOM 2431 N N . ARG A 1 336 ? -20.662 -33.845 -24.599 1.00 29.77 336 ARG A N 1
ATOM 2432 C CA . ARG A 1 336 ? -21.874 -33.061 -24.302 1.00 29.77 336 ARG A CA 1
ATOM 2433 C C . ARG A 1 336 ? -22.236 -32.015 -25.371 1.00 29.77 336 ARG A C 1
ATOM 2435 O O . ARG A 1 336 ? -23.166 -31.246 -25.140 1.00 29.77 336 ARG A O 1
ATOM 2442 N N . LYS A 1 337 ? -21.584 -31.984 -26.545 1.00 30.81 337 LYS A N 1
ATOM 2443 C CA . LYS A 1 337 ? -21.912 -31.034 -27.635 1.00 30.81 337 LYS A CA 1
ATOM 2444 C C . LYS A 1 337 ? -22.742 -31.629 -28.780 1.00 30.81 337 LYS A C 1
ATOM 2446 O O . LYS A 1 337 ? -23.220 -30.871 -29.620 1.00 30.81 337 LYS A O 1
ATOM 2451 N N . ARG A 1 338 ? -23.035 -32.937 -28.780 1.00 31.70 338 ARG A N 1
ATOM 2452 C CA . ARG A 1 338 ? -23.838 -33.597 -29.839 1.00 31.70 338 ARG A CA 1
ATOM 2453 C C . ARG A 1 338 ? -25.288 -33.959 -29.476 1.00 31.70 338 ARG A C 1
ATOM 2455 O O . ARG A 1 338 ? -25.912 -34.765 -30.158 1.00 31.70 338 ARG A O 1
ATOM 2462 N N . ARG A 1 339 ? -25.876 -33.339 -28.440 1.00 30.88 339 ARG A N 1
ATOM 2463 C CA . ARG A 1 339 ? -27.220 -33.687 -27.912 1.00 30.88 339 ARG A CA 1
ATOM 2464 C C . ARG A 1 339 ? -28.362 -32.711 -28.258 1.00 30.88 339 ARG A C 1
ATOM 2466 O O . ARG A 1 339 ? -29.249 -32.487 -27.443 1.00 30.88 339 ARG A O 1
ATOM 2473 N N . ARG A 1 340 ? -28.353 -32.135 -29.470 1.00 35.88 340 ARG A N 1
ATOM 2474 C CA . ARG A 1 340 ? -29.489 -31.368 -30.048 1.00 35.88 340 ARG A CA 1
ATOM 2475 C C . ARG A 1 340 ? -29.825 -31.703 -31.516 1.00 35.88 340 ARG A C 1
ATOM 2477 O O . ARG A 1 340 ? -30.652 -31.022 -32.109 1.00 35.88 340 ARG A O 1
ATOM 2484 N N . ALA A 1 341 ? -29.213 -32.738 -32.103 1.00 34.06 341 ALA A N 1
ATOM 2485 C CA . ALA A 1 341 ? -29.359 -33.052 -33.534 1.00 34.06 341 ALA A CA 1
ATOM 2486 C C . ALA A 1 341 ? -30.030 -34.406 -33.859 1.00 34.06 341 ALA A C 1
ATOM 2488 O O . ALA A 1 341 ? -30.424 -34.611 -35.002 1.00 34.06 341 ALA A O 1
ATOM 2489 N N . GLU A 1 342 ? -30.179 -35.325 -32.894 1.00 34.03 342 GLU A N 1
ATOM 2490 C CA . GLU A 1 342 ? -30.559 -36.727 -33.181 1.00 34.03 342 GLU A CA 1
ATOM 2491 C C . GLU A 1 342 ? -31.884 -37.196 -32.530 1.00 34.03 342 GLU A C 1
ATOM 2493 O O . GLU A 1 342 ? -32.308 -38.326 -32.753 1.00 34.03 342 GLU A O 1
ATOM 2498 N N . GLU A 1 343 ? -32.642 -36.320 -31.855 1.00 33.81 343 GLU A N 1
ATOM 2499 C CA . GLU A 1 343 ? -34.006 -36.619 -31.346 1.00 33.81 343 GLU A CA 1
ATOM 2500 C C . GLU A 1 343 ? -35.101 -36.643 -32.443 1.00 33.81 343 GLU A C 1
ATOM 2502 O O . GLU A 1 343 ? -36.297 -36.586 -32.160 1.00 33.81 343 GLU A O 1
ATOM 2507 N N . ARG A 1 344 ? -34.710 -36.744 -33.721 1.00 36.31 344 ARG A N 1
ATOM 2508 C CA . ARG A 1 344 ? -35.619 -36.825 -34.881 1.00 36.31 344 ARG A CA 1
ATOM 2509 C C . ARG A 1 344 ? -35.487 -38.105 -35.714 1.00 36.31 344 ARG A C 1
ATOM 2511 O O . ARG A 1 344 ? -35.962 -38.135 -36.845 1.00 36.31 344 ARG A O 1
ATOM 2518 N N . THR A 1 345 ? -34.940 -39.191 -35.160 1.00 34.31 345 THR A N 1
ATOM 2519 C CA . THR A 1 345 ? -35.027 -40.510 -35.819 1.00 34.31 345 THR A CA 1
ATOM 2520 C C . THR A 1 345 ? -35.046 -41.677 -34.837 1.00 34.31 345 THR A C 1
ATOM 2522 O O . THR A 1 345 ? -34.095 -41.855 -34.088 1.00 34.31 345 THR A O 1
ATOM 2525 N N . ARG A 1 346 ? -36.071 -42.536 -34.979 1.00 31.34 346 ARG A N 1
ATOM 2526 C CA . ARG A 1 346 ? -36.266 -43.857 -34.339 1.00 31.34 346 ARG A CA 1
ATOM 2527 C C . ARG A 1 346 ? -36.567 -43.819 -32.823 1.00 31.34 346 ARG A C 1
ATOM 2529 O O . ARG A 1 346 ? -35.703 -43.467 -32.039 1.00 31.34 346 ARG A O 1
ATOM 2536 N N . SER A 1 347 ? -37.742 -44.179 -32.286 1.00 34.91 347 SER A N 1
ATOM 2537 C CA . SER A 1 347 ? -38.965 -44.824 -32.814 1.00 34.91 347 SER A CA 1
ATOM 2538 C C . SER A 1 347 ? -38.722 -46.119 -33.606 1.00 34.91 347 SER A C 1
ATOM 2540 O O . SER A 1 347 ? -38.501 -46.049 -34.806 1.00 34.91 347 SER A O 1
ATOM 2542 N N . SER A 1 348 ? -38.804 -47.280 -32.930 1.00 29.86 348 SER A N 1
ATOM 2543 C CA . SER A 1 348 ? -38.224 -48.608 -33.276 1.00 29.86 348 SER A CA 1
ATOM 2544 C C . SER A 1 348 ? -36.793 -48.755 -32.709 1.00 29.86 348 SER A C 1
ATOM 2546 O O . SER A 1 348 ? -35.978 -47.878 -32.963 1.00 29.86 348 SER A O 1
ATOM 2548 N N . GLU A 1 349 ? -36.410 -49.765 -31.913 1.00 29.81 349 GLU A N 1
ATOM 2549 C CA . GLU A 1 349 ? -37.048 -51.059 -31.612 1.00 29.81 349 GLU A CA 1
ATOM 2550 C C . GLU A 1 349 ? -36.682 -51.633 -30.219 1.00 29.81 349 GLU A C 1
ATOM 2552 O O . GLU A 1 349 ? -35.545 -51.589 -29.767 1.00 29.81 349 GLU A O 1
ATOM 2557 N N . ARG A 1 350 ? -37.697 -52.220 -29.574 1.00 28.62 350 ARG A N 1
ATOM 2558 C CA . ARG A 1 350 ? -37.707 -53.386 -28.661 1.00 28.62 350 ARG A CA 1
ATOM 2559 C C . ARG A 1 350 ? -36.393 -53.970 -28.069 1.00 28.62 350 ARG A C 1
ATOM 2561 O O . ARG A 1 350 ? -35.610 -54.593 -28.768 1.00 28.62 350 ARG A O 1
ATOM 2568 N N . ARG A 1 351 ? -36.436 -54.120 -26.730 1.00 27.70 351 ARG A N 1
ATOM 2569 C CA . ARG A 1 351 ? -36.125 -55.346 -25.937 1.00 27.70 351 ARG A CA 1
ATOM 2570 C C . ARG A 1 351 ? -34.732 -56.015 -26.089 1.00 27.70 351 ARG A C 1
ATOM 2572 O O . ARG A 1 351 ? -34.569 -56.855 -26.967 1.00 27.70 351 ARG A O 1
ATOM 2579 N N . ARG A 1 352 ? -33.913 -55.982 -25.022 1.00 27.78 352 ARG A N 1
ATOM 2580 C CA . ARG A 1 352 ? -33.844 -57.052 -23.983 1.00 27.78 352 ARG A CA 1
ATOM 2581 C C . ARG A 1 352 ? -32.837 -56.735 -22.864 1.00 27.78 352 ARG A C 1
ATOM 2583 O O . ARG A 1 352 ? -31.920 -55.948 -23.039 1.00 27.78 352 ARG A O 1
ATOM 2590 N N . SER A 1 353 ? -33.073 -57.364 -21.717 1.00 25.20 353 SER A N 1
ATOM 2591 C CA . SER A 1 353 ? -32.275 -57.370 -20.486 1.00 25.20 353 SER A CA 1
ATOM 2592 C C . SER A 1 353 ? -31.071 -58.314 -20.549 1.00 25.20 353 SER A C 1
ATOM 2594 O O . SER A 1 353 ? -31.176 -59.352 -21.202 1.00 25.20 353 SER A O 1
ATOM 2596 N N . LEU A 1 354 ? -30.040 -58.051 -19.736 1.00 25.06 354 LEU A N 1
ATOM 2597 C CA . LEU A 1 354 ? -29.435 -59.054 -18.842 1.00 25.06 354 LEU A CA 1
ATOM 2598 C C . LEU A 1 354 ? -28.521 -58.393 -17.795 1.00 25.06 354 LEU A C 1
ATOM 2600 O O . LEU A 1 354 ? -27.797 -57.448 -18.097 1.00 25.06 354 LEU A O 1
ATOM 2604 N N . GLU A 1 355 ? -28.604 -58.890 -16.564 1.00 24.62 355 GLU A N 1
ATOM 2605 C CA . GLU A 1 355 ? -27.760 -58.523 -15.421 1.00 24.62 355 GLU A CA 1
ATOM 2606 C C . GLU A 1 355 ? -26.460 -59.339 -15.431 1.00 24.62 355 GLU A C 1
ATOM 2608 O O . GLU A 1 355 ? -26.437 -60.441 -15.982 1.00 24.62 355 GLU A O 1
ATOM 2613 N N . LEU A 1 356 ? -25.417 -58.863 -14.739 1.00 24.12 356 LEU A N 1
ATOM 2614 C CA . LEU A 1 356 ? -24.441 -59.749 -14.094 1.00 24.12 356 LEU A CA 1
ATOM 2615 C C . LEU A 1 356 ? -23.665 -59.019 -12.987 1.00 24.12 356 LEU A C 1
ATOM 2617 O O . LEU A 1 356 ? -23.060 -57.973 -13.210 1.00 24.12 356 LEU A O 1
ATOM 2621 N N . THR A 1 357 ? -23.700 -59.604 -11.791 1.00 23.20 357 THR A N 1
ATOM 2622 C CA . THR A 1 357 ? -23.125 -59.082 -10.542 1.00 23.20 357 THR A CA 1
ATOM 2623 C C . THR A 1 357 ? -21.912 -59.921 -10.139 1.00 23.20 357 THR A C 1
ATOM 2625 O O . THR A 1 357 ? -21.991 -61.146 -10.191 1.00 23.20 357 THR A O 1
ATOM 2628 N N . ALA A 1 358 ? -20.827 -59.300 -9.665 1.00 24.78 358 ALA A N 1
ATOM 2629 C CA . ALA A 1 358 ? -19.757 -59.980 -8.921 1.00 24.78 358 ALA A CA 1
ATOM 2630 C C . ALA A 1 358 ? -19.021 -59.001 -7.981 1.00 24.78 358 ALA A C 1
ATOM 2632 O O . ALA A 1 358 ? -18.972 -57.800 -8.240 1.00 24.78 358 ALA A O 1
ATOM 2633 N N . THR A 1 359 ? -18.483 -59.510 -6.870 1.00 23.91 359 THR A N 1
ATOM 2634 C CA . THR A 1 359 ? -18.104 -58.740 -5.665 1.00 23.91 359 THR A CA 1
ATOM 2635 C C . THR A 1 359 ? -16.694 -59.064 -5.147 1.00 23.91 359 THR A C 1
ATOM 2637 O O . THR A 1 359 ? -16.316 -60.223 -5.227 1.00 23.91 359 THR A O 1
ATOM 2640 N N . PHE A 1 360 ? -16.013 -58.070 -4.536 1.00 23.27 360 PHE A N 1
ATOM 2641 C CA . PHE A 1 360 ? -15.086 -58.114 -3.363 1.00 23.27 360 PHE A CA 1
ATOM 2642 C C . PHE A 1 360 ? -14.149 -59.347 -3.142 1.00 23.27 360 PHE A C 1
ATOM 2644 O O . PHE A 1 360 ? -14.598 -60.483 -3.153 1.00 23.27 360 PHE A O 1
ATOM 2651 N N . ARG A 1 361 ? -12.860 -59.213 -2.764 1.00 27.25 361 ARG A N 1
ATOM 2652 C CA . ARG A 1 361 ? -12.332 -58.662 -1.480 1.00 27.25 361 ARG A CA 1
ATOM 2653 C C . ARG A 1 361 ? -10.795 -58.375 -1.506 1.00 27.25 361 ARG A C 1
ATOM 2655 O O . ARG A 1 361 ? -10.167 -58.691 -2.510 1.00 27.25 361 ARG A O 1
ATOM 2662 N N . PRO A 1 362 ? -10.205 -57.767 -0.442 1.00 31.88 362 PRO A N 1
ATOM 2663 C CA . PRO A 1 362 ? -8.867 -57.141 -0.463 1.00 31.88 362 PRO A CA 1
ATOM 2664 C C . PRO A 1 362 ? -7.779 -57.845 0.387 1.00 31.88 362 PRO A C 1
ATOM 2666 O O . PRO A 1 362 ? -8.101 -58.719 1.189 1.00 31.88 362 PRO A O 1
ATOM 2669 N N . GLY A 1 363 ? -6.541 -57.329 0.309 1.00 23.42 363 GLY A N 1
ATOM 2670 C CA . GLY A 1 363 ? -5.514 -57.423 1.364 1.00 23.42 363 GLY A CA 1
ATOM 2671 C C . GLY A 1 363 ? -4.120 -57.848 0.882 1.00 23.42 363 GLY A C 1
ATOM 2672 O O . GLY A 1 363 ? -3.989 -58.930 0.325 1.00 23.42 363 GLY A O 1
ATOM 2673 N N . ASP A 1 364 ? -3.099 -57.000 1.075 1.00 25.42 364 ASP A N 1
ATOM 2674 C CA . ASP A 1 364 ? -1.958 -57.298 1.969 1.00 25.42 364 ASP A CA 1
ATOM 2675 C C . ASP A 1 364 ? -0.937 -56.144 2.047 1.00 25.42 364 ASP A C 1
ATOM 2677 O O . ASP A 1 364 ? -0.874 -55.269 1.183 1.00 25.42 364 ASP A O 1
ATOM 2681 N N . SER A 1 365 ? -0.174 -56.125 3.143 1.00 27.25 365 SER A N 1
ATOM 2682 C CA . SER A 1 365 ? 0.727 -55.046 3.575 1.00 27.25 365 SER A CA 1
ATOM 2683 C C . SER A 1 365 ? 2.201 -55.465 3.600 1.00 27.25 365 SER A C 1
ATOM 2685 O O . SER A 1 365 ? 2.503 -56.600 3.961 1.00 27.25 365 SER A O 1
ATOM 2687 N N . ALA A 1 366 ? 3.118 -54.517 3.395 1.00 26.75 366 ALA A N 1
ATOM 2688 C CA . ALA A 1 366 ? 4.505 -54.596 3.869 1.00 26.75 366 ALA A CA 1
ATOM 2689 C C . ALA A 1 366 ? 5.019 -53.185 4.219 1.00 26.75 366 ALA A C 1
ATOM 2691 O O . ALA A 1 366 ? 4.468 -52.198 3.732 1.00 26.75 366 ALA A O 1
ATOM 2692 N N . ALA A 1 367 ? 6.013 -53.097 5.105 1.00 24.73 367 ALA A N 1
ATOM 2693 C CA . ALA A 1 367 ? 6.305 -51.896 5.892 1.00 24.73 367 ALA A CA 1
ATOM 2694 C C . ALA A 1 367 ? 7.725 -51.320 5.690 1.00 24.73 367 ALA A C 1
ATOM 2696 O O . ALA A 1 367 ? 8.544 -51.872 4.960 1.00 24.73 367 ALA A O 1
ATOM 2697 N N . ASP A 1 368 ? 7.968 -50.245 6.445 1.00 24.83 368 ASP A N 1
ATOM 2698 C CA . ASP A 1 368 ? 9.245 -49.649 6.855 1.00 24.83 368 ASP A CA 1
ATOM 2699 C C . ASP A 1 368 ? 10.033 -48.773 5.864 1.00 24.83 368 ASP A C 1
ATOM 2701 O O . ASP A 1 368 ? 10.556 -49.192 4.836 1.00 24.83 368 ASP A O 1
ATOM 2705 N N . GLY A 1 369 ? 10.178 -47.510 6.279 1.00 22.94 369 GLY A N 1
ATOM 2706 C CA . GLY A 1 369 ? 10.937 -46.454 5.617 1.00 22.94 369 GLY A CA 1
ATOM 2707 C C . GLY A 1 369 ? 10.928 -45.185 6.469 1.00 22.94 369 GLY A C 1
ATOM 2708 O O . GLY A 1 369 ? 10.285 -44.203 6.114 1.00 22.94 369 GLY A O 1
ATOM 2709 N N . ALA A 1 370 ? 11.580 -45.223 7.635 1.00 25.05 370 ALA A N 1
ATOM 2710 C CA . ALA A 1 370 ? 11.660 -44.069 8.528 1.00 25.05 370 ALA A CA 1
ATOM 2711 C C . ALA A 1 370 ? 12.490 -42.939 7.895 1.00 25.05 370 ALA A C 1
ATOM 2713 O O . ALA A 1 370 ? 13.659 -43.142 7.567 1.00 25.05 370 ALA A O 1
ATOM 2714 N N . PHE A 1 371 ? 11.909 -41.743 7.786 1.00 23.20 371 PHE A N 1
ATOM 2715 C CA . PHE A 1 371 ? 12.621 -40.525 7.404 1.00 23.20 371 PHE A CA 1
ATOM 2716 C C . PHE A 1 371 ? 12.352 -39.400 8.401 1.00 23.20 371 PHE A C 1
ATOM 2718 O O . PHE A 1 371 ? 11.247 -39.244 8.916 1.00 23.20 371 PHE A O 1
ATOM 2725 N N . PHE A 1 372 ? 13.411 -38.648 8.693 1.00 22.00 372 PHE A N 1
ATOM 2726 C CA . PHE A 1 372 ? 13.417 -37.564 9.665 1.00 22.00 372 PHE A CA 1
ATOM 2727 C C . PHE A 1 372 ? 12.584 -36.381 9.165 1.00 22.00 372 PHE A C 1
ATOM 2729 O O . PHE A 1 372 ? 12.812 -35.879 8.066 1.00 22.00 372 PHE A O 1
ATOM 2736 N N . SER A 1 373 ? 11.676 -35.891 10.006 1.00 21.36 373 SER A N 1
ATOM 2737 C CA . SER A 1 373 ? 11.041 -34.588 9.830 1.00 21.36 373 SER A CA 1
ATOM 2738 C C . SER A 1 373 ? 12.038 -33.476 10.161 1.00 21.36 373 SER A C 1
ATOM 2740 O O . SER A 1 373 ? 12.474 -33.364 11.309 1.00 21.36 373 SER A O 1
ATOM 2742 N N . ILE A 1 374 ? 12.361 -32.635 9.182 1.00 23.72 374 ILE A N 1
ATOM 2743 C CA . ILE A 1 374 ? 12.899 -31.292 9.426 1.00 23.72 374 ILE A CA 1
ATOM 2744 C C . ILE A 1 374 ? 11.695 -30.340 9.346 1.00 23.72 374 ILE A C 1
ATOM 2746 O O . ILE A 1 374 ? 10.927 -30.474 8.390 1.00 23.72 374 ILE A O 1
ATOM 2750 N N . PRO A 1 375 ? 11.471 -29.439 10.322 1.00 23.61 375 PRO A N 1
ATOM 2751 C CA . PRO A 1 375 ? 10.354 -28.504 10.259 1.00 23.61 375 PRO A CA 1
ATOM 2752 C C . PRO A 1 375 ? 10.476 -27.575 9.048 1.00 23.61 375 PRO A C 1
ATOM 2754 O O . PRO A 1 375 ? 11.568 -27.103 8.728 1.00 23.61 375 PRO A O 1
ATOM 2757 N N . LEU A 1 376 ? 9.346 -27.291 8.406 1.00 25.20 376 LEU A N 1
ATOM 2758 C CA . LEU A 1 376 ? 9.193 -26.061 7.639 1.00 25.20 376 LEU A CA 1
ATOM 2759 C C . LEU A 1 376 ? 8.977 -24.933 8.655 1.00 25.20 376 LEU A C 1
ATOM 2761 O O . LEU A 1 376 ? 8.080 -25.048 9.489 1.00 25.20 376 LEU A O 1
ATOM 2765 N N . ASP A 1 377 ? 9.775 -23.866 8.585 1.00 26.22 377 ASP A N 1
ATOM 2766 C CA . ASP A 1 377 ? 9.479 -22.617 9.297 1.00 26.22 377 ASP A CA 1
ATOM 2767 C C . ASP A 1 377 ? 8.269 -21.943 8.625 1.00 26.22 377 ASP A C 1
ATOM 2769 O 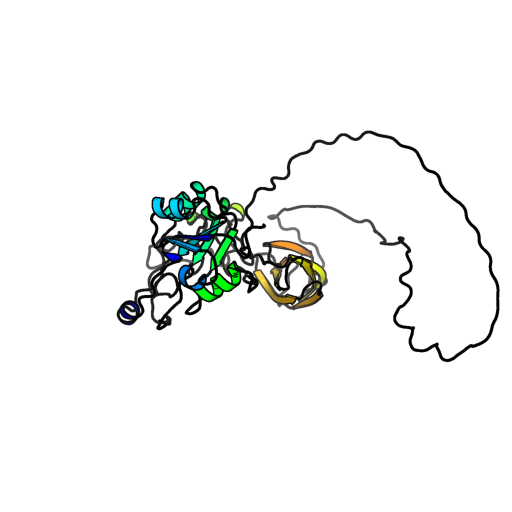O . ASP A 1 377 ? 8.410 -21.079 7.756 1.00 26.22 377 ASP A O 1
ATOM 2773 N N . GLU A 1 378 ? 7.063 -22.351 9.025 1.00 33.62 378 GLU A N 1
ATOM 2774 C CA . GLU A 1 378 ? 5.792 -21.689 8.693 1.00 33.62 378 GLU A CA 1
ATOM 2775 C C . GLU A 1 378 ? 5.567 -20.419 9.544 1.00 33.62 378 GLU A C 1
ATOM 2777 O O . GLU A 1 378 ? 4.475 -20.186 10.050 1.00 33.62 378 GLU A O 1
ATOM 2782 N N . GLU A 1 379 ? 6.585 -19.568 9.696 1.00 30.28 379 GLU A N 1
ATOM 2783 C CA . GLU A 1 379 ? 6.478 -18.297 10.430 1.00 30.28 379 GLU A CA 1
ATOM 2784 C C . GLU A 1 379 ? 7.211 -17.164 9.688 1.00 30.28 379 GLU A C 1
ATOM 2786 O O . GLU A 1 379 ? 8.330 -16.760 10.004 1.00 30.28 379 GLU A O 1
ATOM 2791 N N . LYS A 1 380 ? 6.545 -16.638 8.651 1.00 32.84 380 LYS A N 1
ATOM 2792 C CA . LYS A 1 380 ? 6.822 -15.317 8.065 1.00 32.84 380 LYS A CA 1
ATOM 2793 C C . LYS A 1 380 ? 5.497 -14.589 7.810 1.00 32.84 380 LYS A C 1
ATOM 2795 O O . LYS A 1 380 ? 4.585 -15.209 7.252 1.00 32.84 380 LYS A O 1
ATOM 2800 N N . PRO A 1 381 ? 5.364 -13.307 8.189 1.00 34.78 381 PRO A N 1
ATOM 2801 C CA . PRO A 1 381 ? 4.107 -12.579 8.052 1.00 34.78 381 PRO A CA 1
ATOM 2802 C C . PRO A 1 381 ? 3.730 -12.327 6.589 1.00 34.78 381 PRO A C 1
ATOM 2804 O O . PRO A 1 381 ? 4.575 -12.253 5.695 1.00 34.78 381 PRO A O 1
ATOM 2807 N N . GLN A 1 382 ? 2.423 -12.218 6.349 1.00 42.00 382 GLN A N 1
ATOM 2808 C CA . GLN A 1 382 ? 1.820 -12.173 5.016 1.00 42.00 382 GLN A CA 1
ATOM 2809 C C . GLN A 1 382 ? 1.332 -10.743 4.719 1.00 42.00 382 GLN A C 1
ATOM 2811 O O . GLN A 1 382 ? 0.327 -10.293 5.270 1.00 42.00 382 GLN A O 1
ATOM 2816 N N . PHE A 1 383 ? 2.084 -10.037 3.871 1.00 32.78 383 PHE A N 1
ATOM 2817 C CA . PHE A 1 383 ? 1.967 -8.608 3.536 1.00 32.78 383 PHE A CA 1
ATOM 2818 C C . PHE A 1 383 ? 0.994 -8.365 2.373 1.00 32.78 383 PHE A C 1
ATOM 2820 O O . PHE A 1 383 ? 1.091 -9.075 1.378 1.00 32.78 383 PHE A O 1
ATOM 2827 N N . VAL A 1 384 ? 0.078 -7.392 2.462 1.00 35.28 384 VAL A N 1
ATOM 2828 C CA . VAL A 1 384 ? -1.006 -7.198 1.472 1.00 35.28 384 VAL A CA 1
ATOM 2829 C C . VAL A 1 384 ? -0.768 -5.978 0.585 1.00 35.28 384 VAL A C 1
ATOM 2831 O O . VAL A 1 384 ? -0.858 -4.838 1.088 1.00 35.28 384 VAL A O 1
#